Protein AF-0000000079325769 (afdb_homodimer)

Organism: NCBI:txid704125

Sequence (648 aa):
MEDKILDELKRAENYISGEYLSLTLNVSRSAIWKHIKNLKSKGYIIDGISNKGYKLISSPDLLNKSELFPLLKTSIIGKNIIHFDDIDSTNIKAKELAQKNIVDGSIIIAEKQTLGSGRFNRKWFSPSGGLWFTLVLRPTIPPTEAPKITQIAAASIYKTLKDFNINTTIKWPNDILLNDKKLCGILAEMKCDMDSVHYLILGIGMNINIDESAFDESVKCIATSLKLQYNKQFERREILAGFLSHFETLYNKFVYNFDLSETISICREHSNIFGKQAKLITYNTEEIVTCISLSDTGDLIVKDSNGNEKFVLAGEISFNGLNNMEDKILDELKRAENYISGEYLSLTLNVSRSAIWKHIKNLKSKGYIIDGISNKGYKLISSPDLLNKSELFPLLKTSIIGKNIIHFDDIDSTNIKAKELAQKNIVDGSIIIAEKQTLGSGRFNRKWFSPSGGLWFTLVLRPTIPPTEAPKITQIAAASIYKTLKDFNINTTIKWPNDILLNDKKLCGILAEMKCDMDSVHYLILGIGMNINIDESAFDESVKCIATSLKLQYNKQFERREILAGFLSHFETLYNKFVYNFDLSETISICREHSNIFGKQAKLITYNTEEIVTCISLSDTGDLIVKDSNGNEKFVLAGEISFNGLNN

pLDDT: mean 92.4, std 7.09, range [35.69, 98.88]

Radius of gyration: 30.7 Å; Cα contacts (8 Å, |Δi|>4): 1366; chains: 2; bounding box: 63×92×81 Å

Foldseek 3Di:
DLLVLVVVQVPDPFFDALVVVCVVVVHDSVVSVVSVVVQVVVVWDWDQDPPRHIHTDDHDLDQDCSVQVVLAPFDAAQNAEAEEAEEAAQLVVLVVVVVVVDDARYKYWYQAHNQDAAPPGDGDHRHGQKTKMKGKHAFWFFPLLQQLLLLLLVLLLQVLVVVVVAHWFDEPDFFIDHPQATFKGWDKDFDDDRTGTGMIIIIMIGAEGDDLVSDDPVRSVRHDYNCRVVVDHDRVSNSVSSSSVSSNVQVCCCRVPVQCQSSQVSNFVRHDQAQHWWWWFDPPDTFIWHFHTADRSGWTWTAGPVRDIDTHSDTHTHHPPPDD/DLLVLVVVQVPDPFFDALVVVCVVVVHDSVVSVVSVVVQVVVVWDWDQDPPRHIHTDDDDLDQDCSVQVVLAPFDAAQNAEAEEAEEAAQLVVLVVVVVVVDDARYKYWYQAHNADAAPPGDGDHRHGQKTKMKGKHAFWFFPLLQQLLLLLLVLLLQVLVVVVVAHWFDEPDFFIDHPQATFKGWDKDFDDDRTGTGMIIIIMIGAEGDDLVSDDPVRSVRHDYNCRVVVDHDRVSNSVSSSSRSSNVQVCCCRVPVQCQSSQVSNFVRHDQAQHWWWWFDPPDTFIWHFHTADRSGWTWTAGPVRDIDTHSDTHTHHPPPDD

Nearest PDB structures (foldseek):
  6apw-assembly1_A  TM=9.000E-01  e=5.665E-33  Staphylococcus aureus
  6ndl-assembly1_A  TM=9.051E-01  e=9.073E-33  Staphylococcus aureus
  8eni-assembly1_A-2  TM=8.973E-01  e=1.635E-32  Staphylococcus aureus subsp. aureus Mu50
  2e41-assembly1_B  TM=9.286E-01  e=5.182E-28  Pyrococcus horikoshii OT3
  2dxu-assembly1_B  TM=9.161E-01  e=1.044E-26  Pyrococcus horikoshii

InterPro domains:
  IPR004143 Biotinyl protein ligase (BPL) and lipoyl protein ligase (LPL), catalytic domain [PF03099] (87-207)
  IPR004143 Biotinyl protein ligase (BPL) and lipoyl protein ligase (LPL), catalytic domain [PS51733] (66-255)
  IPR004408 Biotin--acetyl-CoA-carboxylase ligase [TIGR00121] (81-318)
  IPR004408 Biotin--acetyl-CoA-carboxylase ligase [cd16442] (80-250)
  IPR013196 Helix-turn-helix, type 11 [PF08279] (4-55)
  IPR030855 Bifunctional ligase/repressor BirA [MF_00978] (4-320)
  IPR036388 Winged helix-like DNA-binding domain superfamily [G3DSA:1.10.10.10] (1-60)
  IPR036390 Winged helix DNA-binding domain superfamily [SSF46785] (4-56)
  IPR045864 Class II Aminoacyl-tRNA synthetase/Biotinyl protein ligase (BPL) and lipoyl protein ligase (LPL) [G3DSA:3.30.930.10] (64-264)
  IPR045864 Class II Aminoacyl-tRNA synthetase/Biotinyl protein ligase (BPL) and lipoyl protein ligase (LPL) [SSF55681] (67-256)

Solvent-accessible surface area (backbone atoms only — not comparable to full-atom values): 34190 Å² total; per-residue (Å²): 108,59,62,57,53,50,50,53,38,69,71,40,92,53,62,42,40,53,64,56,53,17,64,76,66,69,46,52,57,67,53,50,50,54,41,50,53,50,40,38,73,68,51,31,39,62,48,74,45,88,100,48,22,39,30,66,73,45,76,51,88,48,75,38,60,82,64,34,55,83,60,49,77,51,91,48,48,55,69,49,65,44,66,38,71,66,44,49,32,45,55,60,52,44,52,56,40,50,76,68,62,52,63,67,24,23,26,30,36,32,40,23,34,78,52,29,67,41,71,93,80,35,75,34,89,35,56,66,45,37,48,38,34,16,38,34,38,58,57,86,41,34,54,85,55,50,58,53,53,47,40,36,49,50,33,15,48,49,53,34,37,42,75,71,74,39,81,61,35,33,41,70,62,40,36,33,23,45,91,88,16,40,29,32,44,53,38,56,34,34,37,25,38,69,50,34,34,63,35,36,42,43,27,38,40,34,36,34,46,36,55,75,84,72,45,55,80,91,42,53,86,49,42,48,23,51,20,66,77,67,73,47,84,72,60,58,44,60,52,51,31,40,25,42,37,44,29,48,53,52,46,47,38,28,74,77,65,68,43,45,63,69,39,43,50,48,46,54,75,32,41,74,49,60,79,35,72,30,38,39,39,43,79,86,46,76,45,62,29,32,30,62,47,58,41,90,83,62,25,38,29,31,28,40,88,87,66,48,76,45,80,39,82,57,59,41,68,38,66,81,84,66,76,124,107,60,63,58,52,49,51,52,38,70,71,40,91,53,62,43,39,51,65,57,52,17,64,75,67,69,47,52,55,67,54,50,52,53,41,51,52,51,40,40,73,68,50,32,40,63,49,73,45,88,99,48,23,39,32,66,74,46,75,50,87,47,76,38,58,82,63,35,54,84,61,50,78,51,91,50,50,56,69,49,66,44,68,36,70,67,45,50,32,44,53,60,52,44,50,57,39,50,75,68,62,53,63,66,24,22,27,30,36,31,39,23,35,77,53,30,66,41,69,92,80,34,76,35,89,35,56,66,46,38,47,39,31,16,37,35,36,57,56,87,40,35,55,85,56,50,56,52,53,48,40,35,49,51,31,14,48,49,53,35,37,43,76,71,73,41,80,60,34,34,42,72,63,40,36,33,24,47,92,89,16,40,30,31,46,53,36,57,33,34,38,27,37,69,51,33,32,65,34,35,41,43,27,38,41,34,37,36,45,36,56,76,83,73,46,56,80,91,43,52,84,49,42,49,20,50,18,66,75,66,72,46,85,71,63,58,44,59,51,50,29,40,24,44,37,43,28,48,52,51,48,47,37,27,74,77,64,68,44,45,63,68,38,42,48,49,47,54,74,32,41,75,49,61,78,35,71,31,37,38,38,42,78,88,45,74,45,63,29,33,29,62,49,60,40,91,83,64,27,38,29,30,28,40,88,85,64,48,76,44,79,41,82,57,58,42,66,38,67,80,84,64,78,126

Structure (mmCIF, N/CA/C/O backbone):
data_AF-0000000079325769-model_v1
#
loop_
_entity.id
_entity.type
_entity.pdbx_description
1 polymer 'Bifunctional ligase/repressor BirA'
#
loop_
_atom_site.group_PDB
_atom_site.id
_atom_site.type_symbol
_atom_site.label_atom_id
_atom_site.label_alt_id
_atom_site.label_comp_id
_atom_site.label_asym_id
_atom_site.label_entity_id
_atom_site.label_seq_id
_atom_site.pdbx_PDB_ins_code
_atom_site.Cartn_x
_atom_site.Cartn_y
_atom_site.Cartn_z
_atom_site.occupancy
_atom_site.B_iso_or_equiv
_atom_site.auth_seq_id
_atom_site.auth_comp_id
_atom_site.auth_asym_id
_atom_site.auth_atom_id
_atom_site.pdbx_PDB_model_num
ATOM 1 N N . MET A 1 1 ? 19.969 -33.406 5.871 1 81.12 1 MET A N 1
ATOM 2 C CA . MET A 1 1 ? 20.531 -34.688 5.453 1 81.12 1 MET A CA 1
ATOM 3 C C . MET A 1 1 ? 19.562 -35.438 4.574 1 81.12 1 MET A C 1
ATOM 5 O O . MET A 1 1 ? 19.938 -35.969 3.514 1 81.12 1 MET A O 1
ATOM 9 N N . GLU A 1 2 ? 18.25 -35.438 4.91 1 86.62 2 GLU A N 1
ATOM 10 C CA . GLU A 1 2 ? 17.25 -36.156 4.121 1 86.62 2 GLU A CA 1
ATOM 11 C C . GLU A 1 2 ? 17.203 -35.625 2.689 1 86.62 2 GLU A C 1
ATOM 13 O O . GLU A 1 2 ? 17.125 -36.406 1.74 1 86.62 2 GLU A O 1
ATOM 18 N N . ASP A 1 3 ? 17.375 -34.406 2.629 1 84.69 3 ASP A N 1
ATOM 19 C CA . ASP A 1 3 ? 17.312 -33.781 1.307 1 84.69 3 ASP A CA 1
ATOM 20 C C . ASP A 1 3 ? 18.484 -34.25 0.44 1 84.69 3 ASP A C 1
ATOM 22 O O . ASP A 1 3 ? 18.328 -34.5 -0.758 1 84.69 3 ASP A O 1
ATOM 26 N N . LYS A 1 4 ? 19.609 -34.344 1.052 1 87.19 4 LYS A N 1
ATOM 27 C CA . LYS A 1 4 ? 20.797 -34.75 0.326 1 87.19 4 LYS A CA 1
ATOM 28 C C . LYS A 1 4 ? 20.688 -36.219 -0.12 1 87.19 4 LYS A C 1
ATOM 30 O O . LYS A 1 4 ? 21.094 -36.562 -1.232 1 87.19 4 LYS A O 1
ATOM 35 N N . ILE A 1 5 ? 20.156 -36.969 0.751 1 90 5 ILE A N 1
ATOM 36 C CA . ILE A 1 5 ? 19.953 -38.375 0.424 1 90 5 ILE A CA 1
ATOM 37 C C . ILE A 1 5 ? 18.969 -38.5 -0.746 1 90 5 ILE A C 1
ATOM 39 O O . ILE A 1 5 ? 19.219 -39.219 -1.702 1 90 5 ILE A O 1
ATOM 43 N N . LEU A 1 6 ? 17.922 -37.719 -0.599 1 88.19 6 LEU A N 1
ATOM 44 C CA . LEU A 1 6 ? 16.906 -37.75 -1.639 1 88.19 6 LEU A CA 1
ATOM 45 C C . LEU A 1 6 ? 17.484 -37.312 -2.979 1 88.19 6 LEU A C 1
ATOM 47 O O . LEU A 1 6 ? 17.156 -37.875 -4.02 1 88.19 6 LEU A O 1
ATOM 51 N N . ASP A 1 7 ? 18.297 -36.406 -2.91 1 86.75 7 ASP A N 1
ATOM 52 C CA . ASP A 1 7 ? 18.953 -35.906 -4.121 1 86.75 7 ASP A CA 1
ATOM 53 C C . ASP A 1 7 ? 19.781 -37 -4.789 1 86.75 7 ASP A C 1
ATOM 55 O O . ASP A 1 7 ? 19.766 -37.125 -6.012 1 86.75 7 ASP A O 1
ATOM 59 N N . GLU A 1 8 ? 20.469 -37.719 -3.975 1 87.81 8 GLU A N 1
ATOM 60 C CA . GLU A 1 8 ? 21.297 -38.812 -4.477 1 87.81 8 GLU A CA 1
ATOM 61 C C . GLU A 1 8 ? 20.438 -39.938 -5.078 1 87.81 8 GLU A C 1
ATOM 63 O O . GLU A 1 8 ? 20.781 -40.5 -6.125 1 87.81 8 GLU A O 1
ATOM 68 N N . LEU A 1 9 ? 19.359 -40.156 -4.457 1 89.88 9 LEU A N 1
ATOM 69 C CA . LEU A 1 9 ? 18.469 -41.188 -4.938 1 89.88 9 LEU A CA 1
ATOM 70 C C . LEU A 1 9 ? 17.828 -40.781 -6.262 1 89.88 9 LEU A C 1
ATOM 72 O O . LEU A 1 9 ? 17.656 -41.625 -7.156 1 89.88 9 LEU A O 1
ATOM 76 N N . LYS A 1 10 ? 17.484 -39.594 -6.348 1 85.25 10 LYS A N 1
ATOM 77 C CA . LYS A 1 10 ? 16.828 -39.094 -7.559 1 85.25 10 LYS A CA 1
ATOM 78 C C . LYS A 1 10 ? 17.781 -39.094 -8.742 1 85.25 10 LYS A C 1
ATOM 80 O O . LYS A 1 10 ? 17.375 -39.281 -9.891 1 85.25 10 LYS A O 1
ATOM 85 N N . ARG A 1 11 ? 19.031 -38.875 -8.516 1 84.62 11 ARG A N 1
ATOM 86 C CA . ARG A 1 11 ? 20.047 -38.812 -9.555 1 84.62 11 ARG A CA 1
ATOM 87 C C . ARG A 1 11 ? 20.438 -40.219 -10.008 1 84.62 11 ARG A C 1
ATOM 89 O O . ARG A 1 11 ? 20.938 -40.406 -11.125 1 84.62 11 ARG A O 1
ATOM 96 N N . ALA A 1 12 ? 20.172 -41.094 -9.164 1 85.25 12 ALA A N 1
ATOM 97 C CA . ALA A 1 12 ? 20.609 -42.469 -9.453 1 85.25 12 ALA A CA 1
ATOM 98 C C . ALA A 1 12 ? 19.609 -43.188 -10.359 1 85.25 12 ALA A C 1
ATOM 100 O O . ALA A 1 12 ? 18.406 -43.031 -10.203 1 85.25 12 ALA A O 1
ATOM 101 N N . GLU A 1 13 ? 20.094 -43.812 -11.383 1 83.5 13 GLU A N 1
ATOM 102 C CA . GLU A 1 13 ? 19.234 -44.562 -12.289 1 83.5 13 GLU A CA 1
ATOM 103 C C . GLU A 1 13 ? 18.906 -45.938 -11.703 1 83.5 13 GLU A C 1
ATOM 105 O O . GLU A 1 13 ? 17.906 -46.562 -12.062 1 83.5 13 GLU A O 1
ATOM 110 N N . ASN A 1 14 ? 19.766 -46.344 -10.922 1 87.31 14 ASN A N 1
ATOM 111 C CA . ASN A 1 14 ? 19.609 -47.688 -10.32 1 87.31 14 ASN A CA 1
ATOM 112 C C . ASN A 1 14 ? 19.906 -47.656 -8.82 1 87.31 14 ASN A C 1
ATOM 114 O O . ASN A 1 14 ? 20.062 -46.594 -8.234 1 87.31 14 ASN A O 1
ATOM 118 N N . TYR A 1 15 ? 19.875 -48.812 -8.188 1 93.19 15 TYR A N 1
ATOM 119 C CA . TYR A 1 15 ? 20.125 -48.938 -6.758 1 93.19 15 TYR A CA 1
ATOM 120 C C . TYR A 1 15 ? 21.453 -48.281 -6.379 1 93.19 15 TYR A C 1
ATOM 122 O O . TYR A 1 15 ? 22.438 -48.438 -7.102 1 93.19 15 TYR A O 1
ATOM 130 N N . ILE A 1 16 ? 21.422 -47.531 -5.293 1 92.94 16 ILE A N 1
ATOM 131 C CA . ILE A 1 16 ? 22.625 -46.969 -4.703 1 92.94 16 ILE A CA 1
ATOM 132 C C . ILE A 1 16 ? 22.906 -47.625 -3.35 1 92.94 16 ILE A C 1
ATOM 134 O O . ILE A 1 16 ? 22.016 -47.719 -2.506 1 92.94 16 ILE A O 1
ATOM 138 N N . SER A 1 17 ? 24.125 -48.062 -3.227 1 91.81 17 SER A N 1
ATOM 139 C CA . SER A 1 17 ? 24.438 -48.781 -2.004 1 91.81 17 SER A CA 1
ATOM 140 C C . SER A 1 17 ? 24.422 -47.875 -0.788 1 91.81 17 SER A C 1
ATOM 142 O O . SER A 1 17 ? 24.719 -46.688 -0.895 1 91.81 17 SER A O 1
ATOM 144 N N . GLY A 1 18 ? 24.094 -48.438 0.359 1 91.62 18 GLY A N 1
ATOM 145 C CA . GLY A 1 18 ? 24.156 -47.688 1.611 1 91.62 18 GLY A CA 1
ATOM 146 C C . GLY A 1 18 ? 25.547 -47.219 1.958 1 91.62 18 GLY A C 1
ATOM 147 O O . GLY A 1 18 ? 25.719 -46.156 2.553 1 91.62 18 GLY A O 1
ATOM 148 N N . GLU A 1 19 ? 26.516 -47.969 1.522 1 91.31 19 GLU A N 1
ATOM 149 C CA . GLU A 1 19 ? 27.906 -47.625 1.75 1 91.31 19 GLU A CA 1
ATOM 150 C C . 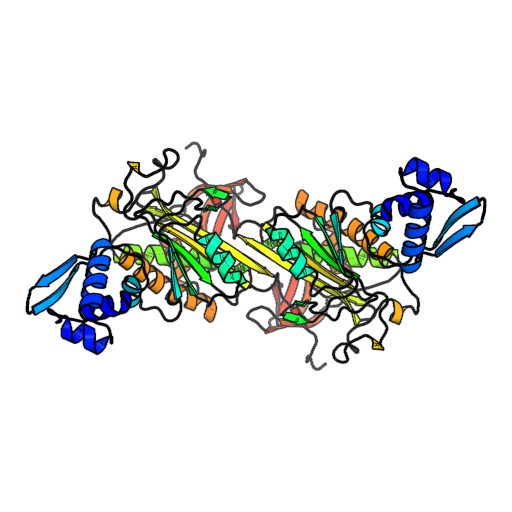GLU A 1 19 ? 28.297 -46.375 0.957 1 91.31 19 GLU A C 1
ATOM 152 O O . GLU A 1 19 ? 28.969 -45.469 1.483 1 91.31 19 GLU A O 1
ATOM 157 N N . TYR A 1 20 ? 27.875 -46.375 -0.195 1 92.81 20 TYR A N 1
ATOM 158 C CA . TYR A 1 20 ? 28.156 -45.219 -1.035 1 92.81 20 TYR A CA 1
ATOM 159 C C . TYR A 1 20 ? 27.562 -43.938 -0.438 1 92.81 20 TYR A C 1
ATOM 161 O O . TYR A 1 20 ? 28.219 -42.906 -0.371 1 92.81 20 TYR A O 1
ATOM 169 N N . LEU A 1 21 ? 26.312 -43.969 -0.056 1 93.94 21 LEU A N 1
ATOM 170 C CA . LEU A 1 21 ? 25.641 -42.844 0.536 1 93.94 21 LEU A CA 1
ATOM 171 C C . LEU A 1 21 ? 26.328 -42.375 1.822 1 93.94 21 LEU A C 1
ATOM 173 O O . LEU A 1 21 ? 26.5 -41.188 2.066 1 93.94 21 LEU A O 1
ATOM 177 N N . SER A 1 22 ? 26.734 -43.375 2.568 1 93.12 22 SER A N 1
ATOM 178 C CA . SER A 1 22 ? 27.438 -43.094 3.826 1 93.12 22 SER A CA 1
ATOM 179 C C . SER A 1 22 ? 28.75 -42.375 3.59 1 93.12 22 SER A C 1
ATOM 181 O O . SER A 1 22 ? 29.047 -41.375 4.262 1 93.12 22 SER A O 1
ATOM 183 N N . LEU A 1 23 ? 29.438 -42.75 2.648 1 92.19 23 LEU A N 1
ATOM 184 C CA . LEU A 1 23 ? 30.734 -42.188 2.342 1 92.19 23 LEU A CA 1
ATOM 185 C C . LEU A 1 23 ? 30.578 -40.781 1.728 1 92.19 23 LEU A C 1
ATOM 187 O O . LEU A 1 23 ? 31.297 -39.844 2.1 1 92.19 23 LEU A O 1
ATOM 191 N N . THR A 1 24 ? 29.672 -40.75 0.857 1 92.12 24 THR A N 1
ATOM 192 C CA . THR A 1 24 ? 29.469 -39.531 0.101 1 92.12 24 THR A CA 1
ATOM 193 C C . THR A 1 24 ? 28.953 -38.406 1.009 1 92.12 24 THR A C 1
ATOM 195 O O . THR A 1 24 ? 29.312 -37.25 0.842 1 92.12 24 THR A O 1
ATOM 198 N N . LEU A 1 25 ? 28.062 -38.844 1.945 1 92.25 25 LEU A N 1
ATOM 199 C CA . LEU A 1 25 ? 27.391 -37.812 2.756 1 92.25 25 LEU A CA 1
ATOM 200 C C . LEU A 1 25 ? 28.016 -37.75 4.145 1 92.25 25 LEU A C 1
ATOM 202 O O . LEU A 1 25 ? 27.594 -36.938 4.977 1 92.25 25 LEU A O 1
ATOM 206 N N . ASN A 1 26 ? 28.984 -38.531 4.383 1 92.75 26 ASN A N 1
ATOM 207 C CA . ASN A 1 26 ? 29.781 -38.531 5.609 1 92.75 26 ASN A CA 1
ATOM 208 C C . ASN A 1 26 ? 28.891 -38.781 6.836 1 92.75 26 ASN A C 1
ATOM 210 O O . ASN A 1 26 ? 28.953 -38 7.797 1 92.75 26 ASN A O 1
ATOM 214 N N . VAL A 1 27 ? 28.078 -39.719 6.742 1 93.56 27 VAL A N 1
ATOM 215 C CA . VAL A 1 27 ? 27.25 -40.188 7.855 1 93.56 27 VAL A CA 1
ATOM 216 C C . VAL A 1 27 ? 27.281 -41.719 7.922 1 93.56 27 VAL A C 1
ATOM 218 O O . VAL A 1 27 ? 27.75 -42.375 6.984 1 93.56 27 VAL A O 1
ATOM 221 N N . SER A 1 28 ? 26.906 -42.281 9.023 1 92 28 SER A N 1
ATOM 222 C CA . SER A 1 28 ? 26.922 -43.719 9.203 1 92 28 SER A CA 1
ATOM 223 C C . SER A 1 28 ? 25.859 -44.406 8.352 1 92 28 SER A C 1
ATOM 225 O O . SER A 1 28 ? 24.875 -43.781 7.949 1 92 28 SER A O 1
ATOM 227 N N . ARG A 1 29 ? 26.062 -45.719 8.156 1 91.31 29 ARG A N 1
ATOM 228 C CA . ARG A 1 29 ? 25.062 -46.5 7.426 1 91.31 29 ARG A CA 1
ATOM 229 C C . ARG A 1 29 ? 23.75 -46.562 8.203 1 91.31 29 ARG A C 1
ATOM 231 O O . ARG A 1 29 ? 22.672 -46.594 7.605 1 91.31 29 ARG A O 1
ATOM 238 N N . SER A 1 30 ? 23.891 -46.531 9.492 1 92.62 30 SER A N 1
ATOM 239 C CA . SER A 1 30 ? 22.688 -46.531 10.328 1 92.62 30 SER A CA 1
ATOM 240 C C . SER A 1 30 ? 21.906 -45.25 10.195 1 92.62 30 SER A C 1
ATOM 242 O O . SER A 1 30 ? 20.672 -45.25 10.203 1 92.62 30 SER A O 1
ATOM 244 N N . ALA A 1 31 ? 22.625 -44.219 10.062 1 93.5 31 ALA A N 1
ATOM 245 C CA . ALA A 1 31 ? 21.969 -42.938 9.859 1 93.5 31 ALA A CA 1
ATOM 246 C C . ALA A 1 31 ? 21.234 -42.906 8.516 1 93.5 31 ALA A C 1
ATOM 248 O O . ALA A 1 31 ? 20.125 -42.375 8.43 1 93.5 31 ALA A O 1
ATOM 249 N N . ILE A 1 32 ? 21.859 -43.469 7.508 1 94 32 ILE A N 1
ATOM 250 C CA . ILE A 1 32 ? 21.234 -43.5 6.188 1 94 32 ILE A CA 1
ATOM 251 C C . ILE A 1 32 ? 19.922 -44.281 6.262 1 94 32 ILE A C 1
ATOM 253 O O . ILE A 1 32 ? 18.906 -43.812 5.734 1 94 32 ILE A O 1
ATOM 257 N N . TRP A 1 33 ? 19.938 -45.344 6.902 1 91.69 33 TRP A N 1
ATOM 258 C CA . TRP A 1 33 ? 18.75 -46.188 7.059 1 91.69 33 TRP A CA 1
ATOM 259 C C . TRP A 1 33 ? 17.625 -45.406 7.746 1 91.69 33 TRP A C 1
ATOM 261 O O . TRP A 1 33 ? 16.469 -45.469 7.316 1 91.69 33 TRP A O 1
ATOM 271 N N . LYS A 1 34 ? 17.938 -44.719 8.789 1 93.06 34 LYS A N 1
ATOM 272 C CA . LYS A 1 34 ? 16.953 -43.938 9.531 1 93.06 34 LYS A CA 1
ATOM 273 C C . LYS A 1 34 ? 16.328 -42.844 8.656 1 93.06 34 LYS A C 1
ATOM 275 O O . LYS A 1 34 ? 15.109 -42.656 8.688 1 93.06 34 LYS A O 1
ATOM 280 N N . HIS A 1 35 ? 17.172 -42.281 7.898 1 93.75 35 HIS A N 1
ATOM 281 C CA . HIS A 1 35 ? 16.688 -41.219 7.023 1 93.75 35 HIS A CA 1
ATOM 282 C C . HIS A 1 35 ? 15.805 -41.781 5.918 1 93.75 35 HIS A C 1
ATOM 284 O O . HIS A 1 35 ? 14.812 -41.156 5.527 1 93.75 35 HIS A O 1
ATOM 290 N N . ILE A 1 36 ? 16.156 -42.906 5.422 1 93.06 36 ILE A N 1
ATOM 291 C CA . ILE A 1 36 ? 15.352 -43.531 4.387 1 93.06 36 ILE A CA 1
ATOM 292 C C . ILE A 1 36 ? 13.992 -43.938 4.953 1 93.06 36 ILE A C 1
ATOM 294 O O . ILE A 1 36 ? 12.961 -43.75 4.293 1 93.06 36 ILE A O 1
ATOM 298 N N . LYS A 1 37 ? 14 -44.438 6.129 1 91.56 37 LYS A N 1
ATOM 299 C CA . LYS A 1 37 ? 12.75 -44.781 6.809 1 91.56 37 LYS A CA 1
ATOM 300 C C . LYS A 1 37 ? 11.859 -43.562 6.961 1 91.56 37 LYS A C 1
ATOM 302 O O . LYS A 1 37 ? 10.648 -43.625 6.742 1 91.56 37 LYS A O 1
ATOM 307 N N . ASN A 1 38 ? 12.477 -42.5 7.324 1 91.38 38 ASN A N 1
ATOM 308 C CA . ASN A 1 38 ? 11.75 -41.25 7.473 1 91.38 38 ASN A CA 1
ATOM 309 C C . ASN A 1 38 ? 11.156 -40.781 6.145 1 91.38 38 ASN A C 1
ATOM 311 O O . ASN A 1 38 ? 10.031 -40.281 6.098 1 91.38 38 ASN A O 1
ATOM 315 N N . LEU A 1 39 ? 11.93 -40.906 5.16 1 90.25 39 LEU A N 1
ATOM 316 C CA . LEU A 1 39 ? 11.461 -40.531 3.83 1 90.25 39 LEU A CA 1
ATOM 317 C C . LEU A 1 39 ? 10.266 -41.375 3.414 1 90.25 39 LEU A C 1
ATOM 319 O O . LEU A 1 39 ? 9.312 -40.875 2.826 1 90.25 39 LEU A O 1
ATOM 323 N N . LYS A 1 40 ? 10.336 -42.594 3.707 1 88.19 40 LYS A N 1
ATOM 324 C CA . LYS A 1 40 ? 9.211 -43.469 3.408 1 88.19 40 LYS A CA 1
ATOM 325 C C . LYS A 1 40 ? 7.953 -43.031 4.16 1 88.19 40 LYS A C 1
ATOM 327 O O . LYS A 1 40 ? 6.852 -43.062 3.613 1 88.19 40 LYS A O 1
ATOM 332 N N . SER A 1 41 ? 8.25 -42.594 5.328 1 87.38 41 SER A N 1
ATOM 333 C CA . SER A 1 41 ? 7.125 -42.125 6.133 1 87.38 41 SER A CA 1
ATOM 334 C C . SER A 1 41 ? 6.516 -40.875 5.555 1 87.38 41 SER A C 1
ATOM 336 O O . SER A 1 41 ? 5.352 -40.562 5.805 1 87.38 41 SER A O 1
ATOM 338 N N . LYS A 1 42 ? 7.301 -40.25 4.754 1 82.06 42 LYS A N 1
ATOM 339 C CA . LYS A 1 42 ? 6.84 -39 4.141 1 82.06 42 LYS A CA 1
ATOM 340 C C . LYS A 1 42 ? 6.176 -39.281 2.793 1 82.06 42 LYS A C 1
ATOM 342 O O . LYS A 1 42 ? 5.816 -38.344 2.074 1 82.06 42 LYS A O 1
ATOM 347 N N . GLY A 1 43 ? 6.09 -40.469 2.42 1 80.56 43 GLY A N 1
ATOM 348 C CA . GLY A 1 43 ? 5.32 -40.844 1.242 1 80.56 43 GLY A CA 1
ATOM 349 C C . GLY A 1 43 ? 6.191 -41.281 0.073 1 80.56 43 GLY A C 1
ATOM 350 O O . GLY A 1 43 ? 5.68 -41.656 -0.987 1 80.56 43 GLY A O 1
ATOM 351 N N . TYR A 1 44 ? 7.504 -41.281 0.336 1 88 44 TYR A N 1
ATOM 352 C CA . TYR A 1 44 ? 8.391 -41.75 -0.724 1 88 44 TYR A CA 1
ATOM 353 C C . TYR A 1 44 ? 8.391 -43.281 -0.805 1 88 44 TYR A C 1
ATOM 355 O O . TYR A 1 44 ? 8.383 -43.969 0.222 1 88 44 TYR A O 1
ATOM 363 N N . ILE A 1 45 ? 8.273 -43.688 -1.953 1 88.75 45 ILE A N 1
ATOM 364 C CA . ILE A 1 45 ? 8.398 -45.125 -2.143 1 88.75 45 ILE A CA 1
ATOM 365 C C . ILE A 1 45 ? 9.836 -45.469 -2.521 1 88.75 45 ILE A C 1
ATOM 367 O O . ILE A 1 45 ? 10.266 -45.219 -3.652 1 88.75 45 ILE A O 1
ATOM 371 N N . ILE A 1 46 ? 10.547 -46.062 -1.592 1 91.81 46 ILE A N 1
ATOM 372 C CA . ILE A 1 46 ? 11.953 -46.406 -1.768 1 91.81 46 ILE A CA 1
ATOM 373 C C . ILE A 1 46 ? 12.133 -47.906 -1.581 1 91.81 46 ILE A C 1
ATOM 375 O O . ILE A 1 46 ? 11.734 -48.469 -0.554 1 91.81 46 ILE A O 1
ATOM 379 N N . ASP A 1 47 ? 12.641 -48.469 -2.604 1 90.75 47 ASP A N 1
ATOM 380 C CA . ASP A 1 47 ? 12.945 -49.906 -2.527 1 90.75 47 ASP A CA 1
ATOM 381 C C . ASP A 1 47 ? 14.32 -50.125 -1.909 1 90.75 47 ASP A C 1
ATOM 383 O O . ASP A 1 47 ? 15.273 -49.406 -2.219 1 90.75 47 ASP A O 1
ATOM 387 N N . GLY A 1 48 ? 14.383 -51.031 -0.964 1 91.12 48 GLY A N 1
ATOM 388 C CA . GLY A 1 48 ? 15.633 -51.438 -0.332 1 91.12 48 GLY A CA 1
ATOM 389 C C . GLY A 1 48 ? 15.922 -52.906 -0.454 1 91.12 48 GLY A C 1
ATOM 390 O O . GLY A 1 48 ? 15.156 -53.75 0.031 1 91.12 48 GLY A O 1
ATOM 391 N N . ILE A 1 49 ? 16.938 -53.25 -1.196 1 88.88 49 ILE A N 1
ATOM 392 C CA . ILE A 1 49 ? 17.312 -54.656 -1.371 1 88.88 49 ILE A CA 1
ATOM 393 C C . ILE A 1 49 ? 18.672 -54.906 -0.715 1 88.88 49 ILE A C 1
ATOM 395 O O . ILE A 1 49 ? 19.625 -54.125 -0.922 1 88.88 49 ILE A O 1
ATOM 399 N N . SER A 1 50 ? 18.734 -55.938 0.052 1 85.69 50 SER A N 1
ATOM 400 C CA . SER A 1 50 ? 19.969 -56.344 0.707 1 85.69 50 SER A CA 1
ATOM 401 C C . SER A 1 50 ? 21.094 -56.5 -0.306 1 85.69 50 SER A C 1
ATOM 403 O O . SER A 1 50 ? 20.906 -57.094 -1.36 1 85.69 50 SER A O 1
ATOM 405 N N . ASN A 1 51 ? 22.266 -55.938 -0.039 1 85.75 51 ASN A N 1
ATOM 406 C CA . ASN A 1 51 ? 23.5 -56.062 -0.819 1 85.75 51 ASN A CA 1
ATOM 407 C C . ASN A 1 51 ? 23.406 -55.25 -2.119 1 85.75 51 ASN A C 1
ATOM 409 O O . ASN A 1 51 ? 24.312 -55.312 -2.943 1 85.75 51 ASN A O 1
ATOM 413 N N . LYS A 1 52 ? 22.25 -54.625 -2.428 1 90.31 52 LYS A N 1
ATOM 414 C CA . LYS A 1 52 ? 22.125 -53.781 -3.613 1 90.31 52 LYS A CA 1
ATOM 415 C C . LYS A 1 52 ? 22.016 -52.312 -3.23 1 90.31 52 LYS A C 1
ATOM 417 O O . LYS A 1 52 ? 22.641 -51.438 -3.861 1 90.31 52 LYS A O 1
ATOM 422 N N . GLY A 1 53 ? 21.156 -52.031 -2.176 1 94.12 53 GLY A N 1
ATOM 423 C CA . GLY A 1 53 ? 21 -50.688 -1.716 1 94.12 53 GLY A CA 1
ATOM 424 C C . GLY A 1 53 ? 19.578 -50.156 -1.887 1 94.12 53 GLY A C 1
ATOM 425 O O . GLY A 1 53 ? 18.609 -50.875 -1.626 1 94.12 53 GLY A O 1
ATOM 426 N N . TYR A 1 54 ? 19.531 -48.844 -2.129 1 95.25 54 TYR A N 1
ATOM 427 C CA . TYR A 1 54 ? 18.219 -48.188 -2.152 1 95.25 54 TYR A CA 1
ATOM 428 C C . TYR A 1 54 ? 17.922 -47.625 -3.537 1 95.25 54 TYR A C 1
ATOM 430 O O . TYR A 1 54 ? 18.828 -47.188 -4.246 1 95.25 54 TYR A O 1
ATOM 438 N N . LYS A 1 55 ? 16.672 -47.656 -3.965 1 92.12 55 LYS A N 1
ATOM 439 C CA . LYS A 1 55 ? 16.188 -47.062 -5.211 1 92.12 55 LYS A CA 1
ATOM 440 C C . LYS A 1 55 ? 14.875 -46.344 -5 1 92.12 55 LYS A C 1
ATOM 442 O O . LYS A 1 55 ? 13.938 -46.875 -4.426 1 92.12 55 LYS A O 1
ATOM 447 N N . LEU A 1 56 ? 14.875 -45.156 -5.414 1 90.69 56 LEU A N 1
ATOM 448 C CA . LEU A 1 56 ? 13.641 -44.375 -5.344 1 90.69 56 LEU A CA 1
ATOM 449 C C . LEU A 1 56 ? 12.664 -44.812 -6.434 1 90.69 56 LEU A C 1
ATOM 451 O O . LEU A 1 56 ? 12.984 -44.75 -7.621 1 90.69 56 LEU A O 1
ATOM 455 N N . ILE A 1 57 ? 11.516 -45.25 -6.059 1 86.44 57 ILE A N 1
ATOM 456 C CA . ILE A 1 57 ? 10.516 -45.75 -6.996 1 86.44 57 ILE A CA 1
ATOM 457 C C . ILE A 1 57 ? 9.539 -44.656 -7.363 1 86.44 57 ILE A C 1
ATOM 459 O O . ILE A 1 57 ? 9.164 -44.5 -8.531 1 86.44 57 ILE A O 1
ATOM 463 N N . SER A 1 58 ? 9.055 -43.938 -6.375 1 81 58 SER A N 1
ATOM 464 C CA . SER A 1 58 ? 8.109 -42.875 -6.621 1 81 58 SER A CA 1
ATOM 465 C C . SER A 1 58 ? 8.195 -41.812 -5.531 1 81 58 SER A C 1
ATOM 467 O O . SER A 1 58 ? 8.531 -42.094 -4.387 1 81 58 SER A O 1
ATOM 469 N N . SER A 1 59 ? 7.969 -40.594 -5.984 1 81.12 59 SER A N 1
ATOM 470 C CA . SER A 1 59 ? 7.922 -39.469 -5.062 1 81.12 59 SER A CA 1
ATOM 471 C C . SER A 1 59 ? 6.488 -39.031 -4.82 1 81.12 59 SER A C 1
ATOM 473 O O . SER A 1 59 ? 5.664 -39.031 -5.734 1 81.12 59 SER A O 1
ATOM 475 N N . PRO A 1 60 ? 6.254 -38.688 -3.564 1 79.56 60 PRO A N 1
ATOM 476 C CA . PRO A 1 60 ? 4.93 -38.125 -3.295 1 79.56 60 PRO A CA 1
ATOM 477 C C . PRO A 1 60 ? 4.754 -36.719 -3.875 1 79.56 60 PRO A C 1
ATOM 479 O O . PRO A 1 60 ? 5.734 -36.094 -4.262 1 79.56 60 PRO A O 1
ATOM 482 N N . ASP A 1 61 ? 3.494 -36.312 -4.066 1 84.75 61 ASP A N 1
ATOM 483 C CA . ASP A 1 61 ? 3.197 -34.969 -4.555 1 84.75 61 ASP A CA 1
ATOM 484 C C . ASP A 1 61 ? 3.381 -33.906 -3.449 1 84.75 61 ASP A C 1
ATOM 486 O O . ASP A 1 61 ? 2.412 -33.312 -3.006 1 84.75 61 ASP A O 1
ATOM 490 N N . LEU A 1 62 ? 4.676 -33.75 -3.156 1 85 62 LEU A N 1
ATOM 491 C CA . LEU A 1 62 ? 5.008 -32.75 -2.137 1 85 62 LEU A CA 1
ATOM 492 C C . LEU A 1 62 ? 5.496 -31.469 -2.777 1 85 62 LEU A C 1
ATOM 494 O O . LEU A 1 62 ? 6.145 -31.5 -3.826 1 85 62 LEU A O 1
ATOM 498 N N . LEU A 1 63 ? 5.211 -30.391 -2.119 1 91.75 63 LEU A N 1
ATOM 499 C CA . LEU A 1 63 ? 5.535 -29.078 -2.672 1 91.75 63 LEU A CA 1
ATOM 500 C C . LEU A 1 63 ? 6.746 -28.484 -1.969 1 91.75 63 LEU A C 1
ATOM 502 O O . LEU A 1 63 ? 6.867 -27.266 -1.866 1 91.75 63 LEU A O 1
ATOM 506 N N . ASN A 1 64 ? 7.625 -29.297 -1.52 1 87.06 64 ASN A N 1
ATOM 507 C CA . ASN A 1 64 ? 8.812 -28.797 -0.833 1 87.06 64 ASN A CA 1
ATOM 508 C C . ASN A 1 64 ? 9.945 -28.516 -1.812 1 87.06 64 ASN A C 1
ATOM 510 O O . ASN A 1 64 ? 9.805 -28.734 -3.018 1 87.06 64 ASN A O 1
ATOM 514 N N . LYS A 1 65 ? 10.992 -27.938 -1.241 1 88.62 65 LYS A N 1
ATOM 515 C CA . LYS A 1 65 ? 12.117 -27.469 -2.043 1 88.62 65 LYS A CA 1
ATOM 516 C C . LYS A 1 65 ? 12.719 -28.609 -2.861 1 88.62 65 LYS A C 1
ATOM 518 O O . LYS A 1 65 ? 12.992 -28.453 -4.051 1 88.62 65 LYS A O 1
ATOM 523 N N . SER A 1 66 ? 12.891 -29.719 -2.285 1 83.12 66 SER A N 1
ATOM 524 C CA . SER A 1 66 ? 13.555 -30.859 -2.914 1 83.12 66 SER A CA 1
ATOM 525 C C . SER A 1 66 ? 12.781 -31.344 -4.137 1 83.12 66 SER A C 1
ATOM 527 O O . SER A 1 66 ? 13.383 -31.781 -5.121 1 83.12 66 SER A O 1
ATOM 529 N N . GLU A 1 67 ? 11.492 -31.281 -4.086 1 86.5 67 GLU A N 1
ATOM 530 C CA . GLU A 1 67 ? 10.664 -31.797 -5.164 1 86.5 67 GLU A CA 1
ATOM 531 C C . GLU A 1 67 ? 10.406 -30.734 -6.227 1 86.5 67 GLU A C 1
ATOM 533 O O . GLU A 1 67 ? 10.234 -31.047 -7.406 1 86.5 67 GLU A O 1
ATOM 538 N N . LEU A 1 68 ? 10.406 -29.516 -5.812 1 90.81 68 LEU A N 1
ATOM 539 C CA . LEU A 1 68 ? 10.031 -28.438 -6.73 1 90.81 68 LEU A CA 1
ATOM 540 C C . LEU A 1 68 ? 11.258 -27.922 -7.484 1 90.81 68 LEU A C 1
ATOM 542 O O . LEU A 1 68 ? 11.164 -27.578 -8.664 1 90.81 68 LEU A O 1
ATOM 546 N N . PHE A 1 69 ? 12.359 -27.828 -6.871 1 88.69 69 PHE A N 1
ATOM 547 C CA . PHE A 1 69 ? 13.531 -27.141 -7.398 1 88.69 69 PHE A CA 1
ATOM 548 C C . PHE A 1 69 ? 13.953 -27.734 -8.734 1 88.69 69 PHE A C 1
ATOM 550 O O . PHE A 1 69 ? 14.25 -27 -9.68 1 88.69 69 PHE A O 1
ATOM 557 N N . PRO A 1 70 ? 13.969 -29.094 -8.859 1 87.25 70 PRO A N 1
ATOM 558 C CA . PRO A 1 70 ? 14.406 -29.688 -10.125 1 87.25 70 PRO A CA 1
ATOM 559 C C . PRO A 1 70 ? 13.492 -29.328 -11.289 1 87.25 70 PRO A C 1
ATOM 561 O O . PRO A 1 70 ? 13.891 -29.438 -12.453 1 87.25 70 PRO A O 1
ATOM 564 N N . LEU A 1 71 ? 12.336 -28.922 -11.016 1 91.88 71 LEU A N 1
ATOM 565 C CA . LEU A 1 71 ? 11.352 -28.641 -12.055 1 91.88 71 LEU A CA 1
ATOM 566 C C . LEU A 1 71 ? 11.383 -27.172 -12.461 1 91.88 71 LEU A C 1
ATOM 568 O O . LEU A 1 71 ? 10.805 -26.781 -13.477 1 91.88 71 LEU A O 1
ATOM 572 N N . LEU A 1 72 ? 12.039 -26.391 -11.695 1 93.94 72 LEU A N 1
ATOM 573 C CA . LEU A 1 72 ? 11.992 -24.953 -11.891 1 93.94 72 LEU A CA 1
ATOM 574 C C . LEU A 1 72 ? 12.922 -24.516 -13.016 1 93.94 72 LEU A C 1
ATOM 576 O O . LEU A 1 72 ? 14.07 -24.953 -13.078 1 93.94 72 LEU A O 1
ATOM 580 N N . LYS A 1 73 ? 12.43 -23.656 -13.891 1 95.06 73 LYS A N 1
ATOM 581 C CA . LYS A 1 73 ? 13.211 -23.078 -14.977 1 95.06 73 LYS A CA 1
ATOM 582 C C . LYS A 1 73 ? 13.391 -21.578 -14.781 1 95.06 73 LYS A C 1
ATOM 584 O O . LYS A 1 73 ? 13.906 -20.891 -15.664 1 95.06 73 LYS A O 1
ATOM 589 N N . THR A 1 74 ? 13.039 -21.125 -13.664 1 96.94 74 THR A N 1
ATOM 590 C CA . THR A 1 74 ? 13.055 -19.703 -13.367 1 96.94 74 THR A CA 1
ATOM 591 C C . THR A 1 74 ? 14.453 -19.25 -12.953 1 96.94 74 THR A C 1
ATOM 593 O O . THR A 1 74 ? 15.289 -20.078 -12.562 1 96.94 74 THR A O 1
ATOM 596 N N . SER A 1 75 ? 14.742 -17.953 -13.062 1 96.56 75 SER A N 1
ATOM 597 C CA . SER A 1 75 ? 16 -17.359 -12.625 1 96.56 75 SER A CA 1
ATOM 598 C C . SER A 1 75 ? 15.914 -16.859 -11.188 1 96.56 75 SER A C 1
ATOM 600 O O . SER A 1 75 ? 16.844 -17.062 -10.398 1 96.56 75 SER A O 1
ATOM 602 N N . ILE A 1 76 ? 14.789 -16.25 -10.852 1 96.62 76 ILE A N 1
ATOM 603 C CA . ILE A 1 76 ? 14.68 -15.602 -9.547 1 96.62 76 ILE A CA 1
ATOM 604 C C . ILE A 1 76 ? 13.406 -16.078 -8.844 1 96.62 76 ILE A C 1
ATOM 606 O O . ILE A 1 76 ? 13.453 -16.5 -7.691 1 96.62 76 ILE A O 1
ATOM 610 N N . ILE A 1 77 ? 12.273 -16.078 -9.547 1 98.06 77 ILE A N 1
ATOM 611 C CA . ILE A 1 77 ? 10.953 -16.312 -8.961 1 98.06 77 ILE A CA 1
ATOM 612 C C . ILE A 1 77 ? 10.859 -17.75 -8.469 1 98.06 77 ILE A C 1
ATOM 614 O O . ILE A 1 77 ? 11.062 -18.703 -9.242 1 98.06 77 ILE A O 1
ATOM 618 N N . GLY A 1 78 ? 10.594 -17.938 -7.246 1 97.31 78 GLY A N 1
ATOM 619 C CA . GLY A 1 78 ? 10.344 -19.266 -6.684 1 97.31 78 GLY A CA 1
ATOM 620 C C . GLY A 1 78 ? 11.609 -19.984 -6.289 1 97.31 78 GLY A C 1
ATOM 621 O O . GLY A 1 78 ? 11.57 -21.172 -5.938 1 97.31 78 GLY A O 1
ATOM 622 N N . LYS A 1 79 ? 12.719 -19.281 -6.324 1 95.69 79 LYS A N 1
ATOM 623 C CA . LYS A 1 79 ? 13.984 -19.938 -6.016 1 95.69 79 LYS A CA 1
ATOM 624 C C . LYS A 1 79 ? 14.172 -20.094 -4.512 1 95.69 79 LYS A C 1
ATOM 626 O O . LYS A 1 79 ? 14.844 -21.016 -4.055 1 95.69 79 LYS A O 1
ATOM 631 N N . ASN A 1 80 ? 13.711 -19.188 -3.74 1 97.25 80 ASN A N 1
ATOM 632 C CA . ASN A 1 80 ? 13.672 -19.297 -2.285 1 97.25 80 ASN A CA 1
ATOM 633 C C . ASN A 1 80 ? 12.32 -19.812 -1.796 1 97.25 80 ASN A C 1
ATOM 635 O O . ASN A 1 80 ? 11.367 -19.047 -1.668 1 97.25 80 ASN A O 1
ATOM 639 N N . ILE A 1 81 ? 12.336 -21.141 -1.4 1 96.75 81 ILE A N 1
ATOM 640 C CA . ILE A 1 81 ? 11.078 -21.812 -1.104 1 96.75 81 ILE A CA 1
ATOM 641 C C . ILE A 1 81 ? 10.938 -22.016 0.404 1 96.75 81 ILE A C 1
ATOM 643 O O . ILE A 1 81 ? 11.836 -22.578 1.046 1 96.75 81 ILE A O 1
ATOM 647 N N . ILE A 1 82 ? 9.859 -21.562 0.943 1 97.12 82 ILE A 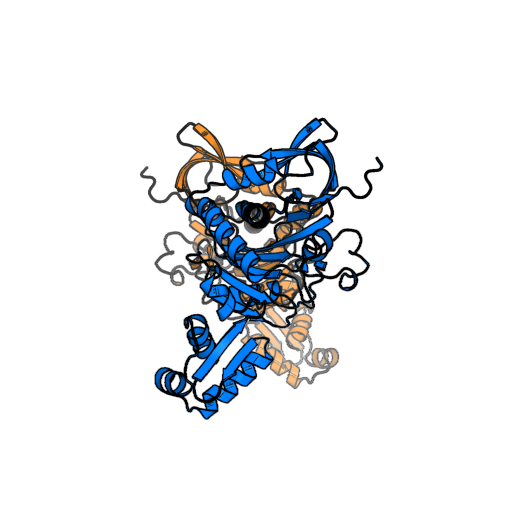N 1
ATOM 648 C CA . ILE A 1 82 ? 9.469 -21.828 2.32 1 97.12 82 ILE A CA 1
ATOM 649 C C . ILE A 1 82 ? 8.164 -22.625 2.338 1 97.12 82 ILE A C 1
ATOM 651 O O . ILE A 1 82 ? 7.137 -22.156 1.844 1 97.12 82 ILE A O 1
ATOM 655 N N . HIS A 1 83 ? 8.242 -23.797 2.902 1 95.94 83 HIS A N 1
ATOM 656 C CA . HIS A 1 83 ? 7.121 -24.719 2.857 1 95.94 83 HIS A CA 1
ATOM 657 C C . HIS A 1 83 ? 6.566 -24.984 4.254 1 95.94 83 HIS A C 1
ATOM 659 O O . HIS A 1 83 ? 7.328 -25.141 5.211 1 95.94 83 HIS A O 1
ATOM 665 N N . PHE A 1 84 ? 5.199 -24.984 4.352 1 95.94 84 PHE A N 1
ATOM 666 C CA . PHE A 1 84 ? 4.508 -25.328 5.59 1 95.94 84 PHE A CA 1
ATOM 667 C C . PHE A 1 84 ? 3.492 -26.438 5.355 1 95.94 84 PHE A C 1
ATOM 669 O O . PHE A 1 84 ? 2.812 -26.453 4.328 1 95.94 84 PHE A O 1
ATOM 676 N N . ASP A 1 85 ? 3.451 -27.312 6.316 1 92.12 85 ASP A N 1
ATOM 677 C CA . ASP A 1 85 ? 2.371 -28.297 6.27 1 92.12 85 ASP A CA 1
ATOM 678 C C . ASP A 1 85 ? 1.028 -27.656 6.602 1 92.12 85 ASP A C 1
ATOM 680 O O . ASP A 1 85 ? 0.015 -27.953 5.969 1 92.12 85 ASP A O 1
ATOM 684 N N . ASP A 1 86 ? 1.067 -26.922 7.594 1 95.25 86 ASP A N 1
ATOM 685 C CA . ASP A 1 86 ? -0.105 -26.188 8.055 1 95.25 86 ASP A CA 1
ATOM 686 C C . ASP A 1 86 ? 0.281 -24.797 8.555 1 95.25 86 ASP A C 1
ATOM 688 O O . ASP A 1 86 ? 1.294 -24.641 9.242 1 95.25 86 ASP A O 1
ATOM 692 N N . ILE A 1 8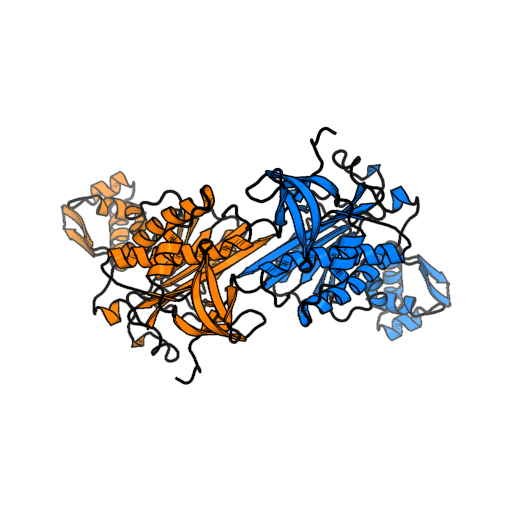7 ? -0.48 -23.844 8.156 1 97.25 87 ILE A N 1
ATOM 693 C CA . ILE A 1 87 ? -0.26 -22.484 8.617 1 97.25 87 ILE A CA 1
ATOM 694 C C . ILE A 1 87 ? -1.58 -21.719 8.602 1 97.25 87 ILE A C 1
ATOM 696 O O . ILE A 1 87 ? -2.57 -22.172 8.031 1 97.25 87 ILE A O 1
ATOM 700 N N . ASP A 1 88 ? -1.622 -20.578 9.219 1 96.81 88 ASP A N 1
ATOM 701 C CA . ASP A 1 88 ? -2.834 -19.766 9.156 1 96.81 88 ASP A CA 1
ATOM 702 C C . ASP A 1 88 ? -3.055 -19.219 7.754 1 96.81 88 ASP A C 1
ATOM 704 O O . ASP A 1 88 ? -4.066 -19.516 7.117 1 96.81 88 ASP A O 1
ATOM 708 N N . SER A 1 89 ? -2.033 -18.5 7.242 1 97.38 89 SER A N 1
ATOM 709 C CA . SER A 1 89 ? -2.137 -17.906 5.91 1 97.38 89 SER A CA 1
ATOM 710 C C . SER A 1 89 ? -0.758 -17.688 5.301 1 97.38 89 SER A C 1
ATOM 712 O O . SER A 1 89 ? 0.123 -17.109 5.941 1 97.38 89 SER A O 1
ATOM 714 N N . THR A 1 90 ? -0.626 -18.125 4.078 1 98.12 90 THR A N 1
ATOM 715 C CA . THR A 1 90 ? 0.636 -17.875 3.389 1 98.12 90 THR A CA 1
ATOM 716 C C . THR A 1 90 ? 0.846 -16.391 3.158 1 98.12 90 THR A C 1
ATOM 718 O O . THR A 1 90 ? 1.98 -15.906 3.166 1 98.12 90 THR A O 1
ATOM 721 N N . ASN A 1 91 ? -0.188 -15.617 2.969 1 96.5 91 ASN A N 1
ATOM 722 C CA . ASN A 1 91 ? -0.08 -14.172 2.789 1 96.5 91 ASN A CA 1
ATOM 723 C C . ASN A 1 91 ? 0.424 -13.484 4.055 1 96.5 91 ASN A C 1
ATOM 725 O O . ASN A 1 91 ? 1.253 -12.578 3.984 1 96.5 91 ASN A O 1
ATOM 729 N N . ILE A 1 92 ? -0.118 -13.93 5.172 1 94.25 92 ILE A N 1
ATOM 730 C CA . ILE A 1 92 ? 0.299 -13.359 6.445 1 94.25 92 ILE A CA 1
ATOM 731 C C . ILE A 1 92 ? 1.79 -13.609 6.66 1 94.25 92 ILE A C 1
ATOM 733 O O . ILE A 1 92 ? 2.535 -12.688 7.016 1 94.25 92 ILE A O 1
ATOM 737 N N . LYS A 1 93 ? 2.141 -14.805 6.426 1 97.44 93 LYS A N 1
ATOM 738 C CA . LYS A 1 93 ? 3.545 -15.164 6.605 1 97.44 93 LYS A CA 1
ATOM 739 C C . LYS A 1 93 ? 4.434 -14.406 5.621 1 97.44 93 LYS A C 1
ATOM 741 O O . LYS A 1 93 ? 5.52 -13.953 5.984 1 97.44 93 LYS A O 1
ATOM 746 N N . ALA A 1 94 ? 4.016 -14.289 4.422 1 97.81 94 ALA A N 1
ATOM 747 C CA . ALA A 1 94 ? 4.77 -13.562 3.402 1 97.81 94 ALA A CA 1
ATOM 748 C C . ALA A 1 94 ? 4.969 -12.102 3.801 1 97.81 94 ALA A C 1
ATOM 750 O O . ALA A 1 94 ? 6.051 -11.547 3.617 1 97.81 94 ALA A O 1
ATOM 751 N N . LYS A 1 95 ? 3.98 -11.5 4.301 1 93.62 95 LYS A N 1
ATOM 752 C CA . LYS A 1 95 ? 4.07 -10.117 4.766 1 93.62 95 LYS A CA 1
ATOM 753 C C . LYS A 1 95 ? 5.117 -9.969 5.863 1 93.62 95 LYS A C 1
ATOM 755 O O . LYS A 1 95 ? 5.918 -9.031 5.844 1 93.62 95 LYS A O 1
ATOM 760 N N . GLU A 1 96 ? 5 -10.875 6.789 1 94.19 96 GLU A N 1
ATOM 761 C CA . GLU A 1 96 ? 5.965 -10.875 7.883 1 94.19 96 GLU A CA 1
ATOM 762 C C . GLU A 1 96 ? 7.395 -10.953 7.355 1 94.19 96 GLU A C 1
ATOM 764 O O . GLU A 1 96 ? 8.266 -10.188 7.777 1 94.19 96 GLU A O 1
ATOM 769 N N . LEU A 1 97 ? 7.59 -11.82 6.477 1 96.88 97 LEU A N 1
ATOM 770 C CA . LEU A 1 97 ? 8.93 -12.047 5.945 1 96.88 97 LEU A CA 1
ATOM 771 C C . LEU A 1 97 ? 9.367 -10.883 5.055 1 96.88 97 LEU A C 1
ATOM 773 O O . LEU A 1 97 ? 10.547 -10.539 5.008 1 96.88 97 LEU A O 1
ATOM 777 N N . ALA A 1 98 ? 8.445 -10.328 4.316 1 95.75 98 ALA A N 1
ATOM 778 C CA . ALA A 1 98 ? 8.75 -9.164 3.484 1 95.75 98 ALA A CA 1
ATOM 779 C C . ALA A 1 98 ? 9.266 -8.008 4.332 1 95.75 98 ALA A C 1
ATOM 781 O O . ALA A 1 98 ? 10.203 -7.312 3.938 1 95.75 98 ALA A O 1
ATOM 782 N N . GLN A 1 99 ? 8.641 -7.82 5.418 1 88.75 99 GLN A N 1
ATOM 783 C CA . GLN A 1 99 ? 9.055 -6.766 6.336 1 88.75 99 GLN A CA 1
ATOM 784 C C . GLN A 1 99 ? 10.469 -7.012 6.852 1 88.75 99 GLN A C 1
ATOM 786 O O . GLN A 1 99 ? 11.188 -6.062 7.172 1 88.75 99 GLN A O 1
ATOM 791 N N . LYS A 1 100 ? 10.789 -8.234 6.926 1 92.88 100 LYS A N 1
ATOM 792 C CA . LYS A 1 100 ? 12.125 -8.617 7.371 1 92.88 100 LYS A CA 1
ATOM 793 C C . LYS A 1 100 ? 13.086 -8.727 6.191 1 92.88 100 LYS A C 1
ATOM 795 O O . LYS A 1 100 ? 14.125 -9.383 6.289 1 92.88 100 LYS A O 1
ATOM 800 N N . ASN A 1 101 ? 12.672 -8.25 5.031 1 94 101 ASN A N 1
ATOM 801 C CA . ASN A 1 101 ? 13.477 -8.094 3.826 1 94 101 ASN A CA 1
ATOM 802 C C . ASN A 1 101 ? 13.875 -9.445 3.238 1 94 101 ASN A C 1
ATOM 804 O O . ASN A 1 101 ? 15.031 -9.641 2.842 1 94 101 ASN A O 1
ATOM 808 N N . ILE A 1 102 ? 12.938 -10.344 3.297 1 96.62 102 ILE A N 1
ATOM 809 C CA . ILE A 1 102 ? 13.172 -11.594 2.58 1 96.62 102 ILE A CA 1
ATOM 810 C C . ILE A 1 102 ? 13.508 -11.297 1.12 1 96.62 102 ILE A C 1
ATOM 812 O O . ILE A 1 102 ? 13.078 -10.281 0.575 1 96.62 102 ILE A O 1
ATOM 816 N N . VAL A 1 103 ? 14.227 -12.133 0.492 1 97.06 103 VAL A N 1
ATOM 817 C CA . VAL A 1 103 ? 14.75 -11.891 -0.85 1 97.06 103 VAL A CA 1
ATOM 818 C C . VAL A 1 103 ? 13.602 -11.859 -1.854 1 97.06 103 VAL A C 1
ATOM 820 O O . VAL A 1 103 ? 12.633 -12.617 -1.725 1 97.06 103 VAL A O 1
ATOM 823 N N . ASP A 1 104 ? 13.758 -11.078 -2.881 1 97.62 104 ASP A N 1
ATOM 824 C CA . ASP A 1 104 ? 12.789 -10.922 -3.963 1 97.62 104 ASP A CA 1
ATOM 825 C C . ASP A 1 104 ? 12.523 -12.258 -4.656 1 97.62 104 ASP A C 1
ATOM 827 O O . ASP A 1 104 ? 13.445 -13.039 -4.887 1 97.62 104 ASP A O 1
ATOM 831 N N . GLY A 1 105 ? 11.266 -12.531 -4.922 1 98.38 105 GLY A N 1
ATOM 832 C CA . GLY A 1 105 ? 10.898 -13.734 -5.652 1 98.38 105 GLY A CA 1
ATOM 833 C C . GLY A 1 105 ? 10.68 -14.938 -4.75 1 98.38 105 GLY A C 1
ATOM 834 O O . GLY A 1 105 ? 10.359 -16.031 -5.227 1 98.38 105 GLY A O 1
ATOM 835 N N . SER A 1 106 ? 10.766 -14.773 -3.455 1 98.56 106 SER A N 1
ATOM 836 C CA . SER A 1 106 ? 10.523 -15.875 -2.531 1 98.56 106 SER A CA 1
ATOM 837 C C . SER A 1 106 ? 9.086 -16.375 -2.635 1 98.56 106 SER A C 1
ATOM 839 O O . SER A 1 106 ? 8.172 -15.602 -2.943 1 98.56 106 SER A O 1
ATOM 841 N N . ILE A 1 107 ? 8.93 -17.641 -2.357 1 98.62 107 ILE A N 1
ATOM 842 C CA . ILE A 1 107 ? 7.605 -18.25 -2.404 1 98.62 107 ILE A CA 1
ATOM 843 C C . ILE A 1 107 ? 7.324 -18.984 -1.096 1 98.62 107 ILE A C 1
ATOM 845 O O . ILE A 1 107 ? 8.172 -19.719 -0.598 1 98.62 107 ILE A O 1
ATOM 849 N N . ILE A 1 108 ? 6.18 -18.688 -0.497 1 98.62 108 ILE A N 1
ATOM 850 C CA . ILE A 1 108 ? 5.664 -19.391 0.674 1 98.62 108 ILE A CA 1
ATOM 851 C C . ILE A 1 108 ? 4.547 -20.344 0.255 1 98.62 108 ILE A C 1
ATOM 853 O O . ILE A 1 108 ? 3.555 -19.906 -0.342 1 98.62 108 ILE A O 1
ATOM 857 N N . ILE A 1 109 ? 4.691 -21.578 0.568 1 98.19 109 ILE A N 1
ATOM 858 C CA . ILE A 1 109 ? 3.744 -22.609 0.154 1 98.19 109 ILE A CA 1
ATOM 859 C C . ILE A 1 109 ? 3.193 -23.328 1.384 1 98.19 109 ILE A C 1
ATOM 861 O O . ILE A 1 109 ? 3.928 -23.594 2.34 1 98.19 109 ILE A O 1
ATOM 865 N N . ALA A 1 110 ? 1.914 -23.641 1.354 1 97.31 110 ALA A N 1
ATOM 866 C CA . ALA A 1 110 ? 1.307 -24.422 2.428 1 97.31 110 ALA A CA 1
ATOM 867 C C . ALA A 1 110 ? 0.499 -25.578 1.868 1 97.31 110 ALA A C 1
ATOM 869 O O . ALA A 1 110 ? -0.143 -25.453 0.823 1 97.31 110 ALA A O 1
ATOM 870 N N . GLU A 1 111 ? 0.482 -26.625 2.6 1 94.25 111 GLU A N 1
ATOM 871 C CA . GLU A 1 111 ? -0.403 -27.734 2.264 1 94.25 111 GLU A CA 1
ATOM 872 C C . GLU A 1 111 ? -1.836 -27.453 2.707 1 94.25 111 GLU A C 1
ATOM 874 O O . GLU A 1 111 ? -2.789 -27.906 2.07 1 94.25 111 GLU A O 1
ATOM 879 N N . LYS A 1 112 ? -1.894 -26.828 3.803 1 95.06 112 LYS A N 1
ATOM 880 C CA . LYS A 1 112 ? -3.178 -26.422 4.375 1 95.06 112 LYS A CA 1
ATOM 881 C C . LYS A 1 112 ? -3.094 -25.047 5.008 1 95.06 112 LYS A C 1
ATOM 883 O O . LYS A 1 112 ? -2.057 -24.672 5.559 1 95.06 112 LYS A O 1
ATOM 888 N N . GLN A 1 113 ? -4.184 -24.297 4.859 1 96.38 113 GLN A N 1
ATOM 889 C CA . GLN A 1 113 ? -4.312 -23.016 5.559 1 96.38 113 GLN A CA 1
ATOM 890 C C . GLN A 1 113 ? -5.57 -22.984 6.418 1 96.38 113 GLN A C 1
ATOM 892 O O . GLN A 1 113 ? -6.613 -23.516 6.02 1 96.38 113 GLN A O 1
ATOM 897 N N . THR A 1 114 ? -5.496 -22.312 7.555 1 94.88 114 THR A N 1
ATOM 898 C CA . THR A 1 114 ? -6.656 -22.203 8.43 1 94.88 114 THR A CA 1
ATOM 899 C C . THR A 1 114 ? -7.34 -20.859 8.266 1 94.88 114 THR A C 1
ATOM 901 O O . THR A 1 114 ? -8.531 -20.719 8.562 1 94.88 114 THR A O 1
ATOM 904 N N . LEU A 1 115 ? -6.562 -19.828 7.812 1 93.69 115 LEU A N 1
ATOM 905 C CA . LEU A 1 115 ? -7.102 -18.484 7.652 1 93.69 115 LEU A CA 1
ATOM 906 C C . LEU A 1 115 ? -6.82 -17.953 6.254 1 93.69 115 LEU A C 1
ATOM 908 O O . LEU A 1 115 ? -6.328 -16.828 6.102 1 93.69 115 LEU A O 1
ATOM 912 N N . GLY A 1 116 ? -7.047 -18.828 5.316 1 92.5 116 GLY A N 1
ATOM 913 C CA . GLY A 1 116 ? -6.93 -18.344 3.949 1 92.5 116 GLY A CA 1
ATOM 914 C C . GLY A 1 116 ? -7.801 -17.141 3.666 1 92.5 116 GLY A C 1
ATOM 915 O O . GLY A 1 116 ? -8.922 -17.047 4.172 1 92.5 116 GLY A O 1
ATOM 916 N N . SER A 1 117 ? -7.266 -16.234 2.867 1 89.94 117 SER A N 1
ATOM 917 C CA . SER A 1 117 ? -7.98 -14.977 2.65 1 89.94 117 SER A CA 1
ATOM 918 C C . SER A 1 117 ? -8.227 -14.727 1.166 1 89.94 117 SER A C 1
ATOM 920 O O . SER A 1 117 ? -7.453 -15.18 0.319 1 89.94 117 SER A O 1
ATOM 922 N N . GLY A 1 118 ? -9.367 -14.055 0.922 1 89 118 GLY A N 1
ATOM 923 C CA . GLY A 1 118 ? -9.695 -13.531 -0.394 1 89 118 GLY A CA 1
ATOM 924 C C . GLY A 1 118 ? -9.875 -12.023 -0.407 1 89 118 GLY A C 1
ATOM 925 O O . GLY A 1 118 ? -9.523 -11.344 0.559 1 89 118 GLY A O 1
ATOM 926 N N . ARG A 1 119 ? -10.305 -11.539 -1.541 1 84.12 119 ARG A N 1
ATOM 927 C CA . ARG A 1 119 ? -10.586 -10.109 -1.651 1 84.12 119 ARG A CA 1
ATOM 928 C C . ARG A 1 119 ? -11.766 -9.711 -0.775 1 84.12 119 ARG A C 1
ATOM 930 O O . ARG A 1 119 ? -12.648 -10.531 -0.505 1 84.12 119 ARG A O 1
ATOM 937 N N . PHE A 1 120 ? -11.703 -8.5 -0.357 1 78.31 120 PHE A N 1
ATOM 938 C CA . PHE A 1 120 ? -12.781 -7.918 0.437 1 78.31 120 PHE A CA 1
ATOM 939 C C . PHE A 1 120 ? -13 -8.719 1.717 1 78.31 120 PHE A C 1
ATOM 941 O O . PHE A 1 120 ? -14.141 -8.984 2.1 1 78.31 120 PHE A O 1
ATOM 948 N N . ASN A 1 121 ? -11.984 -9.25 2.266 1 78.12 121 ASN A N 1
ATOM 949 C CA . ASN A 1 121 ? -11.945 -9.945 3.545 1 78.12 121 ASN A CA 1
ATOM 950 C C . ASN A 1 121 ? -12.758 -11.242 3.502 1 78.12 121 ASN A C 1
ATOM 952 O O . ASN A 1 121 ? -13.281 -11.688 4.527 1 78.12 121 ASN A O 1
ATOM 956 N N . ARG A 1 122 ? -12.953 -11.695 2.311 1 86.25 122 ARG A N 1
ATOM 957 C CA . ARG A 1 122 ? -13.555 -13.016 2.197 1 86.25 122 ARG A CA 1
ATOM 958 C C . ARG A 1 122 ? -12.562 -14.109 2.576 1 86.25 122 ARG A C 1
ATOM 960 O O . ARG A 1 122 ? -11.367 -13.859 2.682 1 86.25 122 ARG A O 1
ATOM 967 N N . LYS A 1 123 ? -13.188 -15.32 2.85 1 89.19 123 LYS A N 1
ATOM 968 C CA . LYS A 1 123 ? -12.359 -16.469 3.219 1 89.19 123 LYS A CA 1
ATOM 969 C C . LYS A 1 123 ? -12.117 -17.375 2.02 1 89.19 123 LYS A C 1
ATOM 971 O O . LYS A 1 123 ? -13.008 -17.578 1.193 1 89.19 123 LYS A O 1
ATOM 976 N N . TRP A 1 124 ? -10.961 -17.828 1.955 1 93.06 124 TRP A N 1
ATOM 977 C CA . TRP A 1 124 ? -10.617 -18.859 0.983 1 93.06 124 TRP A CA 1
ATOM 978 C C . TRP A 1 124 ? -10.367 -20.203 1.676 1 93.06 124 TRP A C 1
ATOM 980 O O . TRP A 1 124 ? -9.445 -20.312 2.492 1 93.06 124 TRP A O 1
ATOM 990 N N . PHE A 1 125 ? -11.148 -21.141 1.431 1 91.81 125 PHE A N 1
ATOM 991 C CA . PHE A 1 125 ? -11 -22.469 2.014 1 91.81 125 PHE A CA 1
ATOM 992 C C . PHE A 1 125 ? -9.82 -23.203 1.386 1 91.81 125 PHE A C 1
ATOM 994 O O . PHE A 1 125 ? -9.797 -23.422 0.172 1 91.81 125 PHE A O 1
ATOM 1001 N N . SER A 1 126 ? -8.883 -23.641 2.238 1 95.44 126 SER A N 1
ATOM 1002 C CA . SER A 1 126 ? -7.621 -24.172 1.736 1 95.44 126 SER A CA 1
ATOM 1003 C C . SER A 1 126 ? -7.305 -25.516 2.377 1 95.44 126 SER A C 1
ATOM 1005 O O . SER A 1 126 ? -6.312 -25.656 3.098 1 95.44 126 SER A O 1
ATOM 1007 N N . PRO A 1 127 ? -8.07 -26.562 2.082 1 93.75 127 PRO A N 1
ATOM 1008 C CA . PRO A 1 127 ? -7.75 -27.906 2.562 1 93.75 127 PRO A CA 1
ATOM 1009 C C . PRO A 1 127 ? -6.566 -28.531 1.825 1 93.75 127 PRO A C 1
ATOM 1011 O O . PRO A 1 127 ? -6.023 -27.938 0.894 1 93.75 127 PRO A O 1
ATOM 1014 N N . SER A 1 128 ? -6.16 -29.734 2.264 1 92.19 128 SER A N 1
ATOM 1015 C CA . SER A 1 128 ? -5.129 -30.469 1.539 1 92.19 128 SER A CA 1
ATOM 1016 C C . SER A 1 128 ? -5.578 -30.797 0.119 1 92.19 128 SER A C 1
ATOM 1018 O O . SER A 1 128 ? -6.758 -31.062 -0.119 1 92.19 128 SER A O 1
ATOM 1020 N N . GLY A 1 129 ? -4.59 -30.75 -0.76 1 93.88 129 GLY A N 1
ATOM 1021 C CA . GLY A 1 129 ? -4.898 -31.125 -2.133 1 93.88 129 GLY A CA 1
ATOM 1022 C C . GLY A 1 129 ? -4.863 -29.938 -3.088 1 93.88 129 GLY A C 1
ATOM 1023 O O . GLY A 1 129 ? -4.832 -30.125 -4.309 1 93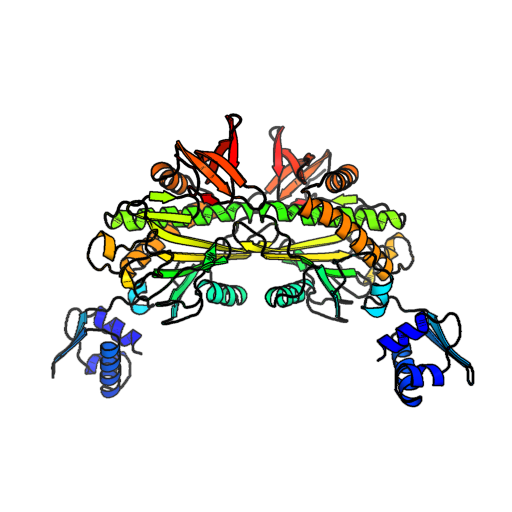.88 129 GLY A O 1
ATOM 1024 N N . GLY A 1 130 ? -4.91 -28.766 -2.557 1 96.44 130 GLY A N 1
ATOM 1025 C CA . GLY A 1 130 ? -4.848 -27.578 -3.393 1 96.44 130 GLY A CA 1
ATOM 1026 C C . GLY A 1 130 ? -3.453 -26.984 -3.479 1 96.44 130 GLY A C 1
ATOM 1027 O O . GLY A 1 130 ? -2.502 -27.531 -2.928 1 96.44 130 GLY A O 1
ATOM 1028 N N . LEU A 1 131 ? -3.281 -26.016 -4.281 1 98.06 131 LEU A N 1
ATOM 1029 C CA . LEU A 1 131 ? -2.094 -25.172 -4.332 1 98.06 131 LEU A CA 1
ATOM 1030 C C . LEU A 1 131 ? -2.35 -23.828 -3.656 1 98.06 131 LEU A C 1
ATOM 1032 O O . LEU A 1 131 ? -3.096 -22.984 -4.18 1 98.06 131 LEU A O 1
ATOM 1036 N N . TRP A 1 132 ? -1.756 -23.688 -2.531 1 98.19 132 TRP A N 1
ATOM 1037 C CA . TRP A 1 132 ? -1.839 -22.453 -1.749 1 98.19 132 TRP A CA 1
ATOM 1038 C C . TRP A 1 132 ? -0.459 -21.828 -1.57 1 98.19 132 TRP A C 1
ATOM 1040 O O . TRP A 1 132 ? 0.375 -22.344 -0.827 1 98.19 132 TRP A O 1
ATOM 1050 N N . PHE A 1 133 ? -0.244 -20.688 -2.238 1 98.69 133 PHE A N 1
ATOM 1051 C CA . PHE A 1 133 ? 1.095 -20.125 -2.139 1 98.69 133 PHE A CA 1
ATOM 1052 C C . PHE A 1 133 ? 1.055 -18.609 -2.34 1 98.69 133 PHE A C 1
ATOM 1054 O O . PHE A 1 133 ? 0.066 -18.078 -2.842 1 98.69 133 PHE A O 1
ATOM 1061 N N . THR A 1 134 ? 2.09 -17.984 -1.833 1 98.81 134 THR A N 1
ATOM 1062 C CA . THR A 1 134 ? 2.24 -16.531 -1.929 1 98.81 134 THR A CA 1
ATOM 1063 C C . THR A 1 134 ? 3.643 -16.172 -2.406 1 98.81 134 THR A C 1
ATOM 1065 O O . THR A 1 134 ? 4.633 -16.703 -1.897 1 98.81 134 THR A O 1
ATOM 1068 N N . LEU A 1 135 ? 3.709 -15.312 -3.389 1 98.81 135 LEU A N 1
ATOM 1069 C CA . LEU A 1 135 ? 4.973 -14.75 -3.854 1 98.81 135 LEU A CA 1
ATOM 1070 C C . LEU A 1 135 ? 5.242 -13.398 -3.197 1 98.81 135 LEU A C 1
ATOM 1072 O O . LEU A 1 135 ? 4.328 -12.586 -3.035 1 98.81 135 LEU A O 1
ATOM 1076 N N . VAL A 1 136 ? 6.473 -13.211 -2.775 1 98.62 136 VAL A N 1
ATOM 1077 C CA . VAL A 1 136 ? 6.934 -11.898 -2.354 1 98.62 136 VAL A CA 1
ATOM 1078 C C . VAL A 1 136 ? 7.703 -11.227 -3.49 1 98.62 136 VAL A C 1
ATOM 1080 O O . VAL A 1 136 ? 8.75 -11.727 -3.918 1 98.62 136 VAL A O 1
ATOM 1083 N N . LEU A 1 137 ? 7.203 -10.039 -3.932 1 98.38 137 LEU A N 1
ATOM 1084 C CA . LEU A 1 137 ? 7.797 -9.352 -5.07 1 98.38 137 LEU A CA 1
ATOM 1085 C C . LEU A 1 137 ? 8.219 -7.934 -4.688 1 98.38 137 LEU A C 1
ATOM 1087 O O . LEU A 1 137 ? 7.586 -7.305 -3.834 1 98.38 137 LEU A O 1
ATOM 1091 N N . ARG A 1 138 ? 9.25 -7.484 -5.305 1 96 138 ARG A N 1
ATOM 1092 C CA . ARG A 1 138 ? 9.734 -6.125 -5.082 1 96 138 ARG A CA 1
ATOM 1093 C C . ARG A 1 138 ? 9.938 -5.395 -6.402 1 96 138 ARG A C 1
ATOM 1095 O O . ARG A 1 138 ? 11.055 -4.961 -6.711 1 96 138 ARG A O 1
ATOM 1102 N N . PRO A 1 139 ? 8.844 -5.199 -7.105 1 93.56 139 PRO A N 1
ATOM 1103 C CA . PRO A 1 139 ? 8.953 -4.508 -8.391 1 93.56 139 PRO A CA 1
ATOM 1104 C C . PRO A 1 139 ? 9.25 -3.018 -8.242 1 93.56 139 PRO A C 1
ATOM 1106 O O . PRO A 1 139 ? 8.758 -2.379 -7.305 1 93.56 139 PRO A O 1
ATOM 1109 N N . THR A 1 140 ? 10.023 -2.537 -9.133 1 88.75 140 THR A N 1
ATOM 1110 C CA . THR A 1 140 ? 10.258 -1.097 -9.188 1 88.75 140 THR A CA 1
ATOM 1111 C C . THR A 1 140 ? 9.211 -0.411 -10.055 1 88.75 140 THR A C 1
ATOM 1113 O O . THR A 1 140 ? 9.508 0.007 -11.18 1 88.75 140 THR A O 1
ATOM 1116 N N . ILE A 1 141 ? 8.016 -0.296 -9.531 1 87.94 141 ILE A N 1
ATOM 1117 C CA . ILE A 1 141 ? 6.898 0.311 -10.25 1 87.94 141 ILE A CA 1
ATOM 1118 C C . ILE A 1 141 ? 6.09 1.188 -9.297 1 87.94 141 ILE A C 1
ATOM 1120 O O . ILE A 1 141 ? 6.168 1.025 -8.078 1 87.94 141 ILE A O 1
ATOM 1124 N N . PRO A 1 142 ? 5.348 2.105 -9.867 1 85.75 142 PRO A N 1
ATOM 1125 C CA . PRO A 1 142 ? 4.422 2.852 -9.016 1 85.75 142 PRO A CA 1
ATOM 1126 C C . PRO A 1 142 ? 3.197 2.031 -8.609 1 85.75 142 PRO A C 1
ATOM 1128 O O . PRO A 1 142 ? 2.836 1.078 -9.305 1 85.75 142 PRO A O 1
ATOM 1131 N N . PRO A 1 143 ? 2.598 2.389 -7.516 1 87.31 143 PRO A N 1
ATOM 1132 C CA . PRO A 1 143 ? 1.432 1.646 -7.031 1 87.31 143 PRO A CA 1
ATOM 1133 C C . PRO A 1 143 ? 0.319 1.552 -8.07 1 87.31 143 PRO A C 1
ATOM 1135 O O . PRO A 1 143 ? -0.411 0.558 -8.117 1 87.31 143 PRO A O 1
ATOM 1138 N N . THR A 1 144 ? 0.161 2.512 -8.914 1 81.94 144 THR A N 1
ATOM 1139 C CA . THR A 1 144 ? -0.904 2.551 -9.914 1 81.94 144 THR A CA 1
ATOM 1140 C C . THR A 1 144 ? -0.738 1.423 -10.93 1 81.94 144 THR A C 1
ATOM 1142 O O . THR A 1 144 ? -1.691 1.059 -11.617 1 81.94 144 THR A O 1
ATOM 1145 N N . GLU A 1 145 ? 0.4 0.884 -11 1 87.12 145 GLU A N 1
ATOM 1146 C CA . GLU A 1 145 ? 0.679 -0.177 -11.961 1 87.12 145 GLU A CA 1
ATOM 1147 C C . GLU A 1 145 ? 0.539 -1.555 -11.32 1 87.12 145 GLU A C 1
ATOM 1149 O O . GLU A 1 145 ? 0.544 -2.572 -12.016 1 87.12 145 GLU A O 1
ATOM 1154 N N . ALA A 1 146 ? 0.336 -1.639 -10.086 1 90.31 146 ALA A N 1
ATOM 1155 C CA . ALA A 1 146 ? 0.359 -2.889 -9.336 1 90.31 146 ALA A CA 1
ATOM 1156 C C . ALA A 1 146 ? -0.755 -3.826 -9.789 1 90.31 146 ALA A C 1
ATOM 1158 O O . ALA A 1 146 ? -0.56 -5.043 -9.867 1 90.31 146 ALA A O 1
ATOM 1159 N N . PRO A 1 147 ? -1.928 -3.301 -10.18 1 90.25 147 PRO A N 1
ATOM 1160 C CA . PRO A 1 147 ? -3.008 -4.191 -10.602 1 90.25 147 PRO A CA 1
ATOM 1161 C C . PRO A 1 147 ? -2.633 -5.035 -11.82 1 90.25 147 PRO A C 1
ATOM 1163 O O . PRO A 1 147 ? -3.178 -6.125 -12.016 1 90.25 147 PRO A O 1
ATOM 1166 N N . LYS A 1 148 ? -1.734 -4.566 -12.578 1 93.5 148 LYS A N 1
ATOM 1167 C CA . LYS A 1 148 ? -1.29 -5.289 -13.773 1 93.5 148 LYS A CA 1
ATOM 1168 C C . LYS A 1 148 ? -0.623 -6.609 -13.391 1 93.5 148 LYS A C 1
ATOM 1170 O O . LYS A 1 148 ? -0.637 -7.562 -14.172 1 93.5 148 LYS A O 1
ATOM 1175 N N . ILE A 1 149 ? -0.094 -6.684 -12.211 1 96.44 149 ILE A N 1
ATOM 1176 C CA . ILE A 1 149 ? 0.57 -7.902 -11.766 1 96.44 149 ILE A CA 1
ATOM 1177 C C . ILE A 1 149 ? -0.469 -8.992 -11.516 1 96.44 149 ILE A C 1
ATOM 1179 O O . ILE A 1 149 ? -0.22 -10.172 -11.773 1 96.44 149 ILE A O 1
ATOM 1183 N N . THR A 1 150 ? -1.634 -8.617 -11.039 1 96.06 150 THR A N 1
ATOM 1184 C CA . THR A 1 150 ? -2.732 -9.562 -10.906 1 96.06 150 THR A CA 1
ATOM 1185 C C . THR A 1 150 ? -3.104 -10.156 -12.266 1 96.06 150 THR A C 1
ATOM 1187 O O . THR A 1 150 ? -3.324 -11.367 -12.375 1 96.06 150 THR A O 1
ATOM 1190 N N . GLN A 1 151 ? -3.121 -9.359 -13.234 1 96.69 151 GLN A N 1
ATOM 1191 C CA . GLN A 1 151 ? -3.451 -9.828 -14.578 1 96.69 151 GLN A CA 1
ATOM 1192 C C . GLN A 1 151 ? -2.352 -10.727 -15.133 1 96.69 151 GLN A C 1
ATOM 1194 O O . GLN A 1 151 ? -2.633 -11.688 -15.844 1 96.69 151 GLN A O 1
ATOM 1199 N N . ILE A 1 152 ? -1.162 -10.344 -14.82 1 98.44 152 ILE A N 1
ATOM 1200 C CA . ILE A 1 152 ? -0.037 -11.18 -15.219 1 98.44 152 ILE A CA 1
ATOM 1201 C C . ILE A 1 152 ? -0.175 -12.562 -14.594 1 98.44 152 ILE A C 1
ATOM 1203 O O . ILE A 1 152 ? 0.036 -13.578 -15.266 1 98.44 152 ILE A O 1
ATOM 1207 N N . ALA A 1 153 ? -0.521 -12.633 -13.352 1 98.69 153 ALA A N 1
ATOM 1208 C CA . ALA A 1 153 ? -0.737 -13.906 -12.672 1 98.69 153 ALA A CA 1
ATOM 1209 C C . ALA A 1 153 ? -1.868 -14.695 -13.336 1 98.69 153 ALA A C 1
ATOM 1211 O O . ALA A 1 153 ? -1.751 -15.898 -13.547 1 98.69 153 ALA A O 1
ATOM 1212 N N . ALA A 1 154 ? -2.934 -13.992 -13.664 1 98.44 154 ALA A N 1
ATOM 1213 C CA . ALA A 1 154 ? -4.07 -14.656 -14.297 1 98.44 154 ALA A CA 1
ATOM 1214 C C . ALA A 1 154 ? -3.672 -15.266 -15.633 1 98.44 154 ALA A C 1
ATOM 1216 O O . ALA A 1 154 ? -3.973 -16.438 -15.906 1 98.44 154 ALA A O 1
ATOM 1217 N N . ALA A 1 155 ? -2.99 -14.492 -16.406 1 98.75 155 ALA A N 1
ATOM 1218 C CA . ALA A 1 155 ? -2.523 -14.984 -17.688 1 98.75 155 ALA A CA 1
ATOM 1219 C C . ALA A 1 155 ? -1.58 -16.172 -17.531 1 98.75 155 ALA A C 1
ATOM 1221 O O . ALA A 1 155 ? -1.623 -17.125 -18.312 1 98.75 155 ALA A O 1
ATOM 1222 N N . SER A 1 156 ? -0.708 -16.062 -16.531 1 98.88 156 SER A N 1
ATOM 1223 C CA . SER A 1 156 ? 0.252 -17.125 -16.266 1 98.88 156 SER A CA 1
ATOM 1224 C C . SER A 1 156 ? -0.452 -18.422 -15.883 1 98.88 156 SER A C 1
ATOM 1226 O O . SER A 1 156 ? -0.038 -19.516 -16.297 1 98.88 156 SER A O 1
ATOM 1228 N N . ILE A 1 157 ? -1.498 -18.328 -15.078 1 98.81 157 ILE A N 1
ATOM 1229 C CA . ILE A 1 157 ? -2.273 -19.5 -14.688 1 98.81 157 ILE A CA 1
ATOM 1230 C C . ILE A 1 157 ? -2.955 -20.094 -15.922 1 98.81 157 ILE A C 1
ATOM 1232 O O . ILE A 1 157 ? -2.922 -21.312 -16.125 1 98.81 157 ILE A O 1
ATOM 1236 N N . TYR A 1 158 ? -3.541 -19.25 -16.734 1 98.69 158 TYR A N 1
ATOM 1237 C CA . TYR A 1 158 ? -4.18 -19.703 -17.953 1 98.69 158 TYR A CA 1
ATOM 1238 C C . TYR A 1 158 ? -3.197 -20.484 -18.828 1 98.69 158 TYR A C 1
ATOM 1240 O O . TYR A 1 158 ? -3.5 -21.594 -19.266 1 98.69 158 TYR A O 1
ATOM 1248 N N . LYS A 1 159 ? -2.051 -19.906 -19.062 1 98.81 159 LYS A N 1
ATOM 1249 C CA . LYS A 1 159 ? -1.041 -20.547 -19.906 1 98.81 159 LYS A CA 1
ATOM 1250 C C . LYS A 1 159 ? -0.628 -21.891 -19.328 1 98.81 159 LYS A C 1
ATOM 1252 O O . LYS A 1 159 ? -0.47 -22.859 -20.062 1 98.81 159 LYS A O 1
ATOM 1257 N N . THR A 1 160 ? -0.415 -21.922 -18.047 1 98.75 160 THR A N 1
ATOM 1258 C CA . THR A 1 160 ? 0.009 -23.156 -17.391 1 98.75 160 THR A CA 1
ATOM 1259 C C . THR A 1 160 ? -1.034 -24.25 -17.578 1 98.75 160 THR A C 1
ATOM 1261 O O . THR A 1 160 ? -0.698 -25.391 -17.938 1 98.75 160 THR A O 1
ATOM 1264 N N . LEU A 1 161 ? -2.287 -23.938 -17.312 1 98.69 161 LEU A N 1
ATOM 1265 C CA . LEU A 1 161 ? -3.348 -24.938 -17.438 1 98.69 161 LEU A CA 1
ATOM 1266 C C . LEU A 1 161 ? -3.539 -25.359 -18.891 1 98.69 161 LEU A C 1
ATOM 1268 O O . LEU A 1 161 ? -3.848 -26.516 -19.156 1 98.69 161 LEU A O 1
ATOM 1272 N N . LYS A 1 162 ? -3.34 -24.406 -19.797 1 98.44 162 LYS A N 1
ATOM 1273 C CA . LYS A 1 162 ? -3.395 -24.734 -21.219 1 98.44 162 LYS A CA 1
ATOM 1274 C C . LYS A 1 162 ? -2.338 -25.781 -21.578 1 98.44 162 LYS A C 1
ATOM 1276 O O . LYS A 1 162 ? -2.586 -26.656 -22.406 1 98.44 162 LYS A O 1
ATOM 1281 N N . ASP A 1 163 ? -1.163 -25.688 -21 1 97.81 163 ASP A N 1
ATOM 1282 C CA . ASP A 1 163 ? -0.099 -26.656 -21.219 1 97.81 163 ASP A CA 1
ATOM 1283 C C . ASP A 1 163 ? -0.546 -28.062 -20.812 1 97.81 163 ASP A C 1
ATOM 1285 O O . ASP A 1 163 ? -0.013 -29.062 -21.312 1 97.81 163 ASP A O 1
ATOM 1289 N N . PHE A 1 164 ? -1.468 -28.125 -19.922 1 97.06 164 PHE A N 1
ATOM 1290 C CA . PHE A 1 164 ? -2.006 -29.406 -19.484 1 97.06 164 PHE A CA 1
ATOM 1291 C C . PHE A 1 164 ? -3.293 -29.75 -20.234 1 97.06 164 PHE A C 1
ATOM 1293 O O . PHE A 1 164 ? -4.039 -30.641 -19.812 1 97.06 164 PHE A O 1
ATOM 1300 N N . ASN A 1 165 ? -3.574 -28.984 -21.266 1 97.25 165 ASN A N 1
ATOM 1301 C CA . ASN A 1 165 ? -4.754 -29.156 -22.109 1 97.25 165 ASN A CA 1
ATOM 1302 C C . ASN A 1 165 ? -6.039 -28.906 -21.328 1 97.25 165 ASN A C 1
ATOM 1304 O O . ASN A 1 165 ? -7.035 -29.609 -21.5 1 97.25 165 ASN A O 1
ATOM 1308 N N . ILE A 1 166 ? -5.984 -28.062 -20.422 1 97.88 166 ILE A N 1
ATOM 1309 C CA . ILE A 1 166 ? -7.141 -27.625 -19.656 1 97.88 166 ILE A CA 1
ATOM 1310 C C . ILE A 1 166 ? -7.566 -26.219 -20.094 1 97.88 166 ILE A C 1
ATOM 1312 O O . ILE A 1 166 ? -6.793 -25.266 -19.984 1 97.88 166 ILE A O 1
ATOM 1316 N N . ASN A 1 167 ? -8.711 -26.094 -20.625 1 97.38 167 ASN A N 1
ATOM 1317 C CA . ASN A 1 167 ? -9.219 -24.812 -21.094 1 97.38 167 ASN A CA 1
ATOM 1318 C C . ASN A 1 167 ? -9.977 -24.078 -20 1 97.38 167 ASN A C 1
ATOM 1320 O O . ASN A 1 167 ? -11.008 -24.547 -19.516 1 97.38 167 ASN A O 1
ATOM 1324 N N . THR A 1 168 ? -9.5 -22.953 -19.625 1 98.44 168 THR A N 1
ATOM 1325 C CA . THR A 1 168 ? -10.109 -22.141 -18.578 1 98.44 168 THR A CA 1
ATOM 1326 C C . THR A 1 168 ? -10.484 -20.766 -19.125 1 98.44 168 THR A C 1
ATOM 1328 O O . THR A 1 168 ? -10.156 -20.422 -20.266 1 98.44 168 THR A O 1
ATOM 1331 N N . THR A 1 169 ? -11.25 -20.047 -18.406 1 98.25 169 THR A N 1
ATOM 1332 C CA . THR A 1 169 ? -11.578 -18.656 -18.703 1 98.25 169 THR A CA 1
ATOM 1333 C C . THR A 1 169 ? -11.188 -17.75 -17.531 1 98.25 169 THR A C 1
ATOM 1335 O O . THR A 1 169 ? -10.992 -18.219 -16.406 1 98.25 169 THR A O 1
ATOM 1338 N N . ILE A 1 170 ? -11.055 -16.5 -17.891 1 97.81 170 ILE A N 1
ATOM 1339 C CA . ILE A 1 170 ? -10.609 -15.523 -16.906 1 97.81 170 ILE A CA 1
ATOM 1340 C C . ILE A 1 170 ? -11.742 -14.547 -16.609 1 97.81 170 ILE A C 1
ATOM 1342 O O . ILE A 1 170 ? -12.297 -13.93 -17.516 1 97.81 170 ILE A O 1
ATOM 1346 N N . LYS A 1 171 ? -12.086 -14.438 -15.359 1 95.88 171 LYS A N 1
ATOM 1347 C CA . LYS A 1 171 ? -13.016 -13.406 -14.898 1 95.88 171 LYS A CA 1
ATOM 1348 C C . LYS A 1 171 ? -12.266 -12.266 -14.219 1 95.88 171 LYS A C 1
ATOM 1350 O O . LYS A 1 171 ? -11.742 -12.43 -13.109 1 95.88 171 LYS A O 1
ATOM 1355 N N . TRP A 1 172 ? -12.25 -11.148 -14.891 1 93 172 TRP A N 1
ATOM 1356 C CA . TRP A 1 172 ? -11.555 -9.969 -14.367 1 93 172 TRP A CA 1
ATOM 1357 C C . TRP A 1 172 ? -12.047 -9.625 -12.969 1 93 172 TRP A C 1
ATOM 1359 O O . TRP A 1 172 ? -13.258 -9.641 -12.703 1 93 172 TRP A O 1
ATOM 1369 N N . PRO A 1 173 ? -11.125 -9.367 -12.109 1 90.5 173 PRO A N 1
ATOM 1370 C CA . PRO A 1 173 ? -9.68 -9.211 -12.297 1 90.5 173 PRO A CA 1
ATOM 1371 C C . PRO A 1 173 ? -8.883 -10.406 -11.773 1 90.5 173 PRO A C 1
ATOM 1373 O O . PRO A 1 173 ? -7.691 -10.531 -12.062 1 90.5 173 PRO A O 1
ATOM 1376 N N . ASN A 1 174 ? -9.461 -11.359 -11.109 1 92.19 174 ASN A N 1
ATOM 1377 C CA . ASN A 1 174 ? -8.625 -12.188 -10.25 1 92.19 174 ASN A CA 1
ATOM 1378 C C . ASN A 1 174 ? -9.094 -13.641 -10.242 1 92.19 174 ASN A C 1
ATOM 1380 O O . ASN A 1 174 ? -8.547 -14.461 -9.508 1 92.19 174 ASN A O 1
ATOM 1384 N N . ASP A 1 175 ? -10.078 -13.969 -11.062 1 96.25 175 ASP A N 1
ATOM 1385 C CA . ASP A 1 175 ? -10.617 -15.32 -10.992 1 96.25 175 ASP A CA 1
ATOM 1386 C C . ASP A 1 175 ? -10.32 -16.094 -12.273 1 96.25 175 ASP A C 1
ATOM 1388 O O . ASP A 1 175 ? -10.406 -15.547 -13.375 1 96.25 175 ASP A O 1
ATOM 1392 N N . ILE A 1 176 ? -10 -17.297 -12.094 1 98.5 176 ILE A N 1
ATOM 1393 C CA . ILE A 1 176 ? -9.922 -18.25 -13.188 1 98.5 176 ILE A CA 1
ATOM 1394 C C . ILE A 1 176 ? -11.023 -19.297 -13.039 1 98.5 176 ILE A C 1
ATOM 1396 O O . ILE A 1 176 ? -11.18 -19.891 -11.977 1 98.5 176 ILE A O 1
ATOM 1400 N N . LEU A 1 177 ? -11.719 -19.516 -14.086 1 98.19 177 LEU A N 1
ATOM 1401 C CA . LEU A 1 177 ? -12.867 -20.422 -14.023 1 98.19 177 LEU A CA 1
ATOM 1402 C C . LEU A 1 177 ? -12.664 -21.625 -14.922 1 98.19 177 LEU A C 1
ATOM 1404 O O . LEU A 1 177 ? -12.016 -21.531 -15.969 1 98.19 177 LEU A O 1
ATOM 1408 N N . LEU A 1 178 ? -13.133 -22.703 -14.492 1 98.12 178 LEU A N 1
ATOM 1409 C CA . LEU A 1 178 ? -13.266 -23.938 -15.25 1 98.12 178 LEU A CA 1
ATOM 1410 C C . LEU A 1 178 ? -14.727 -24.391 -15.305 1 98.12 178 LEU A C 1
ATOM 1412 O O . LEU A 1 178 ? -15.328 -24.672 -14.273 1 98.12 178 LEU A O 1
ATOM 1416 N N . ASN A 1 179 ? -15.258 -24.406 -16.516 1 96.25 179 ASN A N 1
ATOM 1417 C CA . ASN A 1 179 ? -16.672 -24.719 -16.703 1 96.25 179 ASN A CA 1
ATOM 1418 C C . ASN A 1 179 ? -17.562 -23.812 -15.859 1 96.25 179 ASN A C 1
ATOM 1420 O O . ASN A 1 179 ? -18.422 -24.297 -15.125 1 96.25 179 ASN A O 1
ATOM 1424 N N . ASP A 1 180 ? -17.203 -22.562 -15.828 1 94.19 180 ASP A N 1
ATOM 1425 C CA . ASP A 1 180 ? -17.969 -21.484 -15.211 1 94.19 180 ASP A CA 1
ATOM 1426 C C . ASP A 1 180 ? -17.953 -21.594 -13.695 1 94.19 180 ASP A C 1
ATOM 1428 O O . ASP A 1 180 ? -18.781 -20.984 -13.008 1 94.19 180 ASP A O 1
ATOM 1432 N N . LYS A 1 181 ? -17.109 -22.422 -13.148 1 96.19 181 LYS A N 1
ATOM 1433 C CA . LYS A 1 181 ? -16.906 -22.531 -11.711 1 96.19 181 LYS A CA 1
ATOM 1434 C C . LYS A 1 181 ? -15.508 -22.062 -11.32 1 96.19 181 LYS A C 1
ATOM 1436 O O . LYS A 1 181 ? -14.562 -22.219 -12.094 1 96.19 181 LYS A O 1
ATOM 1441 N N . LYS A 1 182 ? -15.461 -21.578 -10.18 1 97 182 LYS A N 1
ATOM 1442 C CA . LYS A 1 182 ? -14.195 -21 -9.742 1 97 182 LYS A CA 1
ATOM 1443 C C . LYS A 1 182 ? -13.156 -22.078 -9.461 1 97 182 LYS A C 1
ATOM 1445 O O . LYS A 1 182 ? -13.383 -22.969 -8.633 1 97 182 LYS A O 1
ATOM 1450 N N . LEU A 1 183 ? -12.031 -21.922 -10.078 1 98.31 183 LEU A N 1
ATOM 1451 C CA . LEU A 1 183 ? -10.922 -22.859 -9.938 1 98.31 183 LEU A CA 1
ATOM 1452 C C . LEU A 1 183 ? -9.766 -22.219 -9.164 1 98.31 183 LEU A C 1
ATOM 1454 O O . LEU A 1 183 ? -9.078 -22.906 -8.406 1 98.31 183 LEU A O 1
ATOM 1458 N N . CYS A 1 184 ? -9.539 -20.969 -9.398 1 98.19 184 CYS A N 1
ATOM 1459 C CA . CYS A 1 184 ? -8.383 -20.281 -8.859 1 98.19 184 CYS A CA 1
ATOM 1460 C C . CYS A 1 184 ? -8.734 -18.844 -8.484 1 98.19 184 CYS A C 1
ATOM 1462 O O . CYS A 1 184 ? -9.555 -18.203 -9.148 1 98.19 184 CYS A O 1
ATOM 1464 N N . GLY A 1 185 ? -8.172 -18.359 -7.398 1 97.44 185 GLY A N 1
ATOM 1465 C CA . GLY A 1 185 ? -8.266 -16.984 -6.969 1 97.44 185 GLY A CA 1
ATOM 1466 C C . GLY A 1 185 ? -6.91 -16.344 -6.723 1 97.44 185 GLY A C 1
ATOM 1467 O O . GLY A 1 185 ? -5.98 -17 -6.262 1 97.44 185 GLY A O 1
ATOM 1468 N N . ILE A 1 186 ? -6.832 -15.031 -7.047 1 97.31 186 ILE A N 1
ATOM 1469 C CA . ILE A 1 186 ? -5.598 -14.273 -6.887 1 97.31 186 ILE A CA 1
ATOM 1470 C C . ILE A 1 186 ? -5.828 -13.102 -5.93 1 97.31 186 ILE A C 1
ATOM 1472 O O . ILE A 1 186 ? -6.801 -12.359 -6.074 1 97.31 186 ILE A O 1
ATOM 1476 N N . LEU A 1 187 ? -5.016 -12.969 -4.945 1 95.75 187 LEU A N 1
ATOM 1477 C CA . LEU A 1 187 ? -5.078 -11.859 -3.996 1 95.75 187 LEU A CA 1
ATOM 1478 C C . LEU A 1 187 ? -3.754 -11.102 -3.961 1 95.75 187 LEU A C 1
ATOM 1480 O O . LEU A 1 187 ? -2.723 -11.664 -3.582 1 95.75 187 LEU A O 1
ATOM 1484 N N . ALA A 1 188 ? -3.811 -9.82 -4.324 1 94.94 188 ALA A N 1
ATOM 1485 C CA . ALA A 1 188 ? -2.619 -8.977 -4.305 1 94.94 188 ALA A CA 1
ATOM 1486 C C . ALA A 1 188 ? -2.729 -7.898 -3.232 1 94.94 188 ALA A C 1
ATOM 1488 O O . ALA A 1 188 ? -3.746 -7.207 -3.137 1 94.94 188 ALA A O 1
ATOM 1489 N N . GLU A 1 189 ? -1.702 -7.828 -2.418 1 93.12 189 GLU A N 1
ATOM 1490 C CA . GLU A 1 189 ? -1.537 -6.785 -1.41 1 93.12 189 GLU A CA 1
ATOM 1491 C C . GLU A 1 189 ? -0.151 -6.152 -1.494 1 93.12 189 GLU A C 1
ATOM 1493 O O . GLU A 1 189 ? 0.799 -6.785 -1.959 1 93.12 189 GLU A O 1
ATOM 1498 N N . MET A 1 190 ? -0.121 -4.852 -1.065 1 93.06 190 MET A N 1
ATOM 1499 C CA . MET A 1 190 ? 1.201 -4.25 -1.206 1 93.06 190 MET A CA 1
ATOM 1500 C C . MET A 1 190 ? 1.438 -3.195 -0.128 1 93.06 190 MET A C 1
ATOM 1502 O O . MET A 1 190 ? 0.488 -2.688 0.468 1 93.06 190 MET A O 1
ATOM 1506 N N . LYS A 1 191 ? 2.668 -3.041 0.202 1 90.38 191 LYS A N 1
ATOM 1507 C CA . LYS A 1 191 ? 3.188 -1.875 0.913 1 90.38 191 LYS A CA 1
ATOM 1508 C C . LYS A 1 191 ? 3.887 -0.915 -0.045 1 90.38 191 LYS A C 1
ATOM 1510 O O . LYS A 1 191 ? 4.668 -1.341 -0.899 1 90.38 191 LYS A O 1
ATOM 1515 N N . CYS A 1 192 ? 3.426 0.362 0.1 1 88.88 192 CYS A N 1
ATOM 1516 C CA . CYS A 1 192 ? 3.99 1.32 -0.844 1 88.88 192 CYS A CA 1
ATOM 1517 C C . CYS A 1 192 ? 3.945 2.734 -0.277 1 88.88 192 CYS A C 1
ATOM 1519 O O . CYS A 1 192 ? 3.357 2.965 0.781 1 88.88 192 CYS A O 1
ATOM 1521 N N . ASP A 1 193 ? 4.777 3.52 -0.822 1 85.25 193 ASP A N 1
ATOM 1522 C CA . ASP A 1 193 ? 4.531 4.957 -0.732 1 85.25 193 ASP A CA 1
ATOM 1523 C C . ASP A 1 193 ? 3.857 5.477 -1.998 1 85.25 193 ASP A C 1
ATOM 1525 O O . ASP A 1 193 ? 3.309 4.699 -2.781 1 85.25 193 ASP A O 1
ATOM 1529 N N . MET A 1 194 ? 3.781 6.77 -2.15 1 78.62 194 MET A N 1
ATOM 1530 C CA . MET A 1 194 ? 3.012 7.344 -3.25 1 78.62 194 MET A CA 1
ATOM 1531 C C . MET A 1 194 ? 3.717 7.121 -4.582 1 78.62 194 MET A C 1
ATOM 1533 O O . MET A 1 194 ? 3.09 7.184 -5.641 1 78.62 194 MET A O 1
ATOM 1537 N N . ASP A 1 195 ? 4.98 6.758 -4.469 1 79.44 195 ASP A N 1
ATOM 1538 C CA . ASP A 1 195 ? 5.762 6.754 -5.703 1 79.44 195 ASP A CA 1
ATOM 1539 C C . ASP A 1 195 ? 6.23 5.34 -6.051 1 79.44 195 ASP A C 1
ATOM 1541 O O . ASP A 1 195 ? 6.535 5.051 -7.207 1 79.44 195 ASP A O 1
ATOM 1545 N N . SER A 1 196 ? 6.246 4.547 -5.039 1 86.06 196 SER A N 1
ATOM 1546 C CA . SER A 1 196 ? 6.895 3.27 -5.312 1 86.06 196 SER A CA 1
ATOM 1547 C C . SER A 1 196 ? 6.309 2.156 -4.449 1 86.06 196 SER A C 1
ATOM 1549 O O . SER A 1 196 ? 5.988 2.375 -3.279 1 86.06 196 SER A O 1
ATOM 1551 N N . VAL A 1 197 ? 6.266 1.026 -5.098 1 91 197 VAL A N 1
ATOM 1552 C CA . VAL A 1 197 ? 5.93 -0.187 -4.359 1 91 197 VAL A CA 1
ATOM 1553 C C . VAL A 1 197 ? 7.168 -0.705 -3.631 1 91 197 VAL A C 1
ATOM 1555 O O . VAL A 1 197 ? 8.219 -0.898 -4.242 1 91 197 VAL A O 1
ATOM 1558 N N . HIS A 1 198 ? 7.023 -0.864 -2.297 1 91.94 198 HIS A N 1
ATOM 1559 C CA . HIS A 1 198 ? 8.117 -1.445 -1.531 1 91.94 198 HIS A CA 1
ATOM 1560 C C . HIS A 1 198 ? 8.141 -2.965 -1.67 1 91.94 198 HIS A C 1
ATOM 1562 O O . HIS A 1 198 ? 9.203 -3.553 -1.91 1 91.94 198 HIS A O 1
ATOM 1568 N N . TYR A 1 199 ? 7.051 -3.547 -1.465 1 95.75 199 TYR A N 1
ATOM 1569 C CA . TYR A 1 199 ? 6.887 -4.961 -1.78 1 95.75 199 TYR A CA 1
ATOM 1570 C C . TYR A 1 199 ? 5.426 -5.285 -2.08 1 95.75 199 TYR A C 1
ATOM 1572 O O . TYR A 1 199 ? 4.523 -4.543 -1.69 1 95.75 199 TYR A O 1
ATOM 1580 N N . LEU A 1 200 ? 5.234 -6.32 -2.826 1 97.38 200 LEU A N 1
ATOM 1581 C CA . LEU A 1 200 ? 3.926 -6.836 -3.211 1 97.38 200 LEU A CA 1
ATOM 1582 C C . LEU A 1 200 ? 3.775 -8.297 -2.799 1 97.38 200 LEU A C 1
ATOM 1584 O O . LEU A 1 200 ? 4.691 -9.102 -2.996 1 97.38 200 LEU A O 1
ATOM 1588 N N . ILE A 1 201 ? 2.688 -8.586 -2.131 1 97.88 201 ILE A N 1
ATOM 1589 C CA . ILE A 1 201 ? 2.314 -9.93 -1.712 1 97.88 201 ILE A CA 1
ATOM 1590 C C . ILE A 1 201 ? 1.265 -10.5 -2.664 1 97.88 201 ILE A C 1
ATOM 1592 O O . ILE A 1 201 ? 0.126 -10.023 -2.693 1 97.88 201 ILE A O 1
ATOM 1596 N N . LEU A 1 202 ? 1.654 -11.5 -3.42 1 98.31 202 LEU A N 1
ATOM 1597 C CA . LEU A 1 202 ? 0.765 -12.094 -4.41 1 98.31 202 LEU A CA 1
ATOM 1598 C C . LEU A 1 202 ? 0.355 -13.508 -3.994 1 98.31 202 LEU A C 1
ATOM 1600 O O . LEU A 1 202 ? 1.071 -14.469 -4.266 1 98.31 202 LEU A O 1
ATOM 1604 N N . GLY A 1 203 ? -0.813 -13.609 -3.457 1 98.31 203 GLY A N 1
ATOM 1605 C CA . GLY A 1 203 ? -1.357 -14.898 -3.045 1 98.31 203 GLY A CA 1
ATOM 1606 C C . GLY A 1 203 ? -2.199 -15.562 -4.117 1 98.31 203 GLY A C 1
ATOM 1607 O O . GLY A 1 203 ? -2.994 -14.898 -4.789 1 98.31 203 GLY A O 1
ATOM 1608 N N . ILE A 1 204 ? -2.01 -16.812 -4.262 1 98.56 204 ILE A N 1
ATOM 1609 C CA . ILE A 1 204 ? -2.762 -17.594 -5.246 1 98.56 204 ILE A CA 1
ATOM 1610 C C . ILE A 1 204 ? -3.291 -18.875 -4.602 1 98.56 204 ILE A C 1
ATOM 1612 O O . ILE A 1 204 ? -2.557 -19.562 -3.898 1 98.56 204 ILE A O 1
ATOM 1616 N N . GLY A 1 205 ? -4.527 -19.109 -4.754 1 98.38 205 GLY A N 1
ATOM 1617 C CA . GLY A 1 205 ? -5.176 -20.359 -4.387 1 98.38 205 GLY A CA 1
ATOM 1618 C C . GLY A 1 205 ? -5.789 -21.078 -5.566 1 98.38 205 GLY A C 1
ATOM 1619 O O . GLY A 1 205 ? -6.621 -20.516 -6.281 1 98.38 205 GLY A O 1
ATOM 1620 N N . MET A 1 206 ? -5.41 -22.328 -5.75 1 98.38 206 MET A N 1
ATOM 1621 C CA . MET A 1 206 ? -5.93 -23.125 -6.855 1 98.38 206 MET A CA 1
ATOM 1622 C C . MET A 1 206 ? -6.43 -24.484 -6.363 1 98.38 206 MET A C 1
ATOM 1624 O O . MET A 1 206 ? -5.711 -25.188 -5.66 1 98.38 206 MET A O 1
ATOM 1628 N N . ASN A 1 207 ? -7.602 -24.812 -6.777 1 98 207 ASN A N 1
ATOM 1629 C CA . ASN A 1 207 ? -8.18 -26.109 -6.449 1 98 207 ASN A CA 1
ATOM 1630 C C . ASN A 1 207 ? -7.707 -27.203 -7.41 1 98 207 ASN A C 1
ATOM 1632 O O . ASN A 1 207 ? -8.18 -27.281 -8.547 1 98 207 ASN A O 1
ATOM 1636 N N . ILE A 1 208 ? -6.844 -28.062 -6.883 1 98.06 208 ILE A N 1
ATOM 1637 C CA . ILE A 1 208 ? -6.273 -29.062 -7.781 1 98.06 208 ILE A CA 1
ATOM 1638 C C . ILE A 1 208 ? -6.902 -30.422 -7.504 1 98.06 208 ILE A C 1
ATOM 1640 O O . ILE A 1 208 ? -7.84 -30.828 -8.195 1 98.06 208 ILE A O 1
ATOM 1644 N N . ASN A 1 209 ? -6.477 -30.953 -6.398 1 96.19 209 ASN A N 1
ATOM 1645 C CA . ASN A 1 209 ? -6.977 -32.281 -6.02 1 96.19 209 ASN A CA 1
ATOM 1646 C C . ASN A 1 209 ? -7.883 -32.219 -4.797 1 96.19 209 ASN A C 1
ATOM 1648 O O . ASN A 1 209 ? -7.594 -32.812 -3.766 1 96.19 209 ASN A O 1
ATOM 1652 N N . ILE A 1 210 ? -9.008 -31.547 -5 1 94.88 210 ILE A N 1
ATOM 1653 C CA . ILE A 1 210 ? -9.953 -31.344 -3.906 1 94.88 210 ILE A CA 1
ATOM 1654 C C . ILE A 1 210 ? -11.25 -32.094 -4.184 1 94.88 210 ILE A C 1
ATOM 1656 O O . ILE A 1 210 ? -11.836 -31.969 -5.262 1 94.88 210 ILE A O 1
ATOM 1660 N N . ASP A 1 211 ? -11.641 -32.812 -3.227 1 92.5 211 ASP A N 1
ATOM 1661 C CA . ASP A 1 211 ? -12.922 -33.531 -3.334 1 92.5 211 ASP A CA 1
ATOM 1662 C C . ASP A 1 211 ? -14.086 -32.594 -3.025 1 92.5 211 ASP A C 1
ATOM 1664 O O . ASP A 1 211 ? -13.922 -31.594 -2.301 1 92.5 211 ASP A O 1
ATOM 1668 N N . GLU A 1 212 ? -15.156 -32.969 -3.574 1 90.69 212 GLU A N 1
ATOM 1669 C CA . GLU A 1 212 ? -16.344 -32.125 -3.365 1 90.69 212 GLU A CA 1
ATOM 1670 C C . GLU A 1 212 ? -16.672 -31.984 -1.879 1 90.69 212 GLU A C 1
ATOM 1672 O O . GLU A 1 212 ? -17.094 -30.922 -1.432 1 90.69 212 GLU A O 1
ATOM 1677 N N . SER A 1 213 ? -16.453 -33.031 -1.148 1 88.81 213 SER A N 1
ATOM 1678 C CA . SER A 1 213 ? -16.797 -33.062 0.272 1 88.81 213 SER A CA 1
ATOM 1679 C C . SER A 1 213 ? -15.891 -32.156 1.079 1 88.81 213 SER A C 1
ATOM 1681 O O . SER A 1 213 ? -16.219 -31.781 2.207 1 88.81 213 SER A O 1
ATOM 1683 N N . ALA A 1 214 ? -14.82 -31.844 0.523 1 89 214 ALA A N 1
ATOM 1684 C CA . ALA A 1 214 ? -13.852 -31.016 1.248 1 89 214 ALA A CA 1
ATOM 1685 C C . ALA A 1 214 ? -14.211 -29.547 1.151 1 89 214 ALA A C 1
ATOM 1687 O O . ALA A 1 214 ? -13.711 -28.719 1.929 1 89 214 ALA A O 1
ATOM 1688 N N . PHE A 1 215 ? -15.047 -29.172 0.195 1 89.12 215 PHE A N 1
ATOM 1689 C CA . PHE A 1 215 ? -15.461 -27.781 0.059 1 89.12 215 PHE A CA 1
ATOM 1690 C C . PHE A 1 215 ? -16.453 -27.406 1.152 1 89.12 215 PHE A C 1
ATOM 1692 O O . PHE A 1 215 ? -17.281 -28.219 1.556 1 89.12 215 PHE A O 1
ATOM 1699 N N . ASP A 1 216 ? -16.266 -26.219 1.611 1 86.5 216 ASP A N 1
ATOM 1700 C CA . ASP A 1 216 ? -17.297 -25.672 2.48 1 86.5 216 ASP A CA 1
ATOM 1701 C C . ASP A 1 216 ? -18.641 -25.594 1.754 1 86.5 216 ASP A C 1
ATOM 1703 O O . ASP A 1 216 ? -18.688 -25.312 0.554 1 86.5 216 ASP A O 1
ATOM 1707 N N . GLU A 1 217 ? -19.703 -25.734 2.436 1 87.06 217 GLU A N 1
ATOM 1708 C CA . GLU A 1 217 ? -21.047 -25.734 1.864 1 87.06 217 GLU A CA 1
ATOM 1709 C C . GLU A 1 217 ? -21.328 -24.422 1.131 1 87.06 217 GLU A C 1
ATOM 1711 O O . GLU A 1 217 ? -22.031 -24.422 0.118 1 87.06 217 GLU A O 1
ATOM 1716 N N . SER A 1 218 ? -20.812 -23.391 1.585 1 86.25 218 SER A N 1
ATOM 1717 C CA . SER A 1 218 ? -21.094 -22.062 1.052 1 86.25 218 SER A CA 1
ATOM 1718 C C . SER A 1 218 ? -20.484 -21.875 -0.331 1 86.25 218 SER A C 1
ATOM 1720 O O . SER A 1 218 ? -20.922 -21.016 -1.099 1 86.25 218 SER A O 1
ATOM 1722 N N . VAL A 1 219 ? -19.531 -22.75 -0.705 1 88.5 219 VAL A N 1
ATOM 1723 C CA . VAL A 1 219 ? -18.844 -22.516 -1.969 1 88.5 219 VAL A CA 1
ATOM 1724 C C . VAL A 1 219 ? -19.016 -23.734 -2.881 1 88.5 219 VAL A C 1
ATOM 1726 O O . VAL A 1 219 ? -18.562 -23.719 -4.031 1 88.5 219 VAL A O 1
ATOM 1729 N N . LYS A 1 220 ? -19.641 -24.734 -2.531 1 86.19 220 LYS A N 1
ATOM 1730 C CA . LYS A 1 220 ? -19.766 -25.984 -3.258 1 86.19 220 LYS A CA 1
ATOM 1731 C C . LYS A 1 220 ? -20.375 -25.766 -4.641 1 86.19 220 LYS A C 1
ATOM 1733 O O . LYS A 1 220 ? -20 -26.438 -5.605 1 86.19 220 LYS A O 1
ATOM 1738 N N . CYS A 1 221 ? -21.188 -24.766 -4.668 1 88.56 221 CYS A N 1
ATOM 1739 C CA . CYS A 1 221 ? -21.922 -24.578 -5.918 1 88.56 221 CYS A CA 1
ATOM 1740 C C . CYS A 1 221 ? -21.156 -23.672 -6.875 1 88.56 221 CYS A C 1
ATOM 1742 O O . CYS A 1 221 ? -21.438 -23.656 -8.078 1 88.56 221 CYS A O 1
ATOM 1744 N N . ILE A 1 222 ? -20.188 -23.031 -6.391 1 91.56 222 ILE A N 1
ATOM 1745 C CA . ILE A 1 222 ? -19.578 -22.016 -7.238 1 91.56 222 ILE A CA 1
ATOM 1746 C C . ILE A 1 222 ? -18.109 -22.375 -7.477 1 91.56 222 ILE A C 1
ATOM 1748 O O . ILE A 1 222 ? -17.469 -21.797 -8.359 1 91.56 222 ILE A O 1
ATOM 1752 N N . ALA A 1 223 ? -17.594 -23.359 -6.77 1 94.81 223 ALA A N 1
ATOM 1753 C CA . ALA A 1 223 ? -16.188 -23.734 -6.871 1 94.81 223 ALA A CA 1
ATOM 1754 C C . ALA A 1 223 ? -16.031 -25.125 -7.477 1 94.81 223 ALA A C 1
ATOM 1756 O O . ALA A 1 223 ? -16.969 -25.922 -7.461 1 94.81 223 ALA A O 1
ATOM 1757 N N . THR A 1 224 ? -14.922 -25.406 -8.07 1 97.38 224 THR A N 1
ATOM 1758 C CA . THR A 1 224 ? -14.578 -26.719 -8.602 1 97.38 224 THR A CA 1
ATOM 1759 C C . THR A 1 224 ? -13.094 -27 -8.414 1 97.38 224 THR A C 1
ATOM 1761 O O . THR A 1 224 ? -12.375 -26.219 -7.789 1 97.38 224 THR A O 1
ATOM 1764 N N . SER A 1 225 ? -12.695 -28.156 -8.773 1 97.5 225 SER A N 1
ATOM 1765 C CA . SER A 1 225 ? -11.297 -28.562 -8.781 1 97.5 225 SER A CA 1
ATOM 1766 C C . SER A 1 225 ? -10.953 -29.328 -10.047 1 97.5 225 SER A C 1
ATOM 1768 O O . SER A 1 225 ? -11.844 -29.781 -10.766 1 97.5 225 SER A O 1
ATOM 1770 N N . LEU A 1 226 ? -9.672 -29.391 -10.328 1 98.12 226 LEU A N 1
ATOM 1771 C CA . LEU A 1 226 ? -9.258 -30.172 -11.484 1 98.12 226 LEU A CA 1
ATOM 1772 C C . LEU A 1 226 ? -9.672 -31.641 -11.32 1 98.12 226 LEU A C 1
ATOM 1774 O O . LEU A 1 226 ? -10.172 -32.25 -12.266 1 98.12 226 LEU A O 1
ATOM 1778 N N . LYS A 1 227 ? -9.492 -32.125 -10.141 1 96.19 227 LYS A N 1
ATOM 1779 C CA . LYS A 1 227 ? -9.852 -33.531 -9.867 1 96.19 227 LYS A CA 1
ATOM 1780 C C . LYS A 1 227 ? -11.336 -33.75 -10.117 1 96.19 227 LYS A C 1
ATOM 1782 O O . LYS A 1 227 ? -11.711 -34.75 -10.719 1 96.19 227 LYS A O 1
ATOM 1787 N N . LEU A 1 228 ? -12.133 -32.906 -9.68 1 94.88 228 LEU A N 1
ATOM 1788 C CA . LEU A 1 228 ? -13.578 -33.031 -9.828 1 94.88 228 LEU A CA 1
ATOM 1789 C C . LEU A 1 228 ? -13.977 -33 -11.305 1 94.88 228 LEU A C 1
ATOM 1791 O O . LEU A 1 228 ? -14.859 -33.75 -11.727 1 94.88 228 LEU A O 1
ATOM 1795 N N . GLN A 1 229 ? -13.344 -32.188 -12.102 1 96.56 229 GLN A N 1
ATOM 1796 C CA . GLN A 1 229 ? -13.742 -31.984 -13.492 1 96.56 229 GLN A CA 1
ATOM 1797 C C . GLN A 1 229 ? -13.141 -33.062 -14.398 1 96.56 229 GLN A C 1
ATOM 1799 O O . GLN A 1 229 ? -13.742 -33.438 -15.406 1 96.56 229 GLN A O 1
ATOM 1804 N N . TYR A 1 230 ? -11.992 -33.625 -14.055 1 96.88 230 TYR A N 1
ATOM 1805 C CA . TYR A 1 230 ? -11.312 -34.531 -14.945 1 96.88 230 TYR A CA 1
ATOM 1806 C C . TYR A 1 230 ? -11.258 -35.938 -14.352 1 96.88 230 TYR A C 1
ATOM 1808 O O . TYR A 1 230 ? -10.828 -36.906 -15.016 1 96.88 230 TYR A O 1
ATOM 1816 N N . ASN A 1 231 ? -11.656 -36.094 -13.148 1 94.69 231 ASN A N 1
ATOM 1817 C CA . ASN A 1 231 ? -11.719 -37.375 -12.453 1 94.69 231 ASN A CA 1
ATOM 1818 C C . ASN A 1 231 ? -10.359 -38.062 -12.422 1 94.69 231 ASN A C 1
ATOM 1820 O O . ASN A 1 231 ? -10.25 -39.25 -12.742 1 94.69 231 ASN A O 1
ATOM 1824 N N . LYS A 1 232 ? -9.383 -37.312 -12.195 1 93.81 232 LYS A N 1
ATOM 1825 C CA . LYS A 1 232 ? -8.023 -37.812 -12.016 1 93.81 232 LYS A CA 1
ATOM 1826 C C . LYS A 1 232 ? -7.211 -36.906 -11.109 1 93.81 232 LYS A C 1
ATOM 1828 O O . LYS A 1 232 ? -7.598 -35.75 -10.867 1 93.81 232 LYS A O 1
ATOM 1833 N N . GLN A 1 233 ? -6.156 -37.438 -10.641 1 92.31 233 GLN A N 1
ATOM 1834 C CA . GLN A 1 233 ? -5.234 -36.656 -9.828 1 92.31 233 GLN A CA 1
ATOM 1835 C C . GLN A 1 233 ? -4.199 -35.969 -10.695 1 92.31 233 GLN A C 1
ATOM 1837 O O . GLN A 1 233 ? -3.777 -36.5 -11.727 1 92.31 233 GLN A O 1
ATOM 1842 N N . PHE A 1 234 ? -3.838 -34.781 -10.289 1 95.62 234 PHE A N 1
ATOM 1843 C CA . PHE A 1 234 ? -2.811 -34 -10.977 1 95.62 234 PHE A CA 1
ATOM 1844 C C . PHE A 1 234 ? -1.59 -33.812 -10.086 1 95.62 234 PHE A C 1
ATOM 1846 O O . PHE A 1 234 ? -1.711 -33.781 -8.859 1 95.62 234 PHE A O 1
ATOM 1853 N N . GLU A 1 235 ? -0.427 -33.75 -10.703 1 94.12 235 GLU A N 1
ATOM 1854 C CA . GLU A 1 235 ? 0.792 -33.406 -9.969 1 94.12 235 GLU A CA 1
ATOM 1855 C C . GLU A 1 235 ? 0.888 -31.922 -9.695 1 94.12 235 GLU A C 1
ATOM 1857 O O . GLU A 1 235 ? 1.241 -31.141 -10.586 1 94.12 235 GLU A O 1
ATOM 1862 N N . ARG A 1 236 ? 0.67 -31.531 -8.477 1 96.69 236 ARG A N 1
ATOM 1863 C CA . ARG A 1 236 ? 0.643 -30.109 -8.109 1 96.69 236 ARG A CA 1
ATOM 1864 C C . ARG A 1 236 ? 1.985 -29.453 -8.391 1 96.69 236 ARG A C 1
ATOM 1866 O O . ARG A 1 236 ? 2.035 -28.297 -8.812 1 96.69 236 ARG A O 1
ATOM 1873 N N . ARG A 1 237 ? 3.041 -30.172 -8.141 1 95.12 237 ARG A N 1
ATOM 1874 C CA . ARG A 1 237 ? 4.375 -29.609 -8.305 1 95.12 237 ARG A CA 1
ATOM 1875 C C . ARG A 1 237 ? 4.629 -29.219 -9.758 1 95.12 237 ARG A C 1
ATOM 1877 O O . ARG A 1 237 ? 5.309 -28.234 -10.023 1 95.12 237 ARG A O 1
ATOM 1884 N N . GLU A 1 238 ? 4.125 -29.984 -10.68 1 95.81 238 GLU A N 1
ATOM 1885 C CA . GLU A 1 238 ? 4.285 -29.672 -12.102 1 95.81 238 GLU A CA 1
ATOM 1886 C C . GLU A 1 238 ? 3.494 -28.422 -12.484 1 95.81 238 GLU A C 1
ATOM 1888 O O . GLU A 1 238 ? 3.973 -27.594 -13.25 1 95.81 238 GLU A O 1
ATOM 1893 N N . ILE A 1 239 ? 2.33 -28.328 -11.93 1 98.19 239 ILE A N 1
ATOM 1894 C CA . ILE A 1 239 ? 1.484 -27.172 -12.195 1 98.19 239 ILE A CA 1
ATOM 1895 C C . ILE A 1 239 ? 2.137 -25.922 -11.617 1 98.19 239 ILE A C 1
ATOM 1897 O O . ILE A 1 239 ? 2.213 -24.891 -12.289 1 98.19 239 ILE A O 1
ATOM 1901 N N . LEU A 1 240 ? 2.621 -26.016 -10.422 1 98.5 240 LEU A N 1
ATOM 1902 C CA . LEU A 1 240 ? 3.262 -24.875 -9.781 1 98.5 240 LEU A CA 1
ATOM 1903 C C . LEU A 1 240 ? 4.516 -24.453 -10.539 1 98.5 240 LEU A C 1
ATOM 1905 O O . LEU A 1 240 ? 4.738 -23.266 -10.758 1 98.5 240 LEU A O 1
ATOM 1909 N N . ALA A 1 241 ? 5.324 -25.438 -10.906 1 97.69 241 ALA A N 1
ATOM 1910 C CA . ALA A 1 241 ? 6.535 -25.125 -11.664 1 97.69 241 ALA A CA 1
ATOM 1911 C C . ALA A 1 241 ? 6.199 -24.438 -12.984 1 97.69 241 ALA A C 1
ATOM 1913 O O . ALA A 1 241 ? 6.879 -23.5 -13.383 1 97.69 241 ALA A O 1
ATOM 1914 N N . GLY A 1 242 ? 5.203 -24.984 -13.664 1 98.25 242 GLY A N 1
ATOM 1915 C CA . GLY A 1 242 ? 4.75 -24.359 -14.891 1 98.25 242 GLY A CA 1
ATOM 1916 C C . GLY A 1 242 ? 4.289 -22.922 -14.688 1 98.25 242 GLY A C 1
ATOM 1917 O O . GLY A 1 242 ? 4.652 -22.047 -15.461 1 98.25 242 GLY A O 1
ATOM 1918 N N . PHE A 1 243 ? 3.549 -22.688 -13.68 1 98.75 243 PHE A N 1
ATOM 1919 C CA . PHE A 1 243 ? 3.078 -21.344 -13.359 1 98.75 243 PHE A CA 1
ATOM 1920 C C . PHE A 1 243 ? 4.254 -20.406 -13.133 1 98.75 243 PHE A C 1
ATOM 1922 O O . PHE A 1 243 ? 4.285 -19.297 -13.68 1 98.75 243 PHE A O 1
ATOM 1929 N N . LEU A 1 244 ? 5.176 -20.844 -12.258 1 98.75 244 LEU A N 1
ATOM 1930 C CA . LEU A 1 244 ? 6.305 -19.984 -11.906 1 98.75 244 LEU A CA 1
ATOM 1931 C C . LEU A 1 244 ? 7.102 -19.594 -13.141 1 98.75 244 LEU A C 1
ATOM 1933 O O . LEU A 1 244 ? 7.559 -18.453 -13.266 1 98.75 244 LEU A O 1
ATOM 1937 N N . SER A 1 245 ? 7.227 -20.516 -14.07 1 98.44 245 SER A N 1
ATOM 1938 C CA . SER A 1 245 ? 7.957 -20.25 -15.312 1 98.44 245 SER A CA 1
ATOM 1939 C C . SER A 1 245 ? 7.238 -19.219 -16.172 1 98.44 245 SER A C 1
ATOM 1941 O O . SER A 1 245 ? 7.848 -18.25 -16.625 1 98.44 245 SER A O 1
ATOM 1943 N N . HIS A 1 246 ? 5.961 -19.438 -16.391 1 98.75 246 HIS A N 1
ATOM 1944 C CA . HIS A 1 246 ? 5.191 -18.484 -17.188 1 98.75 246 HIS A CA 1
ATOM 1945 C C . HIS A 1 246 ? 5.121 -17.125 -16.516 1 98.75 246 HIS A C 1
ATOM 1947 O O . HIS A 1 246 ? 5.23 -16.094 -17.172 1 98.75 246 HIS A O 1
ATOM 1953 N N . PHE A 1 247 ? 5.008 -17.125 -15.211 1 98.81 247 PHE A N 1
ATOM 1954 C CA . PHE A 1 247 ? 4.883 -15.891 -14.453 1 98.81 247 PHE A CA 1
ATOM 1955 C C . PHE A 1 247 ? 6.16 -15.055 -14.562 1 98.81 247 PHE A C 1
ATOM 1957 O O . PHE A 1 247 ? 6.102 -13.859 -14.836 1 98.81 247 PHE A O 1
ATOM 1964 N N . GLU A 1 248 ? 7.281 -15.703 -14.328 1 98.75 248 GLU A N 1
ATOM 1965 C CA . GLU A 1 248 ? 8.539 -14.961 -14.398 1 98.75 248 GLU A CA 1
ATOM 1966 C C . GLU A 1 248 ? 8.719 -14.305 -15.758 1 98.75 248 GLU A C 1
ATOM 1968 O O . GLU A 1 248 ? 9.164 -13.164 -15.852 1 98.75 248 GLU A O 1
ATOM 1973 N N . THR A 1 249 ? 8.359 -15.023 -16.766 1 98.5 249 THR A N 1
ATOM 1974 C CA . THR A 1 249 ? 8.508 -14.516 -18.125 1 98.5 249 THR A CA 1
ATOM 1975 C C . THR A 1 249 ? 7.641 -13.281 -18.344 1 98.5 249 THR A C 1
ATOM 1977 O O . THR A 1 249 ? 8.133 -12.234 -18.766 1 98.5 249 THR A O 1
ATOM 1980 N N . LEU A 1 250 ? 6.402 -13.398 -18.047 1 98.69 250 LEU A N 1
ATOM 1981 C CA . LEU A 1 250 ? 5.473 -12.289 -18.266 1 98.69 250 LEU A CA 1
ATOM 1982 C C . LEU A 1 250 ? 5.766 -11.141 -17.312 1 98.69 250 LEU A C 1
ATOM 1984 O O . LEU A 1 250 ? 5.66 -9.969 -17.688 1 98.69 250 LEU A O 1
ATOM 1988 N N . TYR A 1 251 ? 6.109 -11.469 -16.109 1 98.38 251 TYR A N 1
ATOM 1989 C CA . TYR A 1 251 ? 6.453 -10.477 -15.086 1 98.38 251 TYR A CA 1
ATOM 1990 C C . TYR A 1 251 ? 7.66 -9.656 -15.516 1 98.38 251 TYR A C 1
ATOM 1992 O O . TYR A 1 251 ? 7.645 -8.422 -15.414 1 98.38 251 TYR A O 1
ATOM 2000 N N . ASN A 1 252 ? 8.641 -10.305 -15.977 1 97.62 252 ASN A N 1
ATOM 2001 C CA . ASN A 1 252 ? 9.852 -9.625 -16.406 1 97.62 252 ASN A CA 1
ATOM 2002 C C . ASN A 1 252 ? 9.594 -8.711 -17.609 1 97.62 252 ASN A C 1
ATOM 2004 O O . ASN A 1 252 ? 10.141 -7.609 -17.688 1 97.62 252 ASN A O 1
ATOM 2008 N N . LYS A 1 253 ? 8.805 -9.188 -18.562 1 96.94 253 LYS A N 1
ATOM 2009 C CA . LYS A 1 253 ? 8.438 -8.344 -19.703 1 96.94 253 LYS A CA 1
ATOM 2010 C C . LYS A 1 253 ? 7.82 -7.031 -19.25 1 96.94 253 LYS A C 1
ATOM 2012 O O . LYS A 1 253 ? 8.102 -5.973 -19.812 1 96.94 253 LYS A O 1
ATOM 2017 N N . PHE A 1 254 ? 7.074 -7.109 -18.25 1 96 254 PHE A N 1
ATOM 2018 C CA . PHE A 1 254 ? 6.387 -5.93 -17.75 1 96 254 PHE A CA 1
ATOM 2019 C C . PHE A 1 254 ? 7.336 -5.051 -16.938 1 96 254 PHE A C 1
ATOM 2021 O O . PHE A 1 254 ? 7.48 -3.859 -17.234 1 96 254 PHE A O 1
ATOM 2028 N N . VAL A 1 255 ? 7.992 -5.59 -15.992 1 92.94 255 VAL A N 1
ATOM 2029 C CA . VAL A 1 255 ? 8.75 -4.801 -15.031 1 92.94 255 VAL A CA 1
ATOM 2030 C C . VAL A 1 255 ? 9.961 -4.172 -15.719 1 92.94 255 VAL A C 1
ATOM 2032 O O . VAL A 1 255 ? 10.359 -3.053 -15.383 1 92.94 255 VAL A O 1
ATOM 2035 N N . TYR A 1 256 ? 10.523 -4.809 -16.703 1 90.19 256 TYR A N 1
ATOM 2036 C CA . TYR A 1 256 ? 11.742 -4.301 -17.328 1 90.19 256 TYR A CA 1
ATOM 2037 C C . TYR A 1 256 ? 11.422 -3.516 -18.594 1 90.19 256 TYR A C 1
ATOM 2039 O O . TYR A 1 256 ? 12.156 -2.598 -18.953 1 90.19 256 TYR A O 1
ATOM 2047 N N . ASN A 1 257 ? 10.312 -3.854 -19.219 1 90.38 257 ASN A N 1
ATOM 2048 C CA . ASN A 1 257 ? 10.047 -3.246 -20.516 1 90.38 257 ASN A CA 1
ATOM 2049 C C . ASN A 1 257 ? 8.672 -2.6 -20.578 1 90.38 257 ASN A C 1
ATOM 2051 O O . ASN A 1 257 ? 8.273 -2.053 -21.609 1 90.38 257 ASN A O 1
ATOM 2055 N N . PHE A 1 258 ? 7.953 -2.795 -19.547 1 87.62 258 PHE A N 1
ATOM 2056 C CA . PHE A 1 258 ? 6.59 -2.277 -19.484 1 87.62 258 PHE A CA 1
ATOM 2057 C C . PHE A 1 258 ? 5.738 -2.842 -20.609 1 87.62 258 PHE A C 1
ATOM 2059 O O . PHE A 1 258 ? 4.887 -2.141 -21.156 1 87.62 258 PHE A O 1
ATOM 2066 N N . ASP A 1 259 ? 6.051 -4.035 -20.953 1 94.06 259 ASP A N 1
ATOM 2067 C CA . ASP A 1 259 ? 5.316 -4.73 -22.016 1 94.06 259 ASP A CA 1
ATOM 2068 C C . ASP A 1 259 ? 4.258 -5.66 -21.422 1 94.06 259 ASP A C 1
ATOM 2070 O O . ASP A 1 259 ? 4.59 -6.672 -20.797 1 94.06 259 ASP A O 1
ATOM 2074 N N . LEU A 1 260 ? 2.986 -5.336 -21.703 1 95.88 260 LEU A N 1
ATOM 2075 C CA . LEU A 1 260 ? 1.856 -6.117 -21.219 1 95.88 260 LEU A CA 1
ATOM 2076 C C . LEU A 1 260 ? 1.093 -6.754 -22.375 1 95.88 260 LEU A C 1
ATOM 2078 O O . LEU A 1 260 ? 0.031 -7.348 -22.172 1 95.88 260 LEU A O 1
ATOM 2082 N N . SER A 1 261 ? 1.58 -6.672 -23.531 1 97.31 261 SER A N 1
ATOM 2083 C CA . SER A 1 261 ? 0.831 -7.031 -24.734 1 97.31 261 SER A CA 1
ATOM 2084 C C . SER A 1 261 ? 0.355 -8.484 -24.672 1 97.31 261 SER A C 1
ATOM 2086 O O . SER A 1 261 ? -0.821 -8.766 -24.906 1 97.31 261 SER A O 1
ATOM 2088 N N . GLU A 1 262 ? 1.24 -9.359 -24.359 1 97.94 262 GLU A N 1
ATOM 2089 C CA . GLU A 1 262 ? 0.879 -10.773 -24.297 1 97.94 262 GLU A CA 1
ATOM 2090 C C . GLU A 1 262 ? -0.129 -11.047 -23.188 1 97.94 262 GLU A C 1
ATOM 2092 O O . GLU A 1 262 ? -1.103 -11.773 -23.375 1 97.94 262 GLU A O 1
ATOM 2097 N N . THR A 1 263 ? 0.144 -10.469 -22.047 1 98.19 263 THR A N 1
ATOM 2098 C CA . THR A 1 263 ? -0.751 -10.617 -20.906 1 98.19 263 THR A CA 1
ATOM 2099 C C . THR A 1 263 ? -2.162 -10.156 -21.25 1 98.19 263 THR A C 1
ATOM 2101 O O . THR A 1 263 ? -3.133 -10.883 -21.031 1 98.19 263 THR A O 1
ATOM 2104 N N . ILE A 1 264 ? -2.266 -9.023 -21.844 1 97.5 264 ILE A N 1
ATOM 2105 C CA . ILE A 1 264 ? -3.557 -8.43 -22.156 1 97.5 264 ILE A CA 1
ATOM 2106 C C . ILE A 1 264 ? -4.254 -9.25 -23.234 1 97.5 264 ILE A C 1
ATOM 2108 O O . ILE A 1 264 ? -5.465 -9.461 -23.188 1 97.5 264 ILE A O 1
ATOM 2112 N N . SER A 1 265 ? -3.486 -9.68 -24.156 1 98 265 SER A N 1
ATOM 2113 C CA . SER A 1 265 ? -4.051 -10.531 -25.203 1 98 265 SER A CA 1
ATOM 2114 C C . SER A 1 265 ? -4.699 -11.781 -24.625 1 98 265 SER A C 1
ATOM 2116 O O . SER A 1 265 ? -5.836 -12.117 -24.969 1 98 265 SER A O 1
ATOM 2118 N N . ILE A 1 266 ? -4.066 -12.398 -23.781 1 98.19 266 ILE A N 1
ATOM 2119 C CA . ILE A 1 266 ? -4.57 -13.617 -23.156 1 98.19 266 ILE A CA 1
ATOM 2120 C C . ILE A 1 266 ? -5.828 -13.305 -22.359 1 98.19 266 ILE A C 1
ATOM 2122 O O . ILE A 1 266 ? -6.855 -13.969 -22.516 1 98.19 266 ILE A O 1
ATOM 2126 N N . CYS A 1 267 ? -5.75 -12.305 -21.547 1 97.69 267 CYS A N 1
ATOM 2127 C CA . CYS A 1 267 ? -6.871 -11.961 -20.672 1 97.69 267 CYS A CA 1
ATOM 2128 C C . CYS A 1 267 ? -8.078 -11.531 -21.5 1 97.69 267 CYS A C 1
ATOM 2130 O O . CYS A 1 267 ? -9.219 -11.828 -21.125 1 97.69 267 CYS A O 1
ATOM 2132 N N . ARG A 1 268 ? -7.816 -10.867 -22.547 1 96.81 268 ARG A N 1
ATOM 2133 C CA . ARG A 1 268 ? -8.891 -10.398 -23.406 1 96.81 268 ARG A CA 1
ATOM 2134 C C . ARG A 1 268 ? -9.531 -11.562 -24.156 1 96.81 268 ARG A C 1
ATOM 2136 O O . ARG A 1 268 ? -10.758 -11.688 -24.203 1 96.81 268 ARG A O 1
ATOM 2143 N N . GLU A 1 269 ? -8.758 -12.367 -24.719 1 97.25 269 GLU A N 1
ATOM 2144 C CA . GLU A 1 269 ? -9.234 -13.445 -25.578 1 97.25 269 GLU A CA 1
ATOM 2145 C C . GLU A 1 269 ? -9.945 -14.523 -24.766 1 97.25 269 GLU A C 1
ATOM 2147 O O . GLU A 1 269 ? -10.82 -15.219 -25.297 1 97.25 269 GLU A O 1
ATOM 2152 N N . HIS A 1 270 ? -9.641 -14.609 -23.594 1 97.88 270 HIS A N 1
ATOM 2153 C CA . HIS A 1 270 ? -10.172 -15.727 -22.812 1 97.88 270 HIS A CA 1
ATOM 2154 C C . HIS A 1 270 ? -11.039 -15.227 -21.672 1 97.88 270 HIS A C 1
ATOM 2156 O O . HIS A 1 270 ? -11.234 -15.938 -20.672 1 97.88 270 HIS A O 1
ATOM 2162 N N . SER A 1 271 ? -11.516 -14.055 -21.812 1 97.19 271 SER A N 1
ATOM 2163 C CA . SER A 1 271 ? -12.438 -13.492 -20.828 1 97.19 271 SER A CA 1
ATOM 2164 C C . SER A 1 271 ? -13.828 -14.094 -20.969 1 97.19 271 SER A C 1
ATOM 2166 O O . SER A 1 271 ? -14.258 -14.414 -22.078 1 97.19 271 SER A O 1
ATOM 2168 N N . ASN A 1 272 ? -14.547 -14.133 -19.875 1 95.69 272 ASN A N 1
ATOM 2169 C CA . ASN A 1 272 ? -15.906 -14.656 -19.938 1 95.69 272 ASN A CA 1
ATOM 2170 C C . ASN A 1 272 ? -16.938 -13.586 -19.578 1 95.69 272 ASN A C 1
ATOM 2172 O O . ASN A 1 272 ? -18.094 -13.906 -19.281 1 95.69 272 ASN A O 1
ATOM 2176 N N . ILE A 1 273 ? -16.484 -12.383 -19.562 1 94.94 273 ILE A N 1
ATOM 2177 C CA . ILE A 1 273 ? -17.406 -11.391 -19.031 1 94.94 273 ILE A CA 1
ATOM 2178 C C . ILE A 1 273 ? -17.812 -10.422 -20.141 1 94.94 273 ILE A C 1
ATOM 2180 O O . ILE A 1 273 ? -18.766 -9.656 -19.984 1 94.94 273 ILE A O 1
ATOM 2184 N N . PHE A 1 274 ? -17.156 -10.406 -21.297 1 95.06 274 PHE A N 1
ATOM 2185 C CA . PHE A 1 274 ? -17.391 -9.391 -22.297 1 95.06 274 PHE A CA 1
ATOM 2186 C C . PHE A 1 274 ? -18.734 -9.594 -22.969 1 95.06 274 PHE A C 1
ATOM 2188 O O . PHE A 1 274 ? -19.141 -10.727 -23.25 1 95.06 274 PHE A O 1
ATOM 2195 N N . GLY A 1 275 ? -19.375 -8.508 -23.203 1 94.38 275 GLY A N 1
ATOM 2196 C CA . GLY A 1 275 ? -20.688 -8.523 -23.812 1 94.38 275 GLY A CA 1
ATOM 2197 C C . GLY A 1 275 ? -21.812 -8.758 -22.828 1 94.38 275 GLY A C 1
ATOM 2198 O O . GLY A 1 275 ? -22.984 -8.695 -23.188 1 94.38 275 GLY A O 1
ATOM 2199 N N . LYS A 1 276 ? -21.5 -8.945 -21.625 1 94.56 276 LYS A N 1
ATOM 2200 C CA . LYS A 1 276 ? -22.484 -9.258 -20.594 1 94.56 276 LYS A CA 1
ATOM 2201 C C . LYS A 1 276 ? -22.734 -8.055 -19.688 1 94.56 276 LYS A C 1
ATOM 2203 O O . LYS A 1 276 ? -21.812 -7.262 -19.438 1 94.56 276 LYS A O 1
ATOM 2208 N N . GLN A 1 277 ? -23.922 -7.957 -19.234 1 94.69 277 GLN A N 1
ATOM 2209 C CA . GLN A 1 277 ? -24.25 -6.996 -18.188 1 94.69 277 GLN A CA 1
ATOM 2210 C C . GLN A 1 277 ? -23.922 -7.555 -16.812 1 94.69 277 GLN A C 1
ATOM 2212 O O . GLN A 1 277 ? -24.172 -8.727 -16.531 1 94.69 277 GLN A O 1
ATOM 2217 N N . ALA A 1 278 ? -23.359 -6.641 -16.031 1 94.38 278 ALA A N 1
ATOM 2218 C CA . ALA A 1 278 ? -22.953 -7.059 -14.695 1 94.38 278 ALA A CA 1
ATOM 2219 C C . ALA A 1 278 ? -22.953 -5.871 -13.734 1 94.38 278 ALA A C 1
ATOM 2221 O O . ALA A 1 278 ? -23.031 -4.719 -14.164 1 94.38 278 ALA A O 1
ATOM 2222 N N . LYS A 1 279 ? -23.016 -6.168 -12.539 1 95.12 279 LYS A N 1
ATOM 2223 C CA . LYS A 1 279 ? -22.844 -5.148 -11.508 1 95.12 279 LYS A CA 1
ATOM 2224 C C . LYS A 1 279 ? -21.359 -4.879 -11.25 1 95.12 279 LYS A C 1
ATOM 2226 O O . LYS A 1 279 ? -20.594 -5.801 -10.93 1 95.12 279 LYS A O 1
ATOM 2231 N N . LEU A 1 280 ? -20.891 -3.666 -11.477 1 93.31 280 LEU A N 1
ATOM 2232 C CA . LEU A 1 280 ? -19.547 -3.227 -11.141 1 93.31 280 LEU A CA 1
ATOM 2233 C C . LEU A 1 280 ? -19.5 -2.66 -9.719 1 93.31 280 LEU A C 1
ATOM 2235 O O . LEU A 1 280 ? -20.219 -1.714 -9.398 1 93.31 280 LEU A O 1
ATOM 2239 N N . ILE A 1 281 ? -18.672 -3.32 -8.945 1 88.38 281 ILE A N 1
ATOM 2240 C CA . ILE A 1 281 ? -18.516 -2.877 -7.559 1 88.38 281 ILE A CA 1
ATOM 2241 C C . ILE A 1 281 ? -17.141 -2.271 -7.363 1 88.38 281 ILE A C 1
ATOM 2243 O O . ILE A 1 281 ? -16.125 -2.941 -7.578 1 88.38 281 ILE A O 1
ATOM 2247 N N . THR A 1 282 ? -17.141 -0.979 -7.102 1 83.38 282 THR A N 1
ATOM 2248 C CA . THR A 1 282 ? -15.914 -0.29 -6.734 1 83.38 282 THR A CA 1
ATOM 2249 C C . THR A 1 282 ? -15.977 0.2 -5.289 1 83.38 282 THR A C 1
ATOM 2251 O O . THR A 1 282 ? -16.906 -0.135 -4.555 1 83.38 282 THR A O 1
ATOM 2254 N N . TYR A 1 283 ? -14.906 0.769 -4.797 1 71.31 283 TYR A N 1
ATOM 2255 C CA . TYR A 1 283 ? -14.828 1.195 -3.404 1 71.31 283 TYR A CA 1
ATOM 2256 C C . TYR A 1 283 ? -16.016 2.08 -3.037 1 71.31 283 TYR A C 1
ATOM 2258 O O . TYR A 1 283 ? -16.516 2.02 -1.913 1 71.31 283 TYR A O 1
ATOM 2266 N N . ASN A 1 284 ? -16.453 2.865 -3.986 1 68.88 284 ASN A N 1
ATOM 2267 C CA . ASN A 1 284 ? -17.469 3.834 -3.58 1 68.88 284 ASN A CA 1
ATOM 2268 C C . ASN A 1 284 ? -18.719 3.736 -4.449 1 68.88 284 ASN A C 1
ATOM 2270 O O . ASN A 1 284 ? -19.672 4.492 -4.254 1 68.88 284 ASN A O 1
ATOM 2274 N N . THR A 1 285 ? -18.703 2.811 -5.332 1 77.31 285 THR A N 1
ATOM 2275 C CA . THR A 1 285 ? -19.844 2.826 -6.238 1 77.31 285 THR A CA 1
ATOM 2276 C C . THR A 1 285 ? -20.25 1.406 -6.629 1 77.31 285 THR A C 1
ATOM 2278 O O . THR A 1 285 ? -19.422 0.488 -6.578 1 77.31 285 THR A O 1
ATOM 2281 N N . GLU A 1 286 ? -21.5 1.276 -6.766 1 90 286 GLU A N 1
ATOM 2282 C CA . GLU A 1 286 ? -22.078 0.104 -7.414 1 90 286 GLU A CA 1
ATOM 2283 C C . GLU A 1 286 ? -22.969 0.504 -8.594 1 90 286 GLU A C 1
ATOM 2285 O O . GLU A 1 286 ? -23.844 1.355 -8.453 1 90 286 GLU A O 1
ATOM 2290 N N . GLU A 1 287 ? -22.688 -0.029 -9.719 1 92.25 287 GLU A N 1
ATOM 2291 C CA . GLU A 1 287 ? -23.484 0.333 -10.891 1 92.25 287 GLU A CA 1
ATOM 2292 C C . GLU A 1 287 ? -23.562 -0.829 -11.875 1 92.25 287 GLU A C 1
ATOM 2294 O O . GLU A 1 287 ? -22.688 -1.682 -11.922 1 92.25 287 GLU A O 1
ATOM 2299 N N . ILE A 1 288 ? -24.656 -0.855 -12.586 1 94.5 288 ILE A N 1
ATOM 2300 C CA . ILE A 1 288 ? -24.812 -1.847 -13.648 1 94.5 288 ILE A CA 1
ATOM 2301 C C . ILE A 1 288 ? -24.109 -1.368 -14.906 1 94.5 288 ILE A C 1
ATOM 2303 O O . ILE A 1 288 ? -24.328 -0.248 -15.375 1 94.5 288 ILE A O 1
ATOM 2307 N N . VAL A 1 289 ? -23.297 -2.311 -15.438 1 95.38 289 VAL A N 1
ATOM 2308 C CA . VAL A 1 289 ? -22.531 -1.942 -16.625 1 95.38 289 VAL A CA 1
ATOM 2309 C C . VAL A 1 289 ? -22.516 -3.111 -17.609 1 95.38 289 VAL A C 1
ATOM 2311 O O . VAL A 1 289 ? -22.875 -4.234 -17.25 1 95.38 289 VAL A O 1
ATOM 2314 N N . THR A 1 290 ? -22.203 -2.787 -18.812 1 96.81 290 THR A N 1
ATOM 2315 C CA . THR A 1 290 ? -21.859 -3.816 -19.781 1 96.81 290 THR A CA 1
ATOM 2316 C C . THR A 1 290 ? -20.344 -3.904 -19.969 1 96.81 290 THR A C 1
ATOM 2318 O O . THR A 1 290 ? -19.688 -2.9 -20.25 1 96.81 290 THR A O 1
ATOM 2321 N N . CYS A 1 291 ? -19.859 -5.094 -19.828 1 96.75 291 CYS A N 1
ATOM 2322 C CA . CYS A 1 291 ? -18.422 -5.289 -20.016 1 96.75 291 CYS A CA 1
ATOM 2323 C C . CYS A 1 291 ? -18.062 -5.34 -21.484 1 96.75 291 CYS A C 1
ATOM 2325 O O . CYS A 1 291 ? -18.625 -6.145 -22.234 1 96.75 291 CYS A O 1
ATOM 2327 N N . ILE A 1 292 ? -17.109 -4.555 -21.844 1 96.81 292 ILE A N 1
ATOM 2328 C CA . ILE A 1 292 ? -16.828 -4.422 -23.266 1 96.81 292 ILE A CA 1
ATOM 2329 C C . ILE A 1 292 ? -15.508 -5.129 -23.594 1 96.81 292 ILE A C 1
ATOM 2331 O O . ILE A 1 292 ? -15.445 -5.934 -24.531 1 96.81 292 ILE A O 1
ATOM 2335 N N . SER A 1 293 ? -14.477 -4.672 -22.906 1 96.56 293 SER A N 1
ATOM 2336 C CA . SER A 1 293 ? -13.156 -5.215 -23.203 1 96.56 293 SER A CA 1
ATOM 2337 C C . SER A 1 293 ? -12.133 -4.793 -22.156 1 96.56 293 SER A C 1
ATOM 2339 O O . SER A 1 293 ? -12.5 -4.336 -21.078 1 96.56 293 SER A O 1
ATOM 2341 N N . LEU A 1 294 ? -10.898 -5.121 -22.453 1 95.31 294 LEU A N 1
ATOM 2342 C CA . LEU A 1 294 ? -9.742 -4.625 -21.703 1 95.31 294 LEU A CA 1
ATOM 2343 C C . LEU A 1 294 ? -8.922 -3.658 -22.547 1 95.31 294 LEU A C 1
ATOM 2345 O O . LEU A 1 294 ? -8.703 -3.9 -23.734 1 95.31 294 LEU A O 1
ATOM 2349 N N . SER A 1 295 ? -8.523 -2.582 -21.938 1 94 295 SER A N 1
ATOM 2350 C CA . SER A 1 295 ? -7.641 -1.659 -22.641 1 94 295 SER A CA 1
ATOM 2351 C C . SER A 1 295 ? -6.238 -2.244 -22.797 1 94 295 SER A C 1
ATOM 2353 O O . SER A 1 295 ? -5.922 -3.271 -22.188 1 94 295 SER A O 1
ATOM 2355 N N . ASP A 1 296 ? -5.426 -1.535 -23.531 1 91.31 296 ASP A N 1
ATOM 2356 C CA . ASP A 1 296 ? -4.059 -1.995 -23.75 1 91.31 296 ASP A CA 1
ATOM 2357 C C . ASP A 1 296 ? -3.211 -1.836 -22.5 1 91.31 296 ASP A C 1
ATOM 2359 O O . ASP A 1 296 ? -2.125 -2.408 -22.391 1 91.31 296 ASP A O 1
ATOM 2363 N N . THR A 1 297 ? -3.756 -1.112 -21.562 1 86.5 297 THR A N 1
ATOM 2364 C CA . THR A 1 297 ? -3.035 -0.934 -20.312 1 86.5 297 THR A CA 1
ATOM 2365 C C . THR A 1 297 ? -3.633 -1.812 -19.203 1 86.5 297 THR A C 1
ATOM 2367 O O . THR A 1 297 ? -3.223 -1.734 -18.047 1 86.5 297 THR A O 1
ATOM 2370 N N . GLY A 1 298 ? -4.625 -2.574 -19.562 1 88.81 298 GLY A N 1
ATOM 2371 C CA . GLY A 1 298 ? -5.145 -3.557 -18.625 1 88.81 298 GLY A CA 1
ATOM 2372 C C . GLY A 1 298 ? -6.383 -3.082 -17.875 1 88.81 298 GLY A C 1
ATOM 2373 O O . GLY A 1 298 ? -6.91 -3.793 -17.031 1 88.81 298 GLY A O 1
ATOM 2374 N N . ASP A 1 299 ? -6.91 -1.977 -18.219 1 90.81 299 ASP A N 1
ATOM 2375 C CA . ASP A 1 299 ? -8.125 -1.471 -17.594 1 90.81 299 ASP A CA 1
ATOM 2376 C C . ASP A 1 299 ? -9.367 -2.117 -18.203 1 90.81 299 ASP A C 1
ATOM 2378 O O . ASP A 1 299 ? -9.438 -2.33 -19.406 1 90.81 299 ASP A O 1
ATOM 2382 N N . LEU A 1 300 ? -10.297 -2.377 -17.312 1 94.62 300 LEU A N 1
ATOM 2383 C CA . LEU A 1 300 ? -11.578 -2.871 -17.828 1 94.62 300 LEU A CA 1
ATOM 2384 C C . LEU A 1 300 ? -12.375 -1.743 -18.469 1 94.62 300 LEU A C 1
ATOM 2386 O O . LEU A 1 300 ? -12.516 -0.667 -17.875 1 94.62 300 LEU A O 1
ATOM 2390 N N . ILE A 1 301 ? -12.789 -1.961 -19.656 1 96.25 301 ILE A N 1
ATOM 2391 C CA . ILE A 1 301 ? -13.656 -1.016 -20.344 1 96.25 301 ILE A CA 1
ATOM 2392 C C . ILE A 1 301 ? -15.117 -1.436 -20.172 1 96.25 301 ILE A C 1
ATOM 2394 O O . ILE A 1 301 ? -15.492 -2.561 -20.516 1 96.25 301 ILE A O 1
ATOM 2398 N N . VAL A 1 302 ? -15.891 -0.533 -19.672 1 96.5 302 VAL A N 1
ATOM 2399 C CA . VAL A 1 302 ? -17.312 -0.834 -19.469 1 96.5 302 VAL A CA 1
ATOM 2400 C C . VAL A 1 302 ? -18.172 0.269 -20.094 1 96.5 302 VAL A C 1
ATOM 2402 O O . VAL A 1 302 ? -17.672 1.364 -20.375 1 96.5 302 VAL A O 1
ATOM 2405 N N . LYS A 1 303 ? -19.312 -0.084 -20.375 1 96.69 303 LYS A N 1
ATOM 2406 C CA . LYS A 1 303 ? -20.328 0.875 -20.797 1 96.69 303 LYS A CA 1
ATOM 2407 C C . LYS A 1 303 ? -21.406 1.029 -19.719 1 96.69 303 LYS A C 1
ATOM 2409 O O . LYS A 1 303 ? -21.984 0.039 -19.266 1 96.69 303 LYS A O 1
ATOM 2414 N N . ASP A 1 304 ? -21.594 2.32 -19.422 1 93.69 304 ASP A N 1
ATOM 2415 C CA . ASP A 1 304 ? -22.609 2.549 -18.406 1 93.69 304 ASP A CA 1
ATOM 2416 C C . ASP A 1 304 ? -24.016 2.609 -19.016 1 93.69 304 ASP A C 1
ATOM 2418 O O . ASP A 1 304 ? -24.188 2.342 -20.203 1 93.69 304 ASP A O 1
ATOM 2422 N N . SER A 1 305 ? -25.016 2.938 -18.156 1 91.12 305 SER A N 1
ATOM 2423 C CA . SER A 1 305 ? -26.406 2.932 -18.578 1 91.12 305 SER A CA 1
ATOM 2424 C C . SER A 1 305 ? -26.672 4.02 -19.625 1 91.12 305 SER A C 1
ATOM 2426 O O . SER A 1 305 ? -27.594 3.893 -20.438 1 91.12 305 SER A O 1
ATOM 2428 N N . ASN A 1 306 ? -25.859 5.035 -19.641 1 93.62 306 ASN A N 1
ATOM 2429 C CA . ASN A 1 306 ? -26.031 6.137 -20.578 1 93.62 306 ASN A CA 1
ATOM 2430 C C . ASN A 1 306 ? -25.266 5.895 -21.875 1 93.62 306 ASN A C 1
ATOM 2432 O O . ASN A 1 306 ? -25.281 6.73 -22.766 1 93.62 306 ASN A O 1
ATOM 2436 N N . GLY A 1 307 ? -24.562 4.805 -21.891 1 92.5 307 GLY A N 1
ATOM 2437 C CA . GLY A 1 307 ? -23.844 4.441 -23.109 1 92.5 307 GLY A CA 1
ATOM 2438 C C . GLY A 1 307 ? -22.422 4.98 -23.125 1 92.5 307 GLY A C 1
ATOM 2439 O O . GLY A 1 307 ? -21.719 4.836 -24.125 1 92.5 307 GLY A O 1
ATOM 2440 N N . ASN A 1 308 ? -22.062 5.551 -22.031 1 94.19 308 ASN A N 1
ATOM 2441 C CA . ASN A 1 308 ? -20.703 6.094 -21.953 1 94.19 308 ASN A CA 1
ATOM 2442 C C . ASN A 1 308 ? -19.688 5.02 -21.578 1 94.19 308 ASN A C 1
ATOM 2444 O O . ASN A 1 308 ? -19.953 4.188 -20.703 1 94.19 308 ASN A O 1
ATOM 2448 N N . GLU A 1 309 ? -18.547 5.109 -22.266 1 93.94 309 GLU A N 1
ATOM 2449 C CA . GLU A 1 309 ? -17.469 4.188 -21.953 1 93.94 309 GLU A CA 1
ATOM 2450 C C . GLU A 1 309 ? -16.578 4.746 -20.844 1 93.94 309 GLU A C 1
ATOM 2452 O O . GLU A 1 309 ? -16.312 5.945 -20.797 1 93.94 309 GLU A O 1
ATOM 2457 N N . LYS A 1 310 ? -16.266 3.801 -20 1 91.62 310 LYS A N 1
ATOM 2458 C CA . LYS A 1 310 ? -15.375 4.184 -18.922 1 91.62 310 LYS A CA 1
ATOM 2459 C C . LYS A 1 310 ? -14.305 3.115 -18.688 1 91.62 310 LYS A C 1
ATOM 2461 O O . LYS A 1 310 ? -14.516 1.942 -19 1 91.62 310 LYS A O 1
ATOM 2466 N N . PHE A 1 311 ? -13.133 3.609 -18.109 1 89.12 311 PHE A N 1
ATOM 2467 C CA . PHE A 1 311 ? -12.023 2.732 -17.766 1 89.12 311 PHE A CA 1
ATOM 2468 C C . PHE A 1 311 ? -12 2.473 -16.25 1 89.12 311 PHE A C 1
ATOM 2470 O O . PHE A 1 311 ? -12.102 3.406 -15.461 1 89.12 311 PHE A O 1
ATOM 2477 N N . VAL A 1 312 ? -11.945 1.141 -15.961 1 88.25 312 VAL A N 1
ATOM 2478 C CA . VAL A 1 312 ? -11.961 0.748 -14.555 1 88.25 312 VAL A CA 1
ATOM 2479 C C . VAL A 1 312 ? -10.641 0.085 -14.188 1 88.25 312 VAL A C 1
ATOM 2481 O O . VAL A 1 312 ? -10.281 -0.959 -14.742 1 88.25 312 VAL A O 1
ATOM 2484 N N . LEU A 1 313 ? -9.906 0.682 -13.234 1 81.62 313 LEU A N 1
ATOM 2485 C CA . LEU A 1 313 ? -8.594 0.182 -12.836 1 81.62 313 LEU A CA 1
ATOM 2486 C C . LEU A 1 313 ? -8.727 -0.924 -11.789 1 81.62 313 LEU A C 1
ATOM 2488 O O . LEU A 1 313 ? -7.953 -1.882 -11.789 1 81.62 313 LEU A O 1
ATOM 2492 N N . ALA A 1 314 ? -9.664 -0.728 -10.938 1 82.62 314 ALA A N 1
ATOM 2493 C CA . ALA A 1 314 ? -9.844 -1.667 -9.828 1 82.62 314 ALA A CA 1
ATOM 2494 C C . ALA A 1 314 ? -11.328 -1.826 -9.484 1 82.62 314 ALA A C 1
ATOM 2496 O O . ALA A 1 314 ? -12.109 -0.886 -9.641 1 82.62 314 ALA A O 1
ATOM 2497 N N . GLY A 1 315 ? -11.625 -3.049 -8.984 1 87.44 315 GLY A N 1
ATOM 2498 C CA . GLY A 1 315 ? -13 -3.365 -8.641 1 87.44 315 GLY A CA 1
ATOM 2499 C C . GLY A 1 315 ? -13.336 -4.832 -8.82 1 87.44 315 GLY A C 1
ATOM 2500 O O . GLY A 1 315 ? -12.445 -5.68 -8.875 1 87.44 315 GLY A O 1
ATOM 2501 N N . GLU A 1 316 ? -14.758 -4.984 -8.773 1 88.44 316 GLU A N 1
ATOM 2502 C CA . GLU A 1 316 ? -15.266 -6.348 -8.922 1 88.44 316 GLU A CA 1
ATOM 2503 C C . GLU A 1 316 ? -16.484 -6.383 -9.836 1 88.44 316 GLU A C 1
ATOM 2505 O O . GLU A 1 316 ? -17.312 -5.469 -9.82 1 88.44 316 GLU A O 1
ATOM 2510 N N . ILE A 1 317 ? -16.484 -7.41 -10.625 1 91.75 317 ILE A N 1
ATOM 2511 C CA . ILE A 1 317 ? -17.641 -7.676 -11.477 1 91.75 317 ILE A CA 1
ATOM 2512 C C . ILE A 1 317 ? -18.453 -8.82 -10.883 1 91.75 317 ILE A C 1
ATOM 2514 O O . ILE A 1 317 ? -17.922 -9.898 -10.609 1 91.75 317 ILE A O 1
ATOM 2518 N N . SER A 1 318 ? -19.719 -8.508 -10.664 1 90.44 318 SER A N 1
ATOM 2519 C CA . SER A 1 318 ? -20.609 -9.523 -10.117 1 90.44 318 SER A CA 1
ATOM 2520 C C . SER A 1 318 ? -21.828 -9.734 -11.008 1 90.44 318 SER A C 1
ATOM 2522 O O . SER A 1 318 ? -22.406 -8.766 -11.516 1 90.44 318 SER A O 1
ATOM 2524 N N . PHE A 1 319 ? -22.234 -10.938 -11.164 1 87 319 PHE A N 1
ATOM 2525 C CA . PHE A 1 319 ? -23.406 -11.273 -11.961 1 87 319 PHE A CA 1
ATOM 2526 C C . PHE A 1 319 ? -24.594 -11.625 -11.07 1 87 319 PHE A C 1
ATOM 2528 O O . PHE A 1 319 ? -25.688 -11.883 -11.555 1 87 319 PHE A O 1
ATOM 2535 N N . ASN A 1 320 ? -24.328 -11.555 -9.789 1 75.12 320 ASN A N 1
ATOM 2536 C CA . ASN A 1 320 ? -25.391 -11.922 -8.859 1 75.12 320 ASN A CA 1
ATOM 2537 C C . ASN A 1 320 ? -26.5 -10.875 -8.836 1 75.12 320 ASN A C 1
ATOM 2539 O O . ASN A 1 320 ? -26.234 -9.68 -8.766 1 75.12 320 ASN A O 1
ATOM 2543 N N . GLY A 1 321 ? -27.781 -11.273 -8.961 1 63.62 321 GLY A N 1
ATOM 2544 C CA . GLY A 1 321 ? -28.969 -10.438 -8.812 1 63.62 321 GLY A CA 1
ATOM 2545 C C . GLY A 1 321 ? -29.453 -9.859 -10.125 1 63.62 321 GLY A C 1
ATOM 2546 O O . GLY A 1 321 ? -30.391 -9.055 -10.148 1 63.62 321 GLY A O 1
ATOM 2547 N N . LEU A 1 322 ? -28.641 -9.852 -11.18 1 62.69 322 LEU A N 1
ATOM 2548 C CA . LEU A 1 322 ? -29.141 -9.383 -12.461 1 62.69 322 LEU A CA 1
ATOM 2549 C C . LEU A 1 322 ? -30.234 -10.312 -12.984 1 62.69 322 LEU A C 1
ATOM 2551 O O . LEU A 1 322 ? -30.094 -11.539 -12.914 1 62.69 322 LEU A O 1
ATOM 2555 N N . ASN A 1 323 ? -31.422 -10.18 -12.547 1 44.59 323 ASN A N 1
ATOM 2556 C CA . ASN A 1 323 ? -32.562 -10.883 -13.102 1 44.59 323 ASN A CA 1
ATOM 2557 C C . ASN A 1 323 ? -32.5 -10.961 -14.625 1 44.59 323 ASN A C 1
ATOM 2559 O O . ASN A 1 323 ? -32.406 -9.938 -15.305 1 44.59 323 ASN A O 1
ATOM 2563 N N . ASN A 1 324 ? -31.797 -11.906 -15.234 1 35.69 324 ASN A N 1
ATOM 2564 C CA . ASN A 1 324 ? -32.312 -12.164 -16.578 1 35.69 324 ASN A CA 1
ATOM 2565 C C . ASN A 1 324 ? -33.812 -12.398 -16.578 1 35.69 324 ASN A C 1
ATOM 2567 O O . ASN A 1 324 ? -34.344 -13.039 -15.68 1 35.69 324 ASN A O 1
ATOM 2571 N N . MET B 1 1 ? -0.778 11.062 37.312 1 80.81 1 MET B N 1
ATOM 2572 C CA . MET B 1 1 ? -1.068 12.008 38.375 1 80.81 1 MET B CA 1
ATOM 2573 C C . MET B 1 1 ? -0.631 13.414 38 1 80.81 1 MET B C 1
ATOM 2575 O O . MET B 1 1 ? -1.392 14.367 38.188 1 80.81 1 MET B O 1
ATOM 2579 N N . GLU B 1 2 ? 0.547 13.547 37.375 1 86.5 2 GLU B N 1
ATOM 2580 C CA . GLU B 1 2 ? 1.039 14.867 36.969 1 86.5 2 GLU B CA 1
ATOM 2581 C C . GLU B 1 2 ? 0.076 15.562 36.031 1 86.5 2 GLU B C 1
ATOM 2583 O O . GLU B 1 2 ? -0.201 16.75 36.156 1 86.5 2 GLU B O 1
ATOM 2588 N N . ASP B 1 3 ? -0.453 14.766 35.219 1 84.88 3 ASP B N 1
ATOM 2589 C CA . ASP B 1 3 ? -1.379 15.32 34.25 1 84.88 3 ASP B CA 1
ATOM 2590 C C . ASP B 1 3 ? -2.637 15.859 34.906 1 84.88 3 ASP B C 1
ATOM 2592 O O . ASP B 1 3 ? -3.158 16.906 34.531 1 84.88 3 ASP B O 1
ATOM 2596 N N . LYS B 1 4 ? -3.08 15.148 35.875 1 87.19 4 LYS B N 1
ATOM 2597 C CA . LYS B 1 4 ? -4.277 15.57 36.594 1 87.19 4 LYS B CA 1
ATOM 2598 C C . LYS B 1 4 ? -4.023 16.859 37.406 1 87.19 4 LYS B C 1
ATOM 2600 O O . LYS B 1 4 ? -4.887 17.734 37.438 1 87.19 4 LYS B O 1
ATOM 2605 N N . ILE B 1 5 ? -2.885 16.891 37.938 1 89.88 5 ILE B N 1
ATOM 2606 C CA . ILE B 1 5 ? -2.504 18.094 38.688 1 89.88 5 ILE B CA 1
ATOM 2607 C C . ILE B 1 5 ? -2.432 19.281 37.75 1 89.88 5 ILE B C 1
ATOM 2609 O O . ILE B 1 5 ? -2.965 20.359 38.031 1 89.88 5 ILE B O 1
ATOM 2613 N N . LEU B 1 6 ? -1.786 19 36.625 1 88.19 6 LEU B N 1
ATOM 2614 C CA . LEU B 1 6 ? -1.63 20.062 35.625 1 88.19 6 LEU B CA 1
ATOM 2615 C C . LEU B 1 6 ? -2.988 20.547 35.125 1 88.19 6 LEU B C 1
ATOM 2617 O O . LEU B 1 6 ? -3.193 21.75 34.969 1 88.19 6 LEU B O 1
ATOM 2621 N N . ASP B 1 7 ? -3.838 19.656 35 1 86.88 7 ASP B N 1
ATOM 2622 C CA . ASP B 1 7 ? -5.188 20 34.562 1 86.88 7 ASP B CA 1
ATOM 2623 C C . ASP B 1 7 ? -5.879 20.922 35.562 1 86.88 7 ASP B C 1
ATOM 2625 O O . ASP B 1 7 ? -6.555 21.875 35.188 1 86.88 7 ASP B O 1
ATOM 2629 N N . GLU B 1 8 ? -5.699 20.609 36.812 1 87.69 8 GLU B N 1
ATOM 2630 C CA . GLU B 1 8 ? -6.281 21.422 37.875 1 87.69 8 GLU B CA 1
ATOM 2631 C C . GLU B 1 8 ? -5.664 22.812 37.906 1 87.69 8 GLU B C 1
ATOM 2633 O O . GLU B 1 8 ? -6.371 23.812 38.125 1 87.69 8 GLU B O 1
ATOM 2638 N N . LEU B 1 9 ? -4.43 22.828 37.688 1 89.94 9 LEU B N 1
ATOM 2639 C CA . LEU B 1 9 ? -3.734 24.109 37.719 1 89.94 9 LEU B CA 1
ATOM 2640 C C . LEU B 1 9 ? -4.156 24.984 36.531 1 89.94 9 LEU B C 1
ATOM 2642 O O . LEU B 1 9 ? -4.309 26.188 36.688 1 89.94 9 LEU B O 1
ATOM 2646 N N . LYS B 1 10 ? -4.309 24.391 35.438 1 85.25 10 LYS B N 1
ATOM 2647 C CA . LYS B 1 10 ? -4.68 25.109 34.25 1 85.25 10 LYS B CA 1
ATOM 2648 C C . LYS B 1 10 ? -6.102 25.672 34.344 1 85.25 10 LYS B C 1
ATOM 2650 O O . LYS B 1 10 ? -6.41 26.719 33.781 1 85.25 10 LYS B O 1
ATOM 2655 N N . ARG B 1 11 ? -6.969 24.984 35 1 84.56 11 ARG B N 1
ATOM 2656 C CA . ARG B 1 11 ? -8.367 25.375 35.156 1 84.56 11 ARG B CA 1
ATOM 2657 C C . ARG B 1 11 ? -8.508 26.484 36.219 1 84.56 11 ARG B C 1
ATOM 2659 O O . ARG B 1 11 ? -9.484 27.234 36.188 1 84.56 11 ARG B O 1
ATOM 2666 N N . ALA B 1 12 ? -7.543 26.516 37 1 85.06 12 ALA B N 1
ATOM 2667 C CA . ALA B 1 12 ? -7.633 27.469 38.125 1 85.06 12 ALA B CA 1
ATOM 2668 C C . ALA B 1 12 ? -7.215 28.875 37.688 1 85.06 12 ALA B C 1
ATOM 2670 O O . ALA B 1 12 ? -6.262 29.031 36.906 1 85.06 12 ALA B O 1
ATOM 2671 N N . GLU B 1 13 ? -8.016 29.828 38 1 83.25 13 GLU B N 1
ATOM 2672 C CA . GLU B 1 13 ? -7.688 31.219 37.688 1 83.25 13 GLU B CA 1
ATOM 2673 C C . GLU B 1 13 ? -6.688 31.781 38.688 1 83.25 13 GLU B C 1
ATOM 2675 O O . GLU B 1 13 ? -5.965 32.75 38.375 1 83.25 13 GLU B O 1
ATOM 2680 N N . ASN B 1 14 ? -6.758 31.25 39.781 1 87.12 14 ASN B N 1
ATOM 2681 C CA . ASN B 1 14 ? -5.883 31.734 40.875 1 87.12 14 ASN B CA 1
ATOM 2682 C C . ASN B 1 14 ? -5.227 30.562 41.594 1 87.12 14 ASN B C 1
ATOM 2684 O O . ASN B 1 14 ? -5.309 29.422 41.156 1 87.12 14 ASN B O 1
ATOM 2688 N N . TYR B 1 15 ? -4.465 30.859 42.656 1 93.12 15 TYR B N 1
ATOM 2689 C CA . TYR B 1 15 ? -3.764 29.844 43.438 1 93.12 15 TYR B CA 1
ATOM 2690 C C . TYR B 1 15 ? -4.727 28.766 43.938 1 93.12 15 TYR B C 1
ATOM 2692 O O . TYR B 1 15 ? -5.852 29.062 44.312 1 93.12 15 TYR B O 1
ATOM 2700 N N . ILE B 1 16 ? -4.285 27.562 43.781 1 93.06 16 ILE B N 1
ATOM 2701 C CA . ILE B 1 16 ? -5.004 26.406 44.344 1 93.06 16 ILE B CA 1
ATOM 2702 C C . ILE B 1 16 ? -4.207 25.797 45.469 1 93.06 16 ILE B C 1
ATOM 2704 O O . ILE B 1 16 ? -3.008 25.531 45.344 1 93.06 16 ILE B O 1
ATOM 2708 N N . SER B 1 17 ? -4.93 25.609 46.594 1 91.69 17 SER B N 1
ATOM 2709 C CA . SER B 1 17 ? -4.211 25.125 47.75 1 91.69 17 SER B CA 1
ATOM 2710 C C . SER B 1 17 ? -3.746 23.688 47.562 1 91.69 17 SER B C 1
ATOM 2712 O O . SER B 1 17 ? -4.395 22.906 46.875 1 91.69 17 SER B O 1
ATOM 2714 N N . GLY B 1 18 ? -2.652 23.344 48.219 1 91.62 18 GLY B N 1
ATOM 2715 C CA . GLY B 1 18 ? -2.172 21.969 48.219 1 91.62 18 GLY B CA 1
ATOM 2716 C C . GLY B 1 18 ? -3.154 21 48.844 1 91.62 18 GLY B C 1
ATOM 2717 O O . GLY B 1 18 ? -3.242 19.844 48.438 1 91.62 18 GLY B O 1
ATOM 2718 N N . GLU B 1 19 ? -3.9 21.5 49.781 1 91.44 19 GLU B N 1
ATOM 2719 C CA . GLU B 1 19 ? -4.914 20.688 50.438 1 91.44 19 GLU B CA 1
ATOM 2720 C C . GLU B 1 19 ? -6.047 20.328 49.5 1 91.44 19 GLU B C 1
ATOM 2722 O O . GLU B 1 19 ? -6.496 19.172 49.438 1 91.44 19 GLU B O 1
ATOM 2727 N N . TYR B 1 20 ? -6.422 21.266 48.781 1 92.81 20 TYR B N 1
ATOM 2728 C CA . TYR B 1 20 ? -7.477 21.016 47.781 1 92.81 20 TYR B CA 1
ATOM 2729 C C . TYR B 1 20 ? -7.047 19.969 46.781 1 92.81 20 TYR B C 1
ATOM 2731 O O . TYR B 1 20 ? -7.812 19.047 46.469 1 92.81 20 TYR B O 1
ATOM 2739 N N . LEU B 1 21 ? -5.879 20.109 46.219 1 93.94 21 LEU B N 1
ATOM 2740 C CA . LEU B 1 21 ? -5.359 19.156 45.25 1 93.94 21 LEU B CA 1
ATOM 2741 C C . LEU B 1 21 ? -5.242 17.766 45.844 1 93.94 21 LEU B C 1
ATOM 2743 O O . LEU B 1 21 ? -5.566 16.766 45.188 1 93.94 21 LEU B O 1
ATOM 2747 N N . SER B 1 22 ? -4.828 17.734 47.062 1 93.06 22 SER B N 1
ATOM 2748 C CA . SER B 1 22 ? -4.68 16.469 47.781 1 93.06 22 SER B CA 1
ATOM 2749 C C . SER B 1 22 ? -6.02 15.766 47.938 1 93.06 22 SER B C 1
ATOM 2751 O O . SER B 1 22 ? -6.133 14.57 47.688 1 93.06 22 SER B O 1
ATOM 2753 N N . LEU B 1 23 ? -6.98 16.469 48.25 1 92.06 23 LEU B N 1
ATOM 2754 C CA . LEU B 1 23 ? -8.312 15.914 48.5 1 92.06 23 LEU B CA 1
ATOM 2755 C C . LEU B 1 23 ? -8.969 15.5 47.188 1 92.06 23 LEU B C 1
ATOM 2757 O O . LEU B 1 23 ? -9.562 14.422 47.094 1 92.06 23 LEU B O 1
ATOM 2761 N N . THR B 1 24 ? -8.797 16.359 46.281 1 92 24 THR B N 1
ATOM 2762 C CA . THR B 1 24 ? -9.461 16.172 45 1 92 24 THR B CA 1
ATOM 2763 C C . THR B 1 24 ? -8.867 14.969 44.25 1 92 24 THR B C 1
ATOM 2765 O O . THR B 1 24 ? -9.586 14.234 43.594 1 92 24 THR B O 1
ATOM 2768 N N . LEU B 1 25 ? -7.543 14.867 44.406 1 92.19 25 LEU B N 1
ATOM 2769 C CA . LEU B 1 25 ? -6.859 13.844 43.594 1 92.19 25 LEU B CA 1
ATOM 2770 C C . LEU B 1 25 ? -6.527 12.625 44.469 1 92.19 25 LEU B C 1
ATOM 2772 O O . LEU B 1 25 ? -5.965 11.648 43.969 1 92.19 25 LEU B O 1
ATOM 2776 N N . ASN B 1 26 ? -6.859 12.68 45.688 1 92.81 26 ASN B N 1
ATOM 2777 C CA . ASN B 1 26 ? -6.719 11.586 46.656 1 92.81 26 ASN B CA 1
ATOM 2778 C C . ASN B 1 26 ? -5.266 11.133 46.781 1 92.81 26 ASN B C 1
ATOM 2780 O O . ASN B 1 26 ? -4.965 9.945 46.625 1 92.81 26 ASN B O 1
ATOM 2784 N N . VAL B 1 27 ? -4.438 12.055 46.906 1 93.56 27 VAL B N 1
ATOM 2785 C CA . VAL B 1 27 ? -3.023 11.82 47.188 1 93.56 27 VAL B CA 1
ATOM 2786 C C . VAL B 1 27 ? -2.557 12.742 48.312 1 93.56 27 VAL B C 1
ATOM 2788 O O . VAL B 1 27 ? -3.262 13.688 48.688 1 93.56 27 VAL B O 1
ATOM 2791 N N . SER B 1 28 ? -1.451 12.453 48.906 1 91.94 28 SER B N 1
ATOM 2792 C CA . SER B 1 28 ? -0.933 13.25 50 1 91.94 28 SER B CA 1
ATOM 2793 C C . SER B 1 28 ? -0.43 14.602 49.531 1 91.94 28 SER B C 1
ATOM 2795 O O . SER B 1 28 ? -0.128 14.773 48.344 1 91.94 28 SER B O 1
ATOM 2797 N N . ARG B 1 29 ? -0.32 15.539 50.5 1 91.25 29 ARG B N 1
ATOM 2798 C CA . ARG B 1 29 ? 0.227 16.844 50.188 1 91.25 29 ARG B CA 1
ATOM 2799 C C . ARG B 1 29 ? 1.688 16.75 49.75 1 91.25 29 ARG B C 1
ATOM 2801 O O . ARG B 1 29 ? 2.145 17.5 48.906 1 91.25 29 ARG B O 1
ATOM 2808 N N . SER B 1 30 ? 2.357 15.766 50.312 1 92.62 30 SER B N 1
ATOM 2809 C CA . SER B 1 30 ? 3.752 15.547 49.938 1 92.62 30 SER B CA 1
ATOM 2810 C C . SER B 1 30 ? 3.875 15.047 48.5 1 92.62 30 SER B C 1
ATOM 2812 O O . SER B 1 30 ? 4.805 15.422 47.781 1 92.62 30 SER B O 1
ATOM 2814 N N . ALA B 1 31 ? 2.951 14.258 48.156 1 93.5 31 ALA B N 1
ATOM 2815 C CA . ALA B 1 31 ? 2.924 13.766 46.781 1 93.5 31 ALA B CA 1
ATOM 2816 C C . ALA B 1 31 ? 2.668 14.906 45.781 1 93.5 31 ALA B C 1
ATOM 2818 O O . ALA B 1 31 ? 3.273 14.953 44.719 1 93.5 31 ALA B O 1
ATOM 2819 N N . ILE B 1 32 ? 1.779 15.797 46.156 1 94 32 ILE B N 1
ATOM 2820 C CA . ILE B 1 32 ? 1.47 16.938 45.312 1 94 32 ILE B CA 1
ATOM 2821 C C . ILE B 1 32 ? 2.729 17.781 45.094 1 94 32 ILE B C 1
ATOM 2823 O O . ILE B 1 32 ? 3.037 18.172 43.969 1 94 32 ILE B O 1
ATOM 2827 N N . TRP B 1 33 ? 3.398 18.016 46.125 1 91.5 33 TRP B N 1
ATOM 2828 C CA . TRP B 1 33 ? 4.625 18.812 46.062 1 91.5 33 TRP B CA 1
ATOM 2829 C C . TRP B 1 33 ? 5.641 18.172 45.125 1 91.5 33 TRP B C 1
ATOM 2831 O O . TRP B 1 33 ? 6.266 18.859 44.312 1 91.5 33 TRP B O 1
ATOM 2841 N N . LYS B 1 34 ? 5.824 16.891 45.219 1 92.62 34 LYS B N 1
ATOM 2842 C CA . LYS B 1 34 ? 6.773 16.156 44.375 1 92.62 34 LYS B CA 1
ATOM 2843 C C . LYS B 1 34 ? 6.402 16.266 42.906 1 92.62 34 LYS B C 1
ATOM 2845 O O . LYS B 1 34 ? 7.27 16.469 42.062 1 92.62 34 LYS B O 1
ATOM 2850 N N . HIS B 1 35 ? 5.156 16.172 42.719 1 93.81 35 HIS B N 1
ATOM 2851 C CA . HIS B 1 35 ? 4.684 16.266 41.344 1 93.81 35 HIS B CA 1
ATOM 2852 C C . HIS B 1 35 ? 4.855 17.672 40.781 1 93.81 35 HIS B C 1
ATOM 2854 O O . HIS B 1 35 ? 5.176 17.844 39.594 1 93.81 35 HIS B O 1
ATOM 2860 N N . ILE B 1 36 ? 4.637 18.625 41.594 1 93 36 ILE B N 1
ATOM 2861 C CA . ILE B 1 36 ? 4.812 20.016 41.156 1 93 36 ILE B CA 1
ATOM 2862 C C . ILE B 1 36 ? 6.281 20.281 40.844 1 93 36 ILE B C 1
ATOM 2864 O O . ILE B 1 36 ? 6.605 20.938 39.875 1 93 36 ILE B O 1
ATOM 2868 N N . LYS B 1 37 ? 7.129 19.766 41.688 1 91.5 37 LYS B N 1
ATOM 2869 C CA . LYS B 1 37 ? 8.562 19.875 41.438 1 91.5 37 LYS B CA 1
ATOM 2870 C C . LYS B 1 37 ? 8.953 19.25 40.094 1 91.5 37 LYS B C 1
ATOM 2872 O O . LYS B 1 37 ? 9.75 19.812 39.344 1 91.5 37 LYS B O 1
ATOM 2877 N N . ASN B 1 38 ? 8.391 18.141 39.875 1 91.31 38 ASN B N 1
ATOM 2878 C CA . ASN B 1 38 ? 8.648 17.453 38.594 1 91.31 38 ASN B CA 1
ATOM 2879 C C . ASN B 1 38 ? 8.164 18.266 37.406 1 91.31 38 ASN B C 1
ATOM 2881 O O . ASN B 1 38 ? 8.828 18.312 36.375 1 91.31 38 ASN B O 1
ATOM 2885 N N . LEU B 1 39 ? 7.043 18.797 37.562 1 90.19 39 LEU B N 1
ATOM 2886 C CA . LEU B 1 39 ? 6.492 19.641 36.5 1 90.19 39 LEU B CA 1
ATOM 2887 C C . LEU B 1 39 ? 7.395 20.828 36.25 1 90.19 39 LEU B C 1
ATOM 2889 O O . LEU B 1 39 ? 7.605 21.219 35.094 1 90.19 39 LEU B O 1
ATOM 2893 N N . LYS B 1 40 ? 7.879 21.391 37.25 1 88 40 LYS B N 1
ATOM 2894 C CA . LYS B 1 40 ? 8.805 22.516 37.094 1 88 40 LYS B CA 1
ATOM 2895 C C . LYS B 1 40 ? 10.062 22.078 36.344 1 88 40 LYS B C 1
ATOM 2897 O O . LYS B 1 40 ? 10.578 22.828 35.5 1 88 40 LYS B O 1
ATOM 2902 N N . SER B 1 41 ? 10.406 20.875 36.656 1 87.19 41 SER B N 1
ATOM 2903 C CA . SER B 1 41 ? 11.594 20.359 35.969 1 87.19 41 SER B CA 1
ATOM 2904 C C . SER B 1 41 ? 11.328 20.141 34.5 1 87.19 41 SER B C 1
ATOM 2906 O O . SER B 1 41 ? 12.266 20.125 33.688 1 87.19 41 SER B O 1
ATOM 2908 N N . LYS B 1 42 ? 10.078 20.062 34.219 1 81.94 42 LYS B N 1
ATOM 2909 C CA . LYS B 1 42 ? 9.688 19.828 32.812 1 81.94 42 LYS B CA 1
ATOM 2910 C C . LYS B 1 42 ? 9.469 21.156 32.094 1 81.94 42 LYS B C 1
ATOM 2912 O O . LYS B 1 42 ? 9.039 21.172 30.938 1 81.94 42 LYS B O 1
ATOM 2917 N N . GLY B 1 43 ? 9.672 22.219 32.75 1 80.25 43 GLY B N 1
ATOM 2918 C CA . GLY B 1 43 ? 9.656 23.516 32.094 1 80.25 43 GLY B CA 1
ATOM 2919 C C . GLY B 1 43 ? 8.438 24.344 32.469 1 80.25 43 GLY B C 1
ATOM 2920 O O . GLY B 1 43 ? 8.305 25.484 32 1 80.25 43 GLY B O 1
ATOM 2921 N N . TYR B 1 44 ? 7.621 23.766 33.344 1 87.75 44 TYR B N 1
ATOM 2922 C CA . TYR B 1 44 ? 6.469 24.547 33.781 1 87.75 44 TYR B CA 1
ATOM 2923 C C . TYR B 1 44 ? 6.875 25.594 34.844 1 87.75 44 TYR B C 1
ATOM 2925 O O . TYR B 1 44 ? 7.691 25.297 35.719 1 87.75 44 TYR B O 1
ATOM 2933 N N . ILE B 1 45 ? 6.402 26.688 34.594 1 88.5 45 ILE B N 1
ATOM 2934 C CA . ILE B 1 45 ? 6.625 27.703 35.625 1 88.5 45 ILE B CA 1
ATOM 2935 C C . ILE B 1 45 ? 5.426 27.766 36.562 1 88.5 45 ILE B C 1
ATOM 2937 O O . ILE B 1 45 ? 4.367 28.281 36.219 1 88.5 45 ILE B O 1
ATOM 2941 N N . ILE B 1 46 ? 5.605 27.281 37.781 1 91.56 46 ILE B N 1
ATOM 2942 C CA . ILE B 1 46 ? 4.559 27.203 38.781 1 91.56 46 ILE B CA 1
ATOM 2943 C C . ILE B 1 46 ? 4.98 27.984 40.031 1 91.56 46 ILE B C 1
ATOM 2945 O O . ILE B 1 46 ? 6.047 27.734 40.594 1 91.56 46 ILE B O 1
ATOM 2949 N N . ASP B 1 47 ? 4.164 28.906 40.312 1 90.62 47 ASP B N 1
ATOM 2950 C CA . ASP B 1 47 ? 4.402 29.672 41.531 1 90.62 47 ASP B CA 1
ATOM 2951 C C . ASP B 1 47 ? 3.809 28.969 42.75 1 90.62 47 ASP B C 1
ATOM 2953 O O . ASP B 1 47 ? 2.703 28.422 42.688 1 90.62 47 ASP B O 1
ATOM 2957 N N . GLY B 1 48 ? 4.594 28.859 43.781 1 91.06 48 GLY B N 1
ATOM 2958 C CA . GLY B 1 48 ? 4.148 28.297 45.062 1 91.06 48 GLY B CA 1
ATOM 2959 C C . GLY B 1 48 ? 4.301 29.25 46.219 1 91.06 48 GLY B C 1
ATOM 2960 O O . GLY B 1 48 ? 5.414 29.672 46.562 1 91.06 48 GLY B O 1
ATOM 2961 N N . ILE B 1 49 ? 3.209 29.688 46.781 1 88.81 49 ILE B N 1
ATOM 2962 C CA . ILE B 1 49 ? 3.236 30.594 47.906 1 88.81 49 ILE B CA 1
ATOM 2963 C C . ILE B 1 49 ? 2.682 29.875 49.156 1 88.81 49 ILE B C 1
ATOM 2965 O O . ILE B 1 49 ? 1.624 29.25 49.094 1 88.81 49 ILE B O 1
ATOM 2969 N N . SER B 1 50 ? 3.404 30 50.219 1 85.69 50 SER B N 1
ATOM 2970 C CA . SER B 1 50 ? 2.977 29.406 51.5 1 85.69 50 SER B CA 1
ATOM 2971 C C . SER B 1 50 ? 1.582 29.891 51.875 1 85.69 50 SER B C 1
ATOM 2973 O O . SER B 1 50 ? 1.282 31.078 51.781 1 85.69 50 SER B O 1
ATOM 2975 N N . ASN B 1 51 ? 0.722 29.016 52.281 1 85.75 51 ASN B N 1
ATOM 2976 C CA . ASN B 1 51 ? -0.627 29.266 52.781 1 85.75 51 ASN B CA 1
ATOM 2977 C C . ASN B 1 51 ? -1.567 29.688 51.656 1 85.75 51 ASN B C 1
ATOM 2979 O O . ASN B 1 51 ? -2.729 30.016 51.906 1 85.75 51 ASN B O 1
ATOM 2983 N N . LYS B 1 52 ? -1.086 29.828 50.406 1 90.19 52 LYS B N 1
ATOM 2984 C CA . LYS B 1 52 ? -1.951 30.156 49.281 1 90.19 52 LYS B CA 1
ATOM 2985 C C . LYS B 1 52 ? -2.076 28.984 48.312 1 90.19 52 LYS B C 1
ATOM 2987 O O . LYS B 1 52 ? -3.164 28.688 47.812 1 90.19 52 LYS B O 1
ATOM 2992 N N . GLY B 1 53 ? -0.884 28.312 48.031 1 94.12 53 GLY B N 1
ATOM 2993 C CA . GLY B 1 53 ? -0.9 27.156 47.156 1 94.12 53 GLY B CA 1
ATOM 2994 C C . GLY B 1 53 ? -0.103 27.375 45.875 1 94.12 53 GLY B C 1
ATOM 2995 O O . GLY B 1 53 ? 0.992 27.938 45.938 1 94.12 53 GLY B O 1
ATOM 2996 N N . TYR B 1 54 ? -0.592 26.734 44.844 1 95.25 54 TYR B N 1
ATOM 2997 C CA . TYR B 1 54 ? 0.171 26.719 43.594 1 95.25 54 TYR B CA 1
ATOM 2998 C C . TYR B 1 54 ? -0.589 27.438 42.5 1 95.25 54 TYR B C 1
ATOM 3000 O O . TYR B 1 54 ? -1.819 27.359 42.438 1 95.25 54 TYR B O 1
ATOM 3008 N N . LYS B 1 55 ? 0.104 28.125 41.594 1 91.88 55 LYS B N 1
ATOM 3009 C CA . LYS B 1 55 ? -0.458 28.766 40.406 1 91.88 55 LYS B CA 1
ATOM 3010 C C . LYS B 1 55 ? 0.434 28.547 39.188 1 91.88 55 LYS B C 1
ATOM 3012 O O . LYS B 1 55 ? 1.644 28.766 39.25 1 91.88 55 LYS B O 1
ATOM 3017 N N . LEU B 1 56 ? -0.166 28.062 38.188 1 90.56 56 LEU B N 1
ATOM 3018 C CA . LEU B 1 56 ? 0.57 27.891 36.938 1 90.56 56 LEU B CA 1
ATOM 3019 C C . LEU B 1 56 ? 0.782 29.234 36.25 1 90.56 56 LEU B C 1
ATOM 3021 O O . LEU B 1 56 ? -0.183 29.938 35.938 1 90.56 56 LEU B O 1
ATOM 3025 N N . ILE B 1 57 ? 1.998 29.609 36.031 1 86.06 57 ILE B N 1
ATOM 3026 C CA . ILE B 1 57 ? 2.334 30.906 35.438 1 86.06 57 ILE B CA 1
ATOM 3027 C C . ILE B 1 57 ? 2.523 30.734 33.938 1 86.06 57 ILE B C 1
ATOM 3029 O O . ILE B 1 57 ? 2.072 31.578 33.156 1 86.06 57 ILE B O 1
ATOM 3033 N N . SER B 1 58 ? 3.258 29.75 33.531 1 80.69 58 SER B N 1
ATOM 3034 C CA . SER B 1 58 ? 3.498 29.516 32.125 1 80.69 58 SER B CA 1
ATOM 3035 C C . SER B 1 58 ? 3.768 28.047 31.844 1 80.69 58 SER B C 1
ATOM 3037 O O . SER B 1 58 ? 4.297 27.328 32.688 1 80.69 58 SER B O 1
ATOM 3039 N N . SER B 1 59 ? 3.314 27.656 30.688 1 80.94 59 SER B N 1
ATOM 3040 C CA . SER B 1 59 ? 3.561 26.297 30.219 1 80.94 59 SER B CA 1
ATOM 3041 C C . SER B 1 59 ? 4.645 26.266 29.141 1 80.94 59 SER B C 1
ATOM 3043 O O . SER B 1 59 ? 4.719 27.172 28.312 1 80.94 59 SER B O 1
ATOM 3045 N N . PRO B 1 60 ? 5.469 25.234 29.266 1 79.38 60 PRO B N 1
ATOM 3046 C CA . PRO B 1 60 ? 6.453 25.094 28.188 1 79.38 60 PRO B CA 1
ATOM 3047 C C . PRO B 1 60 ? 5.824 24.656 26.859 1 79.38 60 PRO B C 1
ATOM 3049 O O . PRO B 1 60 ? 4.672 24.203 26.844 1 79.38 60 PRO B O 1
ATOM 3052 N N . ASP B 1 61 ? 6.527 24.906 25.766 1 84.62 61 ASP B N 1
ATOM 3053 C CA . ASP B 1 61 ? 6.062 24.484 24.438 1 84.62 61 ASP B CA 1
ATOM 3054 C C . ASP B 1 61 ? 6.273 22.984 24.25 1 84.62 61 ASP B C 1
ATOM 3056 O O . ASP B 1 61 ? 7.059 22.578 23.391 1 84.62 61 ASP B O 1
ATOM 3060 N N . LEU B 1 62 ? 5.434 22.281 25.016 1 84.94 62 LEU B N 1
ATOM 3061 C CA . LEU B 1 62 ? 5.496 20.828 24.906 1 84.94 62 LEU B CA 1
ATOM 3062 C C . LEU B 1 62 ? 4.363 20.297 24.031 1 84.94 62 LEU B C 1
ATOM 3064 O O . LEU B 1 62 ? 3.264 20.859 24.031 1 84.94 62 LEU B O 1
ATOM 3068 N N . LEU B 1 63 ? 4.656 19.234 23.344 1 91.69 63 LEU B N 1
ATOM 3069 C CA . LEU B 1 63 ? 3.691 18.688 22.406 1 91.69 63 LEU B CA 1
ATOM 3070 C C . LEU B 1 63 ? 3.02 17.438 22.969 1 91.69 63 LEU B C 1
ATOM 3072 O O . LEU B 1 63 ? 2.631 16.547 22.203 1 91.69 63 LEU B O 1
ATOM 3076 N N . ASN B 1 64 ? 2.871 17.391 24.234 1 87.12 64 ASN B N 1
ATOM 3077 C CA . ASN B 1 64 ? 2.242 16.234 24.844 1 87.12 64 ASN B CA 1
ATOM 3078 C C . ASN B 1 64 ? 0.727 16.391 24.938 1 87.12 64 ASN B C 1
ATOM 3080 O O . ASN B 1 64 ? 0.185 17.422 24.531 1 87.12 64 ASN B O 1
ATOM 3084 N N . LYS B 1 65 ? 0.118 15.297 25.359 1 88.69 65 LYS B N 1
ATOM 3085 C CA . LYS B 1 65 ? -1.34 15.219 25.391 1 88.69 65 LYS B CA 1
ATOM 3086 C C . LYS B 1 65 ? -1.933 16.344 26.234 1 88.69 65 LYS B C 1
ATOM 3088 O O . LYS B 1 65 ? -2.895 17 25.812 1 88.69 65 LYS B O 1
ATOM 3093 N N . SER B 1 66 ? -1.399 16.594 27.328 1 83.12 66 SER B N 1
ATOM 3094 C CA . SER B 1 66 ? -1.928 17.562 28.281 1 83.12 66 SER B CA 1
ATOM 3095 C C . SER B 1 66 ? -1.938 18.969 27.688 1 83.12 66 SER B C 1
ATOM 3097 O O . SER B 1 66 ?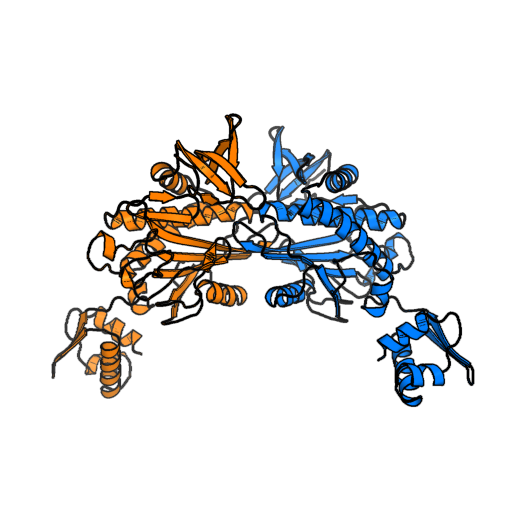 -2.836 19.766 27.984 1 83.12 66 SER B O 1
ATOM 3099 N N . GLU B 1 67 ? -0.962 19.281 26.906 1 86.44 67 GLU B N 1
ATOM 3100 C CA . GLU B 1 67 ? -0.83 20.641 26.375 1 86.44 67 GLU B CA 1
ATOM 3101 C C . GLU B 1 67 ? -1.586 20.781 25.047 1 86.44 67 GLU B C 1
ATOM 3103 O O . GLU B 1 67 ? -2.066 21.859 24.719 1 86.44 67 GLU B O 1
ATOM 3108 N N . LEU B 1 68 ? -1.694 19.703 24.344 1 90.75 68 LEU B N 1
ATOM 3109 C CA . LEU B 1 68 ? -2.277 19.781 23.016 1 90.75 68 LEU B CA 1
ATOM 3110 C C . LEU B 1 68 ? -3.791 19.609 23.078 1 90.75 68 LEU B C 1
ATOM 3112 O O . LEU B 1 68 ? -4.523 20.25 22.312 1 90.75 68 LEU B O 1
ATOM 3116 N N . PHE B 1 69 ? -4.273 18.781 23.891 1 88.69 69 PHE B N 1
ATOM 3117 C CA . PHE B 1 69 ? -5.668 18.359 23.906 1 88.69 69 PHE B CA 1
ATOM 3118 C C . PHE B 1 69 ? -6.598 19.547 24.047 1 88.69 69 PHE B C 1
ATOM 3120 O O . PHE B 1 69 ? -7.602 19.656 23.328 1 88.69 69 PHE B O 1
ATOM 3127 N N . PRO B 1 70 ? -6.277 20.516 24.969 1 87.12 70 PRO B N 1
ATOM 3128 C CA . PRO B 1 70 ? -7.184 21.641 25.156 1 87.12 70 PRO B CA 1
ATOM 3129 C C . PRO B 1 70 ? -7.289 22.531 23.906 1 87.12 70 PRO B C 1
ATOM 3131 O O . PRO B 1 70 ? -8.242 23.297 23.766 1 87.12 70 PRO B O 1
ATOM 3134 N N . LEU B 1 71 ? -6.379 22.406 23.047 1 91.75 71 LEU B N 1
ATOM 3135 C CA . LEU B 1 71 ? -6.336 23.266 21.859 1 91.75 71 LEU B CA 1
ATOM 3136 C C . LEU B 1 71 ? -7.039 22.594 20.688 1 91.75 71 LEU B C 1
ATOM 3138 O O . LEU B 1 71 ? -7.328 23.25 19.672 1 91.75 71 LEU B O 1
ATOM 3142 N N . LEU B 1 72 ? -7.309 21.359 20.812 1 93.81 72 LEU B N 1
ATOM 3143 C CA . LEU B 1 72 ? -7.816 20.594 19.688 1 93.81 72 LEU B CA 1
ATOM 3144 C C . LEU B 1 72 ? -9.312 20.828 19.5 1 93.81 72 LEU B C 1
ATOM 3146 O O . LEU B 1 72 ? -10.078 20.797 20.453 1 93.81 72 LEU B O 1
ATOM 3150 N N . LYS B 1 73 ? -9.711 21.062 18.266 1 94.94 73 LYS B N 1
ATOM 3151 C CA . LYS B 1 73 ? -11.117 21.219 17.891 1 94.94 73 LYS B CA 1
ATOM 3152 C C . LYS B 1 73 ? -11.586 20.062 17.016 1 94.94 73 LYS B C 1
ATOM 3154 O O . LYS B 1 73 ? -12.703 20.078 16.484 1 94.94 73 LYS B O 1
ATOM 3159 N N . THR B 1 74 ? -10.797 19.078 16.906 1 96.94 74 THR B N 1
ATOM 3160 C CA . THR B 1 74 ? -11.062 17.938 16.031 1 96.94 74 THR B CA 1
ATOM 3161 C C . THR B 1 74 ? -12 16.938 16.703 1 96.94 74 THR B C 1
ATOM 3163 O O . THR B 1 74 ? -12.148 16.953 17.922 1 96.94 74 THR B O 1
ATOM 3166 N N . SER B 1 75 ? -12.656 16.109 15.922 1 96.56 75 SER B N 1
ATOM 3167 C CA . SER B 1 75 ? -13.523 15.047 16.422 1 96.56 75 SER B CA 1
ATOM 3168 C C . SER B 1 75 ? -12.758 13.734 16.578 1 96.56 75 SER B C 1
ATOM 3170 O O . SER B 1 75 ? -12.922 13.023 17.562 1 96.56 75 SER B O 1
ATOM 3172 N N . ILE B 1 76 ? -11.914 13.445 15.602 1 96.62 76 ILE B N 1
ATOM 3173 C CA . ILE B 1 76 ? -11.258 12.141 15.586 1 96.62 76 ILE B CA 1
ATOM 3174 C C . ILE B 1 76 ? -9.742 12.328 15.445 1 96.62 76 ILE B C 1
ATOM 3176 O O . ILE B 1 76 ? -8.969 11.773 16.219 1 96.62 76 ILE B O 1
ATOM 3180 N N . ILE B 1 77 ? -9.305 13.172 14.516 1 98.06 77 ILE B N 1
ATOM 3181 C CA . ILE B 1 77 ? -7.898 13.305 14.133 1 98.06 77 ILE B CA 1
ATOM 3182 C C . ILE B 1 77 ? -7.105 13.914 15.289 1 98.06 77 ILE B C 1
ATOM 3184 O O . ILE B 1 77 ? -7.441 14.992 15.773 1 98.06 77 ILE B O 1
ATOM 3188 N N . GLY B 1 78 ? -6.129 13.25 15.727 1 97.25 78 GLY B N 1
ATOM 3189 C CA . GLY B 1 78 ? -5.219 13.773 16.734 1 97.25 78 GLY B CA 1
ATOM 3190 C C . GLY B 1 78 ? -5.719 13.578 18.156 1 97.25 78 GLY B C 1
ATOM 3191 O O . GLY B 1 78 ? -5.129 14.102 19.109 1 97.25 78 GLY B O 1
ATOM 3192 N N . LYS B 1 79 ? -6.781 12.812 18.297 1 95.62 79 LYS B N 1
ATOM 3193 C CA . LYS B 1 79 ? -7.352 12.633 19.625 1 95.62 79 LYS B CA 1
ATOM 3194 C C . LYS B 1 79 ? -6.559 11.609 20.438 1 95.62 79 LYS B C 1
ATOM 3196 O O . LYS B 1 79 ? -6.527 11.672 21.672 1 95.62 79 LYS B O 1
ATOM 3201 N N . ASN B 1 80 ? -6.012 10.625 19.812 1 97.25 80 ASN B N 1
ATOM 3202 C CA . ASN B 1 80 ? -5.09 9.688 20.438 1 97.25 80 ASN B CA 1
ATOM 3203 C C . ASN B 1 80 ? -3.635 10.078 20.203 1 97.25 80 ASN B C 1
ATOM 3205 O O . ASN B 1 80 ? -3.078 9.789 19.141 1 97.25 80 ASN B O 1
ATOM 3209 N N . ILE B 1 81 ? -3.014 10.641 21.297 1 96.75 81 ILE B N 1
ATOM 3210 C CA . ILE B 1 81 ? -1.695 11.25 21.141 1 96.75 81 ILE B CA 1
ATOM 3211 C C . ILE B 1 81 ? -0.64 10.352 21.797 1 96.75 81 ILE B C 1
ATOM 3213 O O . ILE B 1 81 ? -0.757 9.992 22.969 1 96.75 81 ILE B O 1
ATOM 3217 N N . ILE B 1 82 ? 0.352 10.016 21.047 1 97.12 82 ILE B N 1
ATOM 3218 C CA . ILE B 1 82 ? 1.545 9.328 21.531 1 97.12 82 ILE B CA 1
ATOM 3219 C C . ILE B 1 82 ? 2.768 10.227 21.344 1 97.12 82 ILE B C 1
ATOM 3221 O O . ILE B 1 82 ? 3.109 10.578 20.203 1 97.12 82 ILE B O 1
ATOM 3225 N N . HIS B 1 83 ? 3.385 10.562 22.422 1 95.94 83 HIS B N 1
ATOM 3226 C CA . HIS B 1 83 ? 4.477 11.523 22.406 1 95.94 83 HIS B CA 1
ATOM 3227 C C . HIS B 1 83 ? 5.797 10.883 22.797 1 95.94 83 HIS B C 1
ATOM 3229 O O . HIS B 1 83 ? 5.836 10.07 23.734 1 95.94 83 HIS B O 1
ATOM 3235 N N . PHE B 1 84 ? 6.879 11.219 22.031 1 95.94 84 PHE B N 1
ATOM 3236 C CA . PHE B 1 84 ? 8.234 10.773 22.359 1 95.94 84 PHE B CA 1
ATOM 3237 C C . PHE B 1 84 ? 9.18 11.961 22.453 1 95.94 84 PHE B C 1
ATOM 3239 O O . PHE B 1 84 ? 9.086 12.906 21.672 1 95.94 84 PHE B O 1
ATOM 3246 N N . ASP B 1 85 ? 10.047 11.859 23.422 1 92.12 85 ASP B N 1
ATOM 3247 C CA . ASP B 1 85 ? 11.117 12.852 23.469 1 92.12 85 ASP B CA 1
ATOM 3248 C C . ASP B 1 85 ? 12.125 12.609 22.344 1 92.12 85 ASP B C 1
ATOM 3250 O O . ASP B 1 85 ? 12.586 13.555 21.703 1 92.12 85 ASP B O 1
ATOM 3254 N N . ASP B 1 86 ? 12.477 11.422 22.25 1 95.19 86 ASP B N 1
ATOM 3255 C CA . ASP B 1 86 ? 13.406 10.977 21.219 1 95.19 86 ASP B CA 1
ATOM 3256 C C . ASP B 1 86 ? 12.992 9.617 20.656 1 95.19 86 ASP B C 1
ATOM 3258 O O . ASP B 1 86 ? 12.594 8.727 21.406 1 95.19 86 ASP B O 1
ATOM 3262 N N . ILE B 1 87 ? 13.039 9.523 19.375 1 97.25 87 ILE B N 1
ATOM 3263 C CA . ILE B 1 87 ? 12.734 8.258 18.703 1 97.25 87 ILE B CA 1
ATOM 3264 C C . ILE B 1 87 ? 13.484 8.18 17.375 1 97.25 87 ILE B C 1
ATOM 3266 O O . ILE B 1 87 ? 14.031 9.172 16.906 1 97.25 87 ILE B O 1
ATOM 3270 N N . ASP B 1 88 ? 13.555 7.023 16.797 1 96.81 88 ASP B N 1
ATOM 3271 C CA . ASP B 1 88 ? 14.188 6.914 15.492 1 96.81 88 ASP B CA 1
ATOM 3272 C C . ASP B 1 88 ? 13.359 7.613 14.414 1 96.81 88 ASP B C 1
ATOM 3274 O O . ASP B 1 88 ? 13.828 8.547 13.773 1 96.81 88 ASP B O 1
ATOM 3278 N N . SER B 1 89 ? 12.078 7.203 14.32 1 97.31 89 SER B N 1
ATOM 3279 C CA . SER B 1 89 ? 11.188 7.797 13.32 1 97.31 89 SER B CA 1
ATOM 3280 C C . SER B 1 89 ? 9.727 7.664 13.734 1 97.31 89 SER B C 1
ATOM 3282 O O . SER B 1 89 ? 9.273 6.578 14.102 1 97.31 89 SER B O 1
ATOM 3284 N N . THR B 1 90 ? 9.039 8.781 13.648 1 98.12 90 THR B N 1
ATOM 3285 C CA . THR B 1 90 ? 7.613 8.727 13.945 1 98.12 90 THR B CA 1
ATOM 3286 C C . THR B 1 90 ? 6.871 7.867 12.93 1 98.12 90 THR B C 1
ATOM 3288 O O . THR B 1 90 ? 5.887 7.207 13.266 1 98.12 90 THR B O 1
ATOM 3291 N N . ASN B 1 91 ? 7.297 7.812 11.711 1 96.5 91 ASN B N 1
ATOM 3292 C CA . ASN B 1 91 ? 6.676 6.977 10.68 1 96.5 91 ASN B CA 1
ATOM 3293 C C . ASN B 1 91 ? 6.844 5.492 10.992 1 96.5 91 ASN B C 1
ATOM 3295 O O . ASN B 1 91 ? 5.91 4.707 10.812 1 96.5 91 ASN B O 1
ATOM 3299 N N . ILE B 1 92 ? 8.055 5.16 11.414 1 94.38 92 ILE B N 1
ATOM 3300 C CA . ILE B 1 92 ? 8.32 3.766 11.75 1 94.38 92 ILE B CA 1
ATOM 3301 C C . ILE B 1 92 ? 7.406 3.322 12.891 1 94.38 92 ILE B C 1
ATOM 3303 O O . ILE B 1 92 ? 6.785 2.26 12.82 1 94.38 92 ILE B O 1
ATOM 3307 N N . LYS B 1 93 ? 7.367 4.148 13.859 1 97.5 93 LYS B N 1
ATOM 3308 C CA . LYS B 1 93 ? 6.527 3.83 15.008 1 97.5 93 LYS B CA 1
ATOM 3309 C C . LYS B 1 93 ? 5.055 3.768 14.617 1 97.5 93 LYS B C 1
ATOM 3311 O O . LYS B 1 93 ? 4.316 2.893 15.07 1 97.5 93 LYS B O 1
ATOM 3316 N N . ALA B 1 94 ? 4.617 4.672 13.82 1 97.81 94 ALA B N 1
ATOM 3317 C CA . ALA B 1 94 ? 3.234 4.699 13.352 1 97.81 94 ALA B CA 1
ATOM 3318 C C . ALA B 1 94 ? 2.885 3.42 12.594 1 97.81 94 ALA B C 1
ATOM 3320 O O . ALA B 1 94 ? 1.797 2.867 12.766 1 97.81 94 ALA B O 1
ATOM 3321 N N . LYS B 1 95 ? 3.738 2.977 11.773 1 93.69 95 LYS B N 1
ATOM 3322 C CA . LYS B 1 95 ? 3.531 1.738 11.023 1 93.69 95 LYS B CA 1
ATOM 3323 C C . LYS B 1 95 ? 3.357 0.552 11.969 1 93.69 95 LYS B C 1
ATOM 3325 O O . LYS B 1 95 ? 2.467 -0.279 11.773 1 93.69 95 LYS B O 1
ATOM 3330 N N . GLU B 1 96 ? 4.273 0.511 12.906 1 94.25 96 GLU B N 1
ATOM 3331 C CA . GLU B 1 96 ? 4.195 -0.552 13.906 1 94.25 96 GLU B CA 1
ATOM 3332 C C . GLU B 1 96 ? 2.836 -0.562 14.594 1 94.25 96 GLU B C 1
ATOM 3334 O O . GLU B 1 96 ? 2.209 -1.615 14.727 1 94.25 96 GLU B O 1
ATOM 3339 N N . LEU B 1 97 ? 2.43 0.553 14.984 1 96.88 97 LEU B N 1
ATOM 3340 C CA . LEU B 1 97 ? 1.18 0.666 15.727 1 96.88 97 LEU B CA 1
ATOM 3341 C C . LEU B 1 97 ? -0.02 0.423 14.812 1 96.88 97 LEU B C 1
ATOM 3343 O O . LEU B 1 97 ? -1.035 -0.123 15.25 1 96.88 97 LEU B O 1
ATOM 3347 N N . ALA B 1 98 ? 0.06 0.86 13.586 1 95.75 98 ALA B N 1
ATOM 3348 C CA . ALA B 1 98 ? -1.01 0.613 12.625 1 95.75 98 ALA B CA 1
ATOM 3349 C C . ALA B 1 98 ? -1.242 -0.883 12.438 1 95.75 98 ALA B C 1
ATOM 3351 O O . ALA B 1 98 ? -2.387 -1.333 12.344 1 95.75 98 ALA B O 1
ATOM 3352 N N . GLN B 1 99 ? -0.181 -1.578 12.359 1 88.69 99 GLN B N 1
ATOM 3353 C CA . GLN B 1 99 ? -0.263 -3.027 12.211 1 88.69 99 GLN B CA 1
ATOM 3354 C C . GLN B 1 99 ? -0.946 -3.664 13.414 1 88.69 99 GLN B C 1
ATOM 3356 O O . GLN B 1 99 ? -1.576 -4.719 13.297 1 88.69 99 GLN B O 1
ATOM 3361 N N . LYS B 1 100 ? -0.783 -3.037 14.5 1 92.81 100 LYS B N 1
ATOM 3362 C CA . LYS B 1 100 ? -1.41 -3.512 15.727 1 92.81 100 LYS B CA 1
ATOM 3363 C C . LYS B 1 100 ? -2.795 -2.898 15.914 1 92.81 100 LYS B C 1
ATOM 3365 O O . LYS B 1 100 ? -3.318 -2.859 17.031 1 92.81 100 LYS B O 1
ATOM 3370 N N . ASN B 1 101 ? -3.309 -2.252 14.875 1 94 101 ASN B N 1
ATOM 3371 C CA . ASN B 1 101 ? -4.672 -1.746 14.766 1 94 101 ASN B CA 1
ATOM 3372 C C . ASN B 1 101 ? -4.918 -0.587 15.734 1 94 101 ASN B C 1
ATOM 3374 O O . ASN B 1 101 ? -5.953 -0.532 16.391 1 94 101 ASN B O 1
ATOM 3378 N N . ILE B 1 102 ? -3.904 0.243 15.852 1 96.62 102 ILE B N 1
ATOM 3379 C CA . ILE B 1 102 ? -4.137 1.477 16.594 1 96.62 102 ILE B CA 1
ATOM 3380 C C . ILE B 1 102 ? -5.336 2.215 16.016 1 96.62 102 ILE B C 1
ATOM 3382 O O . ILE B 1 102 ? -5.641 2.074 14.828 1 96.62 102 ILE B O 1
ATOM 3386 N N . VAL B 1 103 ? -5.988 2.977 16.781 1 97 103 VAL B N 1
ATOM 3387 C CA . VAL B 1 103 ? -7.246 3.611 16.391 1 97 103 VAL B CA 1
ATOM 3388 C C . VAL B 1 103 ? -6.992 4.648 15.305 1 97 103 VAL B C 1
ATOM 3390 O O . VAL B 1 103 ? -5.965 5.336 15.32 1 97 103 VAL B O 1
ATOM 3393 N N . ASP B 1 104 ? -7.949 4.824 14.43 1 97.56 104 ASP B N 1
ATOM 3394 C CA . ASP B 1 104 ? -7.914 5.781 13.336 1 97.56 104 ASP B CA 1
ATOM 3395 C C . ASP B 1 104 ? -7.723 7.207 13.852 1 97.56 104 ASP B C 1
ATOM 3397 O O . ASP B 1 104 ? -8.32 7.59 14.859 1 97.56 104 ASP B O 1
ATOM 3401 N N . GLY B 1 105 ? -6.867 7.953 13.203 1 98.38 105 GLY B N 1
ATOM 3402 C CA . GLY B 1 105 ? -6.668 9.344 13.562 1 98.38 105 GLY B CA 1
ATOM 3403 C C . GLY B 1 105 ? -5.609 9.539 14.633 1 98.38 105 GLY B C 1
ATOM 3404 O O . GLY B 1 105 ? -5.324 10.672 15.031 1 98.38 105 GLY B O 1
ATOM 3405 N N . SER B 1 106 ? -4.953 8.492 15.078 1 98.56 106 SER B N 1
ATOM 3406 C CA . SER B 1 106 ? -3.893 8.617 16.062 1 98.56 106 SER B CA 1
ATOM 3407 C C . SER B 1 106 ? -2.729 9.445 15.531 1 98.56 106 SER B C 1
ATOM 3409 O O . SER B 1 106 ? -2.461 9.438 14.328 1 98.56 106 SER B O 1
ATOM 3411 N N . ILE B 1 107 ? -2.076 10.102 16.453 1 98.62 107 ILE B N 1
ATOM 3412 C CA . ILE B 1 107 ? -0.931 10.922 16.078 1 98.62 107 ILE B CA 1
ATOM 3413 C C . ILE B 1 107 ? 0.274 10.555 16.938 1 98.62 107 ILE B C 1
ATOM 3415 O O . ILE B 1 107 ? 0.153 10.422 18.156 1 98.62 107 ILE B O 1
ATOM 3419 N N . ILE B 1 108 ? 1.401 10.289 16.281 1 98.62 108 ILE B N 1
ATOM 3420 C CA . ILE B 1 108 ? 2.689 10.07 16.922 1 98.62 108 ILE B CA 1
ATOM 3421 C C . ILE B 1 108 ? 3.564 11.312 16.781 1 98.62 108 ILE B C 1
ATOM 3423 O O . ILE B 1 108 ? 3.83 11.758 15.656 1 98.62 108 ILE B O 1
ATOM 3427 N N . ILE B 1 109 ? 4 11.852 17.859 1 98.19 109 ILE B N 1
ATOM 3428 C CA . ILE B 1 109 ? 4.77 13.094 17.875 1 98.19 109 ILE B CA 1
ATOM 3429 C C . ILE B 1 109 ? 6.125 12.859 18.531 1 98.19 109 ILE B C 1
ATOM 3431 O O . ILE B 1 109 ? 6.219 12.125 19.531 1 98.19 109 ILE B O 1
ATOM 3435 N N . ALA B 1 110 ? 7.164 13.461 17.984 1 97.31 110 ALA B N 1
ATOM 3436 C CA . ALA B 1 110 ? 8.492 13.391 18.594 1 97.31 110 ALA B CA 1
ATOM 3437 C C . ALA B 1 110 ? 9.109 14.773 18.734 1 97.31 110 ALA B C 1
ATOM 3439 O O . ALA B 1 110 ? 8.93 15.633 17.859 1 97.31 110 ALA B O 1
ATOM 3440 N N . GLU B 1 111 ? 9.859 14.922 19.734 1 94.19 111 GLU B N 1
ATOM 3441 C CA . GLU B 1 111 ? 10.648 16.141 19.875 1 94.19 111 GLU B CA 1
ATOM 3442 C C . GLU B 1 111 ? 11.906 16.078 19 1 94.19 111 GLU B C 1
ATOM 3444 O O . GLU B 1 111 ? 12.375 17.109 18.516 1 94.19 111 GLU B O 1
ATOM 3449 N N . LYS B 1 112 ? 12.398 14.922 18.953 1 95.06 112 LYS B N 1
ATOM 3450 C CA . LYS B 1 112 ? 13.586 14.656 18.141 1 95.06 112 LYS B CA 1
ATOM 3451 C C . LYS B 1 112 ? 13.484 13.297 17.453 1 95.06 112 LYS B C 1
ATOM 3453 O O . LYS B 1 112 ? 12.922 12.359 18.016 1 95.06 112 LYS B O 1
ATOM 3458 N N . GLN B 1 113 ? 14 13.25 16.219 1 96.44 113 GLN B N 1
ATOM 3459 C CA . GLN B 1 113 ? 14.133 11.977 15.516 1 96.44 113 GLN B CA 1
ATOM 3460 C C . GLN B 1 113 ? 15.578 11.734 15.086 1 96.44 113 GLN B C 1
ATOM 3462 O O . GLN B 1 113 ? 16.281 12.664 14.695 1 96.44 113 GLN B O 1
ATOM 3467 N N . THR B 1 114 ? 15.992 10.469 15.094 1 94.88 114 THR B N 1
ATOM 3468 C CA . THR B 1 114 ? 17.344 10.133 14.68 1 94.88 114 THR B CA 1
ATOM 3469 C C . THR B 1 114 ? 17.359 9.586 13.258 1 94.88 114 THR B C 1
ATOM 3471 O O . THR B 1 114 ? 18.391 9.648 12.57 1 94.88 114 THR B O 1
ATOM 3474 N N . LEU B 1 115 ? 16.203 9.023 12.805 1 93.69 115 LEU B N 1
ATOM 3475 C CA . LEU B 1 115 ? 16.109 8.438 11.477 1 93.69 115 LEU B CA 1
ATOM 3476 C C . LEU B 1 115 ? 14.914 8.992 10.719 1 93.69 115 LEU B C 1
ATOM 3478 O O . LEU B 1 115 ? 14.117 8.234 10.156 1 93.69 115 LEU B O 1
ATOM 3482 N N . GLY B 1 116 ? 14.789 10.289 10.844 1 92.5 116 GLY B N 1
ATOM 3483 C CA . GLY B 1 116 ? 13.742 10.906 10.039 1 92.5 116 GLY B CA 1
ATOM 3484 C C . GLY B 1 116 ? 13.875 10.594 8.555 1 92.5 116 GLY B C 1
ATOM 3485 O O . GLY B 1 116 ? 14.984 10.516 8.023 1 92.5 116 GLY B O 1
ATOM 3486 N N . SER B 1 117 ? 12.734 10.414 7.926 1 89.75 117 SER B N 1
ATOM 3487 C CA . SER B 1 117 ? 12.758 9.984 6.531 1 89.75 117 SER B CA 1
ATOM 3488 C C . SER B 1 117 ? 11.992 10.945 5.637 1 89.75 117 SER B C 1
ATOM 3490 O O . SER B 1 117 ? 11.055 11.609 6.082 1 89.75 117 SER B O 1
ATOM 3492 N N . GLY B 1 118 ? 12.492 11.039 4.387 1 88.81 118 GLY B N 1
ATOM 3493 C CA . GLY B 1 118 ? 11.805 11.727 3.309 1 88.81 118 GLY B CA 1
ATOM 3494 C C . GLY B 1 118 ? 11.477 10.828 2.133 1 88.81 118 GLY B C 1
ATOM 3495 O O . GLY B 1 118 ? 11.594 9.602 2.23 1 88.81 118 GLY B O 1
ATOM 3496 N N . ARG B 1 119 ? 10.992 11.445 1.085 1 84.12 119 ARG B N 1
ATOM 3497 C CA . ARG B 1 119 ? 10.703 10.688 -0.129 1 84.12 119 ARG B CA 1
ATOM 3498 C C . ARG B 1 119 ? 11.984 10.164 -0.765 1 84.12 119 ARG B C 1
ATOM 3500 O O . ARG B 1 119 ? 13.055 10.758 -0.594 1 84.12 119 ARG B O 1
ATOM 3507 N N . PHE B 1 120 ? 11.828 9.078 -1.425 1 78.19 120 PHE B N 1
ATOM 3508 C CA . PHE B 1 120 ? 12.93 8.461 -2.16 1 78.19 120 PHE B CA 1
ATOM 3509 C C . PHE B 1 120 ? 14.086 8.141 -1.225 1 78.19 120 PHE B C 1
ATOM 3511 O O . PHE B 1 120 ? 15.25 8.375 -1.56 1 78.19 120 PHE B O 1
ATOM 3518 N N . ASN B 1 121 ? 13.812 7.789 -0.033 1 78.06 121 ASN B N 1
ATOM 3519 C CA . ASN B 1 121 ? 14.75 7.316 0.982 1 78.06 121 ASN B CA 1
ATOM 3520 C C . ASN B 1 121 ? 15.719 8.422 1.403 1 78.06 121 ASN B C 1
ATOM 3522 O O . ASN B 1 121 ? 16.844 8.141 1.802 1 78.06 121 ASN B O 1
ATOM 3526 N N . ARG B 1 122 ? 15.297 9.609 1.145 1 86.12 122 ARG B N 1
ATOM 3527 C CA . ARG B 1 122 ? 16.078 10.719 1.674 1 86.12 122 ARG B CA 1
ATOM 3528 C C . ARG B 1 122 ? 15.891 10.859 3.18 1 86.12 122 ARG B C 1
ATOM 3530 O O . ARG B 1 122 ? 14.969 10.273 3.75 1 86.12 122 ARG B O 1
ATOM 3537 N N . LYS B 1 123 ? 16.891 11.617 3.773 1 89.19 123 LYS B N 1
ATOM 3538 C CA . LYS B 1 123 ? 16.828 11.836 5.215 1 89.19 123 LYS B CA 1
ATOM 3539 C C . LYS B 1 123 ? 16.203 13.195 5.539 1 89.19 123 LYS B C 1
ATOM 3541 O O . LYS B 1 123 ? 16.438 14.18 4.832 1 89.19 123 LYS B O 1
ATOM 3546 N N . TRP B 1 124 ? 15.438 13.195 6.516 1 93.06 124 TRP B N 1
ATOM 3547 C CA . TRP B 1 124 ? 14.914 14.438 7.07 1 93.06 124 TRP B CA 1
ATOM 3548 C C . TRP B 1 124 ? 15.523 14.727 8.438 1 93.06 124 TRP B C 1
ATOM 3550 O O . TRP B 1 124 ? 15.359 13.945 9.375 1 93.06 124 TRP B O 1
ATOM 3560 N N . PHE B 1 125 ? 16.25 15.758 8.539 1 91.81 125 PHE B N 1
ATOM 3561 C CA . PHE B 1 125 ? 16.875 16.141 9.797 1 91.81 125 PHE B CA 1
ATOM 3562 C C . PHE B 1 125 ? 15.844 16.703 10.766 1 91.81 125 PHE B C 1
ATOM 3564 O O . PHE B 1 125 ? 15.172 17.688 10.461 1 91.81 125 PHE B O 1
ATOM 3571 N N . SER B 1 126 ? 15.758 16.094 11.961 1 95.44 126 SER B N 1
ATOM 3572 C CA . SER B 1 126 ? 14.68 16.406 12.891 1 95.44 126 SER B CA 1
ATOM 3573 C C . SER B 1 126 ? 15.227 16.734 14.281 1 95.44 126 SER B C 1
ATOM 3575 O O . SER B 1 126 ? 14.945 16 15.242 1 95.44 126 SER B O 1
ATOM 3577 N N . PRO B 1 127 ? 15.938 17.844 14.453 1 93.69 127 PRO B N 1
ATOM 3578 C CA . PRO B 1 127 ? 16.391 18.281 15.773 1 93.69 127 PRO B CA 1
ATOM 3579 C C . PRO B 1 127 ? 15.25 18.844 16.625 1 93.69 127 PRO B C 1
ATOM 3581 O O . PRO B 1 127 ? 14.117 18.938 16.156 1 93.69 127 PRO B O 1
ATOM 3584 N N . SER B 1 128 ? 15.562 19.156 17.891 1 92.12 128 SER B N 1
ATOM 3585 C CA . SER B 1 128 ? 14.578 19.828 18.734 1 92.12 128 SER B CA 1
ATOM 3586 C C . SER B 1 128 ? 14.172 21.172 18.141 1 92.12 128 SER B C 1
ATOM 3588 O O . SER B 1 128 ? 15 21.875 17.547 1 92.12 128 SER B O 1
ATOM 3590 N N . GLY B 1 129 ? 12.906 21.484 18.344 1 93.75 129 GLY B N 1
ATOM 3591 C CA . GLY B 1 129 ? 12.438 22.781 17.891 1 93.75 129 GLY B CA 1
ATOM 3592 C C . GLY B 1 129 ? 11.492 22.688 16.719 1 93.75 129 GLY B C 1
ATOM 3593 O O . GLY B 1 129 ? 10.805 23.656 16.391 1 93.75 129 GLY B O 1
ATOM 3594 N N . GLY B 1 130 ? 11.477 21.578 16.062 1 96.44 130 GLY B N 1
ATOM 3595 C CA . GLY B 1 130 ? 10.578 21.391 14.93 1 96.44 130 GLY B CA 1
ATOM 3596 C C . GLY B 1 130 ? 9.305 20.641 15.305 1 96.44 130 GLY B C 1
ATOM 3597 O O . GLY B 1 130 ? 9.086 20.328 16.469 1 96.44 130 GLY B O 1
ATOM 3598 N N . LEU B 1 131 ? 8.43 20.516 14.391 1 98 131 LEU B N 1
ATOM 3599 C CA . LEU B 1 131 ? 7.258 19.656 14.477 1 98 131 LEU B CA 1
ATOM 3600 C C . LEU B 1 131 ? 7.453 18.391 13.641 1 98 131 LEU B C 1
ATOM 3602 O O . LEU B 1 131 ? 7.461 18.453 12.414 1 98 131 LEU B O 1
ATOM 3606 N N . TRP B 1 132 ? 7.629 17.344 14.336 1 98.19 132 TRP B N 1
ATOM 3607 C CA . TRP B 1 132 ? 7.785 16.016 13.727 1 98.19 132 TRP B CA 1
ATOM 3608 C C . TRP B 1 132 ? 6.672 15.078 14.164 1 98.19 132 TRP B C 1
ATOM 3610 O O . TRP B 1 132 ? 6.641 14.641 15.32 1 98.19 132 TRP B O 1
ATOM 3620 N N . PHE B 1 133 ? 5.785 14.758 13.234 1 98.69 133 PHE B N 1
ATOM 3621 C CA . PHE B 1 133 ? 4.668 13.914 13.656 1 98.69 133 PHE B CA 1
ATOM 3622 C C . PHE B 1 133 ? 4.129 13.109 12.484 1 98.69 133 PHE B C 1
ATOM 3624 O O . PHE B 1 133 ? 4.414 13.414 11.328 1 98.69 133 PHE B O 1
ATOM 3631 N N . THR B 1 134 ? 3.465 12.031 12.852 1 98.81 134 THR B N 1
ATOM 3632 C CA . THR B 1 134 ? 2.863 11.125 11.883 1 98.81 134 THR B CA 1
ATOM 3633 C C . THR B 1 134 ? 1.422 10.805 12.266 1 98.81 134 THR B C 1
ATOM 3635 O O . THR B 1 134 ? 1.137 10.477 13.422 1 98.81 134 THR B O 1
ATOM 3638 N N . LEU B 1 135 ? 0.534 10.93 11.312 1 98.81 135 LEU B N 1
ATOM 3639 C CA . LEU B 1 135 ? -0.855 10.516 11.484 1 98.81 135 LEU B CA 1
ATOM 3640 C C . LEU B 1 135 ? -1.072 9.109 10.945 1 98.81 135 LEU B C 1
ATOM 3642 O O . LEU B 1 135 ? -0.533 8.75 9.891 1 98.81 135 LEU B O 1
ATOM 3646 N N . VAL B 1 136 ? -1.795 8.312 11.703 1 98.62 136 VAL B N 1
ATOM 3647 C CA . VAL B 1 136 ? -2.285 7.035 11.211 1 98.62 136 VAL B CA 1
ATOM 3648 C C . VAL B 1 136 ? -3.732 7.18 10.75 1 98.62 136 VAL B C 1
ATOM 3650 O O . VAL B 1 136 ? -4.617 7.488 11.547 1 98.62 136 VAL B O 1
ATOM 3653 N N . LEU B 1 137 ? -3.973 6.887 9.445 1 98.38 137 LEU B N 1
ATOM 3654 C CA . LEU B 1 137 ? -5.297 7.07 8.859 1 98.38 137 LEU B CA 1
ATOM 3655 C C . LEU B 1 137 ? -5.809 5.77 8.25 1 98.38 137 LEU B C 1
ATOM 3657 O O . LEU B 1 137 ? -5.02 4.953 7.762 1 98.38 137 LEU B O 1
ATOM 3661 N N . ARG B 1 138 ? -7.082 5.594 8.305 1 96 138 ARG B N 1
ATOM 3662 C CA . ARG B 1 138 ? -7.719 4.422 7.715 1 96 138 ARG B CA 1
ATOM 3663 C C . ARG B 1 138 ? -8.875 4.824 6.805 1 96 138 ARG B C 1
ATOM 3665 O O . ARG B 1 138 ? -10.016 4.426 7.031 1 96 138 ARG B O 1
ATOM 3672 N N . PRO B 1 139 ? -8.531 5.527 5.754 1 93.56 139 PRO B N 1
ATOM 3673 C CA . PRO B 1 139 ? -9.586 5.961 4.832 1 93.56 139 PRO B CA 1
ATOM 3674 C C . PRO B 1 139 ? -10.164 4.812 4.008 1 93.56 139 PRO B C 1
ATOM 3676 O O . PRO B 1 139 ? -9.43 3.896 3.625 1 93.56 139 PRO B O 1
ATOM 3679 N N . THR B 1 140 ? -11.414 4.898 3.779 1 88.81 140 THR B N 1
ATOM 3680 C CA . THR B 1 140 ? -12.055 3.945 2.877 1 88.81 140 THR B CA 1
ATOM 3681 C C . THR B 1 140 ? -11.984 4.441 1.435 1 88.81 140 THR B C 1
ATOM 3683 O O . THR B 1 140 ? -13 4.867 0.874 1 88.81 140 THR B O 1
ATOM 3686 N N . ILE B 1 141 ? -10.82 4.363 0.854 1 88.06 141 ILE B N 1
ATOM 3687 C CA . ILE B 1 141 ? -10.594 4.816 -0.514 1 88.06 141 ILE B CA 1
ATOM 3688 C C . ILE B 1 141 ? -9.688 3.822 -1.24 1 88.06 141 ILE B C 1
ATOM 3690 O O . ILE B 1 141 ? -8.977 3.043 -0.604 1 88.06 141 ILE B O 1
ATOM 3694 N N . PRO B 1 142 ? -9.75 3.863 -2.553 1 85.88 142 PRO B N 1
ATOM 3695 C CA . PRO B 1 142 ? -8.773 3.061 -3.297 1 85.88 142 PRO B CA 1
ATOM 3696 C C . PRO B 1 142 ? -7.375 3.672 -3.283 1 85.88 142 PRO B C 1
ATOM 3698 O O . PRO B 1 142 ? -7.227 4.883 -3.096 1 85.88 142 PRO B O 1
ATOM 3701 N N . PRO B 1 143 ? -6.375 2.846 -3.465 1 87.44 143 PRO B N 1
ATOM 3702 C CA . PRO B 1 143 ? -4.996 3.332 -3.441 1 87.44 143 PRO B CA 1
ATOM 3703 C C . PRO B 1 143 ? -4.75 4.461 -4.441 1 87.44 143 PRO B C 1
ATOM 3705 O O . PRO B 1 143 ? -3.928 5.348 -4.188 1 87.44 143 PRO B O 1
ATOM 3708 N N . THR B 1 144 ? -5.422 4.492 -5.527 1 82 144 THR B N 1
ATOM 3709 C CA . THR B 1 144 ? -5.227 5.488 -6.574 1 82 144 THR B CA 1
ATOM 3710 C C . THR B 1 144 ? -5.609 6.879 -6.074 1 82 144 THR B C 1
ATOM 3712 O O . THR B 1 144 ? -5.195 7.887 -6.652 1 82 144 THR B O 1
ATOM 3715 N N . GLU B 1 145 ? -6.344 6.934 -5.059 1 87.12 145 GLU B N 1
ATOM 3716 C CA . GLU B 1 145 ? -6.801 8.211 -4.516 1 87.12 145 GLU B CA 1
ATOM 3717 C C . GLU B 1 145 ? -5.906 8.68 -3.373 1 87.12 145 GLU B C 1
ATOM 3719 O O . GLU B 1 145 ? -6.016 9.82 -2.922 1 87.12 145 GLU B O 1
ATOM 3724 N N . ALA B 1 146 ? -5 7.926 -2.949 1 90.38 146 ALA B N 1
ATOM 3725 C CA . ALA B 1 146 ? -4.195 8.18 -1.757 1 90.38 146 ALA B CA 1
ATOM 3726 C C . ALA B 1 146 ? -3.348 9.438 -1.928 1 90.38 146 ALA B C 1
ATOM 3728 O O . ALA B 1 146 ? -3.174 10.211 -0.982 1 90.38 146 ALA B O 1
ATOM 3729 N N . PRO B 1 147 ? -2.854 9.727 -3.139 1 90.19 147 PRO B N 1
ATOM 3730 C CA . PRO B 1 147 ? -2.027 10.93 -3.312 1 90.19 147 PRO B CA 1
ATOM 3731 C C . PRO B 1 147 ? -2.775 12.211 -2.969 1 90.19 147 PRO B C 1
ATOM 3733 O O . PRO B 1 147 ? -2.156 13.211 -2.586 1 90.19 147 PRO B O 1
ATOM 3736 N N . LYS B 1 148 ? -4.039 12.18 -3.07 1 93.5 148 LYS B N 1
ATOM 3737 C CA . LYS B 1 148 ? -4.859 13.352 -2.764 1 93.5 148 LYS B CA 1
ATOM 3738 C C . LYS B 1 148 ? -4.742 13.727 -1.289 1 93.5 148 LYS B C 1
ATOM 3740 O O . LYS B 1 148 ? -4.91 14.898 -0.927 1 93.5 148 LYS B O 1
ATOM 3745 N N . ILE B 1 149 ? -4.422 12.781 -0.465 1 96.44 149 ILE B N 1
ATOM 3746 C CA . ILE B 1 149 ? -4.289 13.047 0.963 1 96.44 149 ILE B CA 1
ATOM 3747 C C . ILE B 1 149 ? -3.035 13.883 1.219 1 96.44 149 ILE B C 1
ATOM 3749 O O . ILE B 1 149 ? -3.025 14.742 2.098 1 96.44 149 ILE B O 1
ATOM 3753 N N . THR B 1 150 ? -1.996 13.656 0.447 1 96 150 THR B N 1
ATOM 3754 C CA . THR B 1 150 ? -0.809 14.5 0.52 1 96 150 THR B CA 1
ATOM 3755 C C . THR B 1 150 ? -1.154 15.945 0.192 1 96 150 THR B C 1
ATOM 3757 O O . THR B 1 150 ? -0.694 16.875 0.869 1 96 150 THR B O 1
ATOM 3760 N N . GLN B 1 151 ? -1.961 16.125 -0.76 1 96.62 151 GLN B N 1
ATOM 3761 C CA . GLN B 1 151 ? -2.369 17.469 -1.147 1 96.62 151 GLN B CA 1
ATOM 3762 C C . GLN B 1 151 ? -3.252 18.109 -0.078 1 96.62 151 GLN B C 1
ATOM 3764 O O . GLN B 1 151 ? -3.176 19.312 0.159 1 96.62 151 GLN B O 1
ATOM 3769 N N . ILE B 1 152 ? -4.062 17.281 0.475 1 98.44 152 ILE B N 1
ATOM 3770 C CA . ILE B 1 152 ? -4.895 17.766 1.573 1 98.44 152 ILE B CA 1
ATOM 3771 C C . ILE B 1 152 ? -4.012 18.25 2.717 1 98.44 152 ILE B C 1
ATOM 3773 O O . ILE B 1 152 ? -4.27 19.312 3.303 1 98.44 152 ILE B O 1
ATOM 3777 N N . ALA B 1 153 ? -2.998 17.531 3.043 1 98.69 153 ALA B N 1
ATOM 3778 C CA . ALA B 1 153 ? -2.055 17.938 4.082 1 98.69 153 ALA B CA 1
ATOM 3779 C C . ALA B 1 153 ? -1.36 19.234 3.713 1 98.69 153 ALA B C 1
ATOM 3781 O O . ALA B 1 153 ? -1.207 20.125 4.555 1 98.69 153 ALA B O 1
ATOM 3782 N N . ALA B 1 154 ? -0.966 19.344 2.467 1 98.44 154 ALA B N 1
ATOM 3783 C CA . ALA B 1 154 ? -0.295 20.562 2.012 1 98.44 154 ALA B CA 1
ATOM 3784 C C . ALA B 1 154 ? -1.205 21.781 2.156 1 98.44 154 ALA B C 1
ATOM 3786 O O . ALA B 1 154 ? -0.792 22.812 2.691 1 98.44 154 ALA B O 1
ATOM 3787 N N . ALA B 1 155 ? -2.396 21.625 1.724 1 98.75 155 ALA B N 1
ATOM 3788 C CA . ALA B 1 155 ? -3.369 22.703 1.839 1 98.75 155 ALA B CA 1
ATOM 3789 C C . ALA B 1 155 ? -3.623 23.062 3.301 1 98.75 155 ALA B C 1
ATOM 3791 O O . ALA B 1 155 ? -3.777 24.234 3.641 1 98.75 155 ALA B O 1
ATOM 3792 N N . SER B 1 156 ? -3.707 22.016 4.125 1 98.88 156 SER B N 1
ATOM 3793 C CA . SER B 1 156 ? -3.959 22.234 5.543 1 98.88 156 SER B CA 1
ATOM 3794 C C . SER B 1 156 ? -2.814 23 6.199 1 98.88 156 SER B C 1
ATOM 3796 O O . SER B 1 156 ? -3.043 23.859 7.055 1 98.88 156 SER B O 1
ATOM 3798 N N . ILE B 1 157 ? -1.598 22.688 5.82 1 98.81 157 ILE B N 1
ATOM 3799 C CA . ILE B 1 157 ? -0.436 23.391 6.34 1 98.81 157 ILE B CA 1
ATOM 3800 C C . ILE B 1 157 ? -0.476 24.844 5.883 1 98.81 157 ILE B C 1
ATOM 3802 O O . ILE B 1 157 ? -0.259 25.766 6.684 1 98.81 157 ILE B O 1
ATOM 3806 N N . TYR B 1 158 ? -0.77 25.062 4.625 1 98.69 158 TYR B N 1
ATOM 3807 C CA . TYR B 1 158 ? -0.882 26.406 4.098 1 98.69 158 TYR B CA 1
ATOM 3808 C C . TYR B 1 158 ? -1.896 27.219 4.891 1 98.69 158 TYR B C 1
ATOM 3810 O O . TYR B 1 158 ? -1.604 28.344 5.32 1 98.69 158 TYR B O 1
ATOM 3818 N N . LYS B 1 159 ? -3.066 26.672 5.055 1 98.81 159 LYS B N 1
ATOM 3819 C CA . LYS B 1 159 ? -4.129 27.359 5.777 1 98.81 159 LYS B CA 1
ATOM 3820 C C . LYS B 1 159 ? -3.693 27.703 7.203 1 98.81 159 LYS B C 1
ATOM 3822 O O . LYS B 1 159 ? -3.963 28.797 7.695 1 98.81 159 LYS B O 1
ATOM 3827 N N . THR B 1 160 ? -3.086 26.75 7.84 1 98.75 160 THR B N 1
ATOM 3828 C CA . THR B 1 160 ? -2.646 26.953 9.219 1 98.75 160 THR B CA 1
ATOM 3829 C C . THR B 1 160 ? -1.647 28.094 9.312 1 98.75 160 THR B C 1
ATOM 3831 O O . THR B 1 160 ? -1.777 28.984 10.164 1 98.75 160 THR B O 1
ATOM 3834 N N . LEU B 1 161 ? -0.66 28.094 8.438 1 98.69 161 LEU B N 1
ATOM 3835 C CA . LEU B 1 161 ? 0.361 29.141 8.469 1 98.69 161 LEU B CA 1
ATOM 3836 C C . LEU B 1 161 ? -0.231 30.484 8.094 1 98.69 161 LEU B C 1
ATOM 3838 O O . LEU B 1 161 ? 0.185 31.516 8.625 1 98.69 161 LEU B O 1
ATOM 3842 N N . LYS B 1 162 ? -1.198 30.469 7.191 1 98.44 162 LYS B N 1
ATOM 3843 C CA . LYS B 1 162 ? -1.901 31.703 6.844 1 98.44 162 LYS B CA 1
ATOM 3844 C C . LYS B 1 162 ? -2.596 32.281 8.062 1 98.44 162 LYS B C 1
ATOM 3846 O O . LYS B 1 162 ? -2.639 33.531 8.219 1 98.44 162 LYS B O 1
ATOM 3851 N N . ASP B 1 163 ? -3.158 31.469 8.914 1 97.75 163 ASP B N 1
ATOM 3852 C CA . ASP B 1 163 ? -3.793 31.922 10.148 1 97.75 163 ASP B CA 1
ATOM 3853 C C . ASP B 1 163 ? -2.801 32.688 11.031 1 97.75 163 ASP B C 1
ATOM 3855 O O . ASP B 1 163 ? -3.197 33.5 11.852 1 97.75 163 ASP B O 1
ATOM 3859 N N . PHE B 1 164 ? -1.56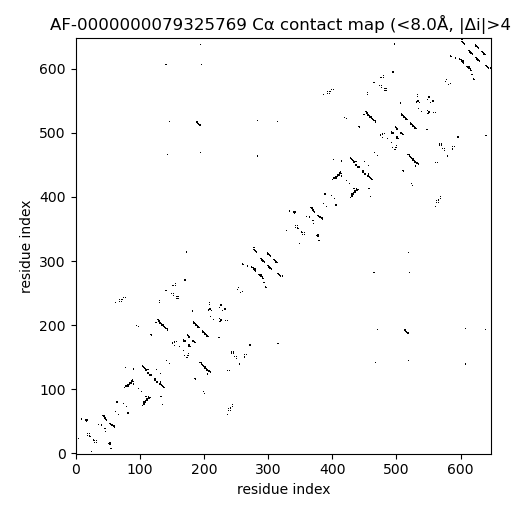7 32.375 10.883 1 97.06 164 PHE B N 1
ATOM 3860 C CA . PHE B 1 164 ? -0.519 33.062 11.641 1 97.06 164 PHE B CA 1
ATOM 3861 C C . PHE B 1 164 ? 0.099 34.188 10.828 1 97.06 164 PHE B C 1
ATOM 3863 O O . PHE B 1 164 ? 1.163 34.688 11.18 1 97.06 164 PHE B O 1
ATOM 3870 N N . ASN B 1 165 ? -0.528 34.5 9.711 1 97.25 165 ASN B N 1
ATOM 3871 C CA . ASN B 1 165 ? -0.093 35.562 8.812 1 97.25 165 ASN B CA 1
ATOM 3872 C C . ASN B 1 165 ? 1.255 35.25 8.172 1 97.25 165 ASN B C 1
ATOM 3874 O O . ASN B 1 165 ? 2.1 36.125 8.016 1 97.25 165 ASN B O 1
ATOM 3878 N N . ILE B 1 166 ? 1.494 34.031 7.965 1 97.88 166 ILE B N 1
ATOM 3879 C CA . ILE B 1 166 ? 2.688 33.562 7.273 1 97.88 166 ILE B CA 1
ATOM 3880 C C . ILE B 1 166 ? 2.322 33.125 5.863 1 97.88 166 ILE B C 1
ATOM 3882 O O . ILE B 1 166 ? 1.518 32.188 5.688 1 97.88 166 ILE B O 1
ATOM 3886 N N . ASN B 1 167 ? 2.832 33.75 4.891 1 97.31 167 ASN B N 1
ATOM 3887 C CA . ASN B 1 167 ? 2.551 33.406 3.5 1 97.31 167 ASN B CA 1
ATOM 3888 C C . ASN B 1 167 ? 3.547 32.406 2.957 1 97.31 167 ASN B C 1
ATOM 3890 O O . ASN B 1 167 ? 4.742 32.688 2.861 1 97.31 167 ASN B O 1
ATOM 3894 N N . THR B 1 168 ? 3.082 31.281 2.594 1 98.44 168 THR B N 1
ATOM 3895 C CA . THR B 1 168 ? 3.912 30.203 2.059 1 98.44 168 THR B CA 1
ATOM 3896 C C . THR B 1 168 ? 3.461 29.828 0.651 1 98.44 168 THR B C 1
ATOM 3898 O O . THR B 1 168 ? 2.441 30.312 0.166 1 98.44 168 THR B O 1
ATOM 3901 N N . THR B 1 169 ? 4.258 29.094 -0.017 1 98.25 169 THR B N 1
ATOM 3902 C CA . THR B 1 169 ? 3.904 28.516 -1.307 1 98.25 169 THR B CA 1
ATOM 3903 C C . THR B 1 169 ? 4.035 26.984 -1.268 1 98.25 169 THR B C 1
ATOM 3905 O O . THR B 1 169 ? 4.691 26.438 -0.38 1 98.25 169 THR B O 1
ATOM 3908 N N . ILE B 1 170 ? 3.344 26.391 -2.205 1 97.81 170 ILE B N 1
ATOM 3909 C CA . ILE B 1 170 ? 3.305 24.938 -2.25 1 97.81 170 ILE B CA 1
ATOM 3910 C C . ILE B 1 170 ? 4.035 24.438 -3.494 1 97.81 170 ILE B C 1
ATOM 3912 O O . ILE B 1 170 ? 3.727 24.859 -4.613 1 97.81 170 ILE B O 1
ATOM 3916 N N . LYS B 1 171 ? 5 23.609 -3.275 1 95.81 171 LYS B N 1
ATOM 3917 C CA . LYS B 1 171 ? 5.66 22.906 -4.367 1 95.81 171 LYS B CA 1
ATOM 3918 C C . LYS B 1 171 ? 5.168 21.469 -4.469 1 95.81 171 LYS B C 1
ATOM 3920 O O . LYS B 1 171 ? 5.48 20.641 -3.615 1 95.81 171 LYS B O 1
ATOM 3925 N N . TRP B 1 172 ? 4.418 21.203 -5.523 1 92.94 172 TRP B N 1
ATOM 3926 C CA . TRP B 1 172 ? 3.857 19.875 -5.742 1 92.94 172 TRP B CA 1
ATOM 3927 C C . TRP B 1 172 ? 4.953 18.812 -5.738 1 92.94 172 TRP B C 1
ATOM 3929 O O . TRP B 1 172 ? 6.016 19.016 -6.332 1 92.94 172 TRP B O 1
ATOM 3939 N N . PRO B 1 173 ? 4.711 17.75 -5.047 1 90.5 173 PRO B N 1
ATOM 3940 C CA . PRO B 1 173 ? 3.473 17.359 -4.379 1 90.5 173 PRO B CA 1
ATOM 3941 C C . PRO B 1 173 ? 3.543 17.516 -2.863 1 90.5 173 PRO B C 1
ATOM 3943 O O . PRO B 1 173 ? 2.518 17.438 -2.182 1 90.5 173 PRO B O 1
ATOM 3946 N N . ASN B 1 174 ? 4.66 17.812 -2.27 1 92.25 174 ASN B N 1
ATOM 3947 C CA . ASN B 1 174 ? 4.781 17.5 -0.852 1 92.25 174 ASN B CA 1
ATOM 3948 C C . ASN B 1 174 ? 5.57 18.562 -0.097 1 92.25 174 ASN B C 1
ATOM 3950 O O . ASN B 1 174 ? 5.836 18.406 1.097 1 92.25 174 ASN B O 1
ATOM 3954 N N . ASP B 1 175 ? 5.922 19.656 -0.758 1 96.19 175 ASP B N 1
ATOM 3955 C CA . ASP B 1 175 ? 6.766 20.641 -0.096 1 96.19 175 ASP B CA 1
ATOM 3956 C C . ASP B 1 175 ? 6.012 21.953 0.13 1 96.19 175 ASP B C 1
ATOM 3958 O O . ASP B 1 175 ? 5.254 22.391 -0.737 1 96.19 175 ASP B O 1
ATOM 3962 N N . ILE B 1 176 ? 6.223 22.484 1.23 1 98.44 176 ILE B N 1
ATOM 3963 C CA . ILE B 1 176 ? 5.805 23.844 1.529 1 98.44 176 ILE B CA 1
ATOM 3964 C C . ILE B 1 176 ? 7.027 24.75 1.676 1 98.44 176 ILE B C 1
ATOM 3966 O O . ILE B 1 176 ? 7.953 24.422 2.426 1 98.44 176 ILE B O 1
ATOM 3970 N N . LEU B 1 177 ? 7 25.828 1.021 1 98.19 177 LEU B N 1
ATOM 3971 C CA . LEU B 1 177 ? 8.164 26.719 0.997 1 98.19 177 LEU B CA 1
ATOM 3972 C C . LEU B 1 177 ? 7.84 28.062 1.631 1 98.19 177 LEU B C 1
ATOM 3974 O O . LEU B 1 177 ? 6.707 28.547 1.54 1 98.19 177 LEU B O 1
ATOM 3978 N N . LEU B 1 178 ? 8.766 28.594 2.271 1 98.12 178 LEU B N 1
ATOM 3979 C CA . LEU B 1 178 ? 8.781 29.969 2.771 1 98.12 178 LEU B CA 1
ATOM 3980 C C . LEU B 1 178 ? 9.977 30.734 2.203 1 98.12 178 LEU B C 1
ATOM 3982 O O . LEU B 1 178 ? 11.125 30.375 2.447 1 98.12 178 LEU B O 1
ATOM 3986 N N . ASN B 1 179 ? 9.664 31.766 1.428 1 96.19 179 ASN B N 1
ATOM 3987 C CA . ASN B 1 179 ? 10.703 32.531 0.741 1 96.19 179 ASN B CA 1
ATOM 3988 C C . ASN B 1 179 ? 11.602 31.609 -0.092 1 96.19 179 ASN B C 1
ATOM 3990 O O . ASN B 1 179 ? 12.828 31.672 0.021 1 96.19 179 ASN B O 1
ATOM 3994 N N . ASP B 1 180 ? 10.984 30.672 -0.754 1 94.19 180 ASP B N 1
ATOM 3995 C CA . ASP B 1 180 ? 11.594 29.766 -1.728 1 94.19 180 ASP B CA 1
ATOM 3996 C C . ASP B 1 180 ? 12.531 28.781 -1.045 1 94.19 180 ASP B C 1
ATOM 3998 O O . ASP B 1 180 ? 13.352 28.141 -1.704 1 94.19 180 ASP B O 1
ATOM 4002 N N . LYS B 1 181 ? 12.461 28.688 0.249 1 96.19 181 LYS B N 1
ATOM 4003 C CA . LYS B 1 181 ? 13.188 27.672 1.006 1 96.19 181 LYS B CA 1
ATOM 4004 C C . LYS B 1 181 ? 12.234 26.672 1.654 1 96.19 181 LYS B C 1
ATOM 4006 O O . LYS B 1 181 ? 11.109 27.031 2.023 1 96.19 181 LYS B O 1
ATOM 4011 N N . LYS B 1 182 ? 12.719 25.531 1.784 1 96.94 182 LYS B N 1
ATOM 4012 C CA . LYS B 1 182 ? 11.859 24.453 2.289 1 96.94 182 LYS B CA 1
ATOM 4013 C C . LYS B 1 182 ? 11.57 24.641 3.775 1 96.94 182 LYS B C 1
ATOM 4015 O O . LYS B 1 182 ? 12.492 24.688 4.594 1 96.94 182 LYS B O 1
ATOM 4020 N N . LEU B 1 183 ? 10.32 24.641 4.086 1 98.25 183 LEU B N 1
ATOM 4021 C CA . LEU B 1 183 ? 9.859 24.812 5.461 1 98.25 183 LEU B CA 1
ATOM 4022 C C . LEU B 1 183 ? 9.258 23.516 5.992 1 98.25 183 LEU B C 1
ATOM 4024 O O . LEU B 1 183 ? 9.398 23.203 7.18 1 98.25 183 LEU B O 1
ATOM 4028 N N . CYS B 1 184 ? 8.578 22.812 5.145 1 98.19 184 CYS B N 1
ATOM 4029 C CA . CYS B 1 184 ? 7.824 21.625 5.551 1 98.19 184 CYS B CA 1
ATOM 4030 C C . CYS B 1 184 ? 7.875 20.562 4.469 1 98.19 184 CYS B C 1
ATOM 4032 O O . CYS B 1 184 ? 7.922 20.859 3.279 1 98.19 184 CYS B O 1
ATOM 4034 N N . GLY B 1 185 ? 7.965 19.312 4.895 1 97.38 185 GLY B N 1
ATOM 4035 C CA . GLY B 1 185 ? 7.871 18.156 4.031 1 97.38 185 GLY B CA 1
ATOM 4036 C C . GLY B 1 185 ? 6.812 17.156 4.473 1 97.38 185 GLY B C 1
ATOM 4037 O O . GLY B 1 185 ? 6.582 16.984 5.672 1 97.38 185 GLY B O 1
ATOM 4038 N N . ILE B 1 186 ? 6.168 16.516 3.459 1 97.31 186 ILE B N 1
ATOM 4039 C CA . ILE B 1 186 ? 5.113 15.547 3.717 1 97.31 186 ILE B CA 1
ATOM 4040 C C . ILE B 1 186 ? 5.504 14.195 3.123 1 97.31 186 ILE B C 1
ATOM 4042 O O . ILE B 1 186 ? 5.926 14.117 1.965 1 97.31 186 ILE B O 1
ATOM 4046 N N . LEU B 1 187 ? 5.445 13.172 3.9 1 95.75 187 LEU B N 1
ATOM 4047 C CA . LEU B 1 187 ? 5.719 11.812 3.447 1 95.75 187 LEU B CA 1
ATOM 4048 C C . LEU B 1 187 ? 4.523 10.898 3.705 1 95.75 187 LEU B C 1
ATOM 4050 O O . LEU B 1 187 ? 4.148 10.672 4.855 1 95.75 187 LEU B O 1
ATOM 4054 N N . ALA B 1 188 ? 3.961 10.352 2.617 1 94.94 188 ALA B N 1
ATOM 4055 C CA . ALA B 1 188 ? 2.828 9.438 2.73 1 94.94 188 ALA B CA 1
ATOM 4056 C C . ALA B 1 188 ? 3.223 8.016 2.322 1 94.94 188 ALA B C 1
ATOM 4058 O O . ALA B 1 188 ? 3.834 7.816 1.271 1 94.94 188 ALA B O 1
ATOM 4059 N N . GLU B 1 189 ? 2.926 7.094 3.205 1 93.19 189 GLU B N 1
ATOM 4060 C CA . GLU B 1 189 ? 3.084 5.664 2.953 1 93.19 189 GLU B CA 1
ATOM 4061 C C . GLU B 1 189 ? 1.808 4.898 3.293 1 93.19 189 GLU B C 1
ATOM 4063 O O . GLU B 1 189 ? 1.011 5.344 4.121 1 93.19 189 GLU B O 1
ATOM 4068 N N . MET B 1 190 ? 1.649 3.742 2.557 1 93.06 190 MET B N 1
ATOM 4069 C CA . MET B 1 190 ? 0.394 3.059 2.857 1 93.06 190 MET B CA 1
ATOM 4070 C C . MET B 1 190 ? 0.535 1.552 2.672 1 93.06 190 MET B C 1
ATOM 4072 O O . MET B 1 190 ? 1.448 1.09 1.984 1 93.06 190 MET B O 1
ATOM 4076 N N . LYS B 1 191 ? -0.242 0.851 3.414 1 90.5 191 LYS B N 1
ATOM 4077 C CA . LYS B 1 191 ? -0.559 -0.554 3.174 1 90.5 191 LYS B CA 1
ATOM 4078 C C . LYS B 1 191 ? -1.938 -0.705 2.539 1 90.5 191 LYS B C 1
ATOM 4080 O O . LYS B 1 191 ? -2.9 -0.071 2.975 1 90.5 191 LYS B O 1
ATOM 4085 N N . CYS B 1 192 ? -1.892 -1.484 1.421 1 89.06 192 CYS B N 1
ATOM 4086 C CA . CYS B 1 192 ? -3.16 -1.604 0.709 1 89.06 192 CYS B CA 1
ATOM 4087 C C . CYS B 1 192 ? -3.213 -2.896 -0.096 1 89.06 192 CYS B C 1
ATOM 4089 O O . CYS B 1 192 ? -2.213 -3.609 -0.199 1 89.06 192 CYS B O 1
ATOM 4091 N N . ASP B 1 193 ? -4.387 -3.27 -0.374 1 85.44 193 ASP B N 1
ATOM 4092 C CA . ASP B 1 193 ? -4.582 -4.18 -1.499 1 85.44 193 ASP B CA 1
ATOM 4093 C C . ASP B 1 193 ? -4.988 -3.416 -2.758 1 85.44 193 ASP B C 1
ATOM 4095 O O . ASP B 1 193 ? -4.809 -2.199 -2.838 1 85.44 193 ASP B O 1
ATOM 4099 N N . MET B 1 194 ? -5.41 -4.109 -3.768 1 78.75 194 MET B N 1
ATOM 4100 C CA . MET B 1 194 ? -5.66 -3.469 -5.059 1 78.75 194 MET B CA 1
ATOM 4101 C C . MET B 1 194 ? -6.91 -2.598 -5 1 78.75 194 MET B C 1
ATOM 4103 O O . MET B 1 194 ? -7.09 -1.705 -5.832 1 78.75 194 MET B O 1
ATOM 4107 N N . ASP B 1 195 ? -7.668 -2.834 -3.953 1 79.81 195 ASP B N 1
ATOM 4108 C CA . ASP B 1 195 ? -8.984 -2.197 -3.965 1 79.81 195 ASP B CA 1
ATOM 4109 C C . ASP B 1 195 ? -9.109 -1.183 -2.83 1 79.81 195 ASP B C 1
ATOM 4111 O O . ASP B 1 195 ? -9.938 -0.268 -2.9 1 79.81 195 ASP B O 1
ATOM 4115 N N . SER B 1 196 ? -8.289 -1.39 -1.861 1 86.19 196 SER B N 1
ATOM 4116 C CA . SER B 1 196 ? -8.555 -0.572 -0.682 1 86.19 196 SER B CA 1
ATOM 4117 C C . SER B 1 196 ? -7.27 -0.291 0.094 1 86.19 196 SER B C 1
ATOM 4119 O O . SER B 1 196 ? -6.402 -1.16 0.205 1 86.19 196 SER B O 1
ATOM 4121 N N . VAL B 1 197 ? -7.285 0.897 0.607 1 91.06 197 VAL B N 1
ATOM 4122 C CA . VAL B 1 197 ? -6.234 1.253 1.556 1 91.06 197 VAL B CA 1
ATOM 4123 C C . VAL B 1 197 ? -6.574 0.696 2.936 1 91.06 197 VAL B C 1
ATOM 4125 O O . VAL B 1 197 ? -7.664 0.941 3.459 1 91.06 197 VAL B O 1
ATOM 4128 N N . HIS B 1 198 ? -5.629 -0.102 3.475 1 92 198 HIS B N 1
ATOM 4129 C CA . HIS B 1 198 ? -5.824 -0.602 4.832 1 92 198 HIS B CA 1
ATOM 4130 C C . HIS B 1 198 ? -5.469 0.461 5.867 1 92 198 HIS B C 1
ATOM 4132 O O . HIS B 1 198 ? -6.223 0.686 6.816 1 92 198 HIS B O 1
ATOM 4138 N N . TYR B 1 199 ? -4.355 1.034 5.719 1 95.81 199 TYR B N 1
ATOM 4139 C CA . TYR B 1 199 ? -3.994 2.213 6.5 1 95.81 199 TYR B CA 1
ATOM 4140 C C . TYR B 1 199 ? -2.982 3.072 5.75 1 95.81 199 TYR B C 1
ATOM 4142 O O . TYR B 1 199 ? -2.303 2.592 4.84 1 95.81 199 TYR B O 1
ATOM 4150 N N . LEU B 1 200 ? -2.955 4.305 6.078 1 97.38 200 LEU B N 1
ATOM 4151 C CA . LEU B 1 200 ? -2.051 5.305 5.52 1 97.38 200 LEU B CA 1
ATOM 4152 C C . LEU B 1 200 ? -1.258 5.996 6.625 1 97.38 200 LEU B C 1
ATOM 4154 O O . LEU B 1 200 ? -1.82 6.379 7.652 1 97.38 200 LEU B O 1
ATOM 4158 N N . ILE B 1 201 ? 0.031 6.043 6.445 1 97.88 201 ILE B N 1
ATOM 4159 C CA . ILE B 1 201 ? 0.961 6.723 7.34 1 97.88 201 ILE B CA 1
ATOM 4160 C C . ILE B 1 201 ? 1.352 8.078 6.75 1 97.88 201 ILE B C 1
ATOM 4162 O O . ILE B 1 201 ? 2.043 8.133 5.73 1 97.88 201 ILE B O 1
ATOM 4166 N N . LEU B 1 202 ? 0.913 9.133 7.391 1 98.31 202 LEU B N 1
ATOM 4167 C CA . LEU B 1 202 ? 1.169 10.484 6.902 1 98.31 202 LEU B CA 1
ATOM 4168 C C . LEU B 1 202 ? 2.145 11.211 7.816 1 98.31 202 LEU B C 1
ATOM 4170 O O . LEU B 1 202 ? 1.738 11.805 8.82 1 98.31 202 LEU B O 1
ATOM 4174 N N . GLY B 1 203 ? 3.371 11.258 7.414 1 98.31 203 GLY B N 1
ATOM 4175 C CA . GLY B 1 203 ? 4.41 11.953 8.156 1 98.31 203 GLY B CA 1
ATOM 4176 C C . GLY B 1 203 ? 4.602 13.391 7.715 1 98.31 203 GLY B C 1
ATOM 4177 O O . GLY B 1 203 ? 4.602 13.688 6.52 1 98.31 203 GLY B O 1
ATOM 4178 N N . ILE B 1 204 ? 4.746 14.242 8.656 1 98.56 204 ILE B N 1
ATOM 4179 C CA . ILE B 1 204 ? 4.953 15.656 8.383 1 98.56 204 ILE B CA 1
ATOM 4180 C C . ILE B 1 204 ? 6.113 16.188 9.227 1 98.56 204 ILE B C 1
ATOM 4182 O O . ILE B 1 204 ? 6.188 15.914 10.422 1 98.56 204 ILE B O 1
ATOM 4186 N N . GLY B 1 205 ? 7.031 16.812 8.602 1 98.44 205 GLY B N 1
ATOM 4187 C CA . GLY B 1 205 ? 8.102 17.547 9.242 1 98.44 205 GLY B CA 1
ATOM 4188 C C . GLY B 1 205 ? 8.078 19.047 8.938 1 98.44 205 GLY B C 1
ATOM 4189 O O . GLY B 1 205 ? 8.109 19.438 7.77 1 98.44 205 GLY B O 1
ATOM 4190 N N . MET B 1 206 ? 8.055 19.844 9.969 1 98.31 206 MET B N 1
ATOM 4191 C CA . MET B 1 206 ? 8.016 21.297 9.805 1 98.31 206 MET B CA 1
ATOM 4192 C C . MET B 1 206 ? 9.086 21.969 10.656 1 98.31 206 MET B C 1
ATOM 4194 O O . MET B 1 206 ? 9.172 21.719 11.859 1 98.31 206 MET B O 1
ATOM 4198 N N . ASN B 1 207 ? 9.828 22.828 10.039 1 98 207 ASN B N 1
ATOM 4199 C CA . ASN B 1 207 ? 10.844 23.609 10.742 1 98 207 ASN B CA 1
ATOM 4200 C C . ASN B 1 207 ? 10.242 24.828 11.414 1 98 207 ASN B C 1
ATOM 4202 O O . ASN B 1 207 ? 9.938 25.828 10.75 1 98 207 ASN B O 1
ATOM 4206 N N . ILE B 1 208 ? 10.172 24.766 12.742 1 98.06 208 ILE B N 1
ATOM 4207 C CA . ILE B 1 208 ? 9.508 25.859 13.438 1 98.06 208 ILE B CA 1
ATOM 4208 C C . ILE B 1 208 ? 10.547 26.734 14.141 1 98.06 208 ILE B C 1
ATOM 4210 O O . ILE B 1 208 ? 10.969 27.75 13.609 1 98.06 208 ILE B O 1
ATOM 4214 N N . ASN B 1 209 ? 11.039 26.172 15.195 1 96.12 209 ASN B N 1
ATOM 4215 C CA . ASN B 1 209 ? 12.031 26.891 15.984 1 96.12 209 ASN B CA 1
ATOM 4216 C C . ASN B 1 209 ? 13.414 26.25 15.867 1 96.12 209 ASN B C 1
ATOM 4218 O O . ASN B 1 209 ? 13.992 25.828 16.875 1 96.12 209 ASN B O 1
ATOM 4222 N N . ILE B 1 210 ? 13.93 26.328 14.656 1 94.88 210 ILE B N 1
ATOM 4223 C CA . ILE B 1 210 ? 15.219 25.703 14.367 1 94.88 210 ILE B CA 1
ATOM 4224 C C . ILE B 1 210 ? 16.25 26.766 14.031 1 94.88 210 ILE B C 1
ATOM 4226 O O . ILE B 1 210 ? 16.016 27.625 13.172 1 94.88 210 ILE B O 1
ATOM 4230 N N . ASP B 1 211 ? 17.328 26.672 14.688 1 92.38 211 ASP B N 1
ATOM 4231 C CA . ASP B 1 211 ? 18.438 27.594 14.383 1 92.38 211 ASP B CA 1
ATOM 4232 C C . ASP B 1 211 ? 19.203 27.125 13.156 1 92.38 211 ASP B C 1
ATOM 4234 O O . ASP B 1 211 ? 19.219 25.938 12.836 1 92.38 211 ASP B O 1
ATOM 4238 N N . GLU B 1 212 ? 19.797 28.078 12.578 1 90.62 212 GLU B N 1
ATOM 4239 C CA . GLU B 1 212 ? 20.578 27.766 11.375 1 90.62 212 GLU B CA 1
ATOM 4240 C C . GLU B 1 212 ? 21.641 26.734 11.664 1 90.62 212 GLU B C 1
ATOM 4242 O O . GLU B 1 212 ? 21.922 25.859 10.836 1 90.62 212 GLU B O 1
ATOM 4247 N N . SER B 1 213 ? 22.234 26.812 12.805 1 88.44 213 SER B N 1
ATOM 4248 C CA . SER B 1 213 ? 23.344 25.938 13.195 1 88.44 213 SER B CA 1
ATOM 4249 C C . SER B 1 213 ? 22.859 24.5 13.383 1 88.44 213 SER B C 1
ATOM 4251 O O . SER B 1 213 ? 23.672 23.578 13.367 1 88.44 213 SER B O 1
ATOM 4253 N N . ALA B 1 214 ? 21.656 24.375 13.578 1 88.81 214 ALA B N 1
ATOM 4254 C CA . ALA B 1 214 ? 21.109 23.047 13.852 1 88.81 214 ALA B CA 1
ATOM 4255 C C . ALA B 1 214 ? 20.875 22.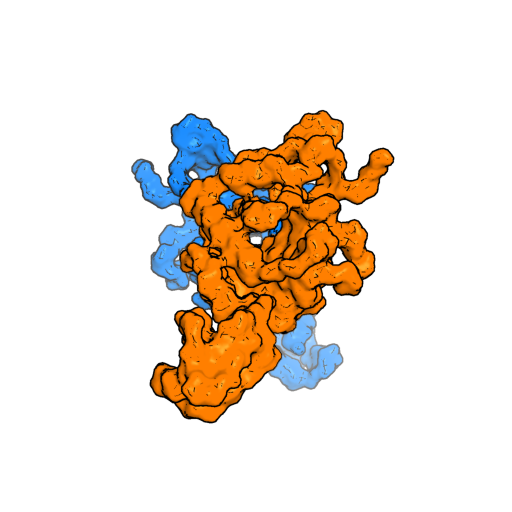266 12.555 1 88.81 214 ALA B C 1
ATOM 4257 O O . ALA B 1 214 ? 20.734 21.047 12.57 1 88.81 214 ALA B O 1
ATOM 4258 N N . PHE B 1 215 ? 20.828 22.969 11.414 1 89.06 215 PHE B N 1
ATOM 4259 C CA . PHE B 1 215 ? 20.641 22.297 10.133 1 89.06 215 PHE B CA 1
ATOM 4260 C C . PHE B 1 215 ? 21.922 21.578 9.703 1 89.06 215 PHE B C 1
ATOM 4262 O O . PHE B 1 215 ? 23.031 22.062 9.953 1 89.06 215 PHE B O 1
ATOM 4269 N N . ASP B 1 216 ? 21.703 20.453 9.164 1 86.44 216 ASP B N 1
ATOM 4270 C CA . ASP B 1 216 ? 22.828 19.797 8.5 1 86.44 216 ASP B CA 1
ATOM 4271 C C . ASP B 1 216 ? 23.375 20.672 7.371 1 86.44 216 ASP B C 1
ATOM 4273 O O . ASP B 1 216 ? 22.625 21.359 6.684 1 86.44 216 ASP B O 1
ATOM 4277 N N . GLU B 1 217 ? 24.625 20.594 7.113 1 87 217 GLU B N 1
ATOM 4278 C CA . GLU B 1 217 ? 25.281 21.406 6.098 1 87 217 GLU B CA 1
ATOM 4279 C C . GLU B 1 217 ? 24.672 21.172 4.719 1 87 217 GLU B C 1
ATOM 4281 O O . GLU B 1 217 ? 24.594 22.094 3.904 1 87 217 GLU B O 1
ATOM 4286 N N . SER B 1 218 ? 24.25 20.031 4.457 1 86.31 218 SER B N 1
ATOM 4287 C CA . SER B 1 218 ? 23.75 19.641 3.141 1 86.31 218 SER B CA 1
ATOM 4288 C C . SER B 1 218 ? 22.406 20.312 2.84 1 86.31 218 SER B C 1
ATOM 4290 O O . SER B 1 218 ? 22.016 20.422 1.676 1 86.31 218 SER B O 1
ATOM 4292 N N . VAL B 1 219 ? 21.75 20.828 3.875 1 88.56 219 VAL B N 1
ATOM 4293 C CA . VAL B 1 219 ? 20.406 21.359 3.625 1 88.56 219 VAL B CA 1
ATOM 4294 C C . VAL B 1 219 ? 20.344 22.828 4.031 1 88.56 219 VAL B C 1
ATOM 4296 O O . VAL B 1 219 ? 19.328 23.5 3.834 1 88.56 219 VAL B O 1
ATOM 4299 N N . LYS B 1 220 ? 21.328 23.422 4.516 1 86.31 220 LYS B N 1
ATOM 4300 C CA . LYS B 1 220 ? 21.359 24.781 5.047 1 86.31 220 LYS B CA 1
ATOM 4301 C C . LYS B 1 220 ? 20.938 25.797 3.992 1 86.31 220 LYS B C 1
ATOM 4303 O O . LYS B 1 220 ? 20.281 26.797 4.309 1 86.31 220 LYS B O 1
ATOM 4308 N N . CYS B 1 221 ? 21.219 25.422 2.775 1 88.56 221 CYS B N 1
ATOM 4309 C CA . CYS B 1 221 ? 20.969 26.391 1.727 1 88.56 221 CYS B CA 1
ATOM 4310 C C . CYS B 1 221 ? 19.562 26.266 1.175 1 88.56 221 CYS B C 1
ATOM 4312 O O . CYS B 1 221 ? 19.047 27.188 0.536 1 88.56 221 CYS B O 1
ATOM 4314 N N . ILE B 1 222 ? 18.938 25.234 1.486 1 91.56 222 ILE B N 1
ATOM 4315 C CA . ILE B 1 222 ? 17.672 24.984 0.806 1 91.56 222 ILE B CA 1
ATOM 4316 C C . ILE B 1 222 ? 16.531 24.938 1.828 1 91.56 222 ILE B C 1
ATOM 4318 O O . ILE B 1 222 ? 15.359 25 1.464 1 91.56 222 ILE B O 1
ATOM 4322 N N . ALA B 1 223 ? 16.859 24.922 3.109 1 94.81 223 ALA B N 1
ATOM 4323 C CA . ALA B 1 223 ? 15.867 24.797 4.172 1 94.81 223 ALA B CA 1
ATOM 4324 C C . ALA B 1 223 ? 15.812 26.078 5.008 1 94.81 223 ALA B C 1
ATOM 4326 O O . ALA B 1 223 ? 16.766 26.859 5.02 1 94.81 223 ALA B O 1
ATOM 4327 N N . THR B 1 224 ? 14.711 26.344 5.625 1 97.38 224 THR B N 1
ATOM 4328 C CA . THR B 1 224 ? 14.531 27.453 6.551 1 97.38 224 THR B CA 1
ATOM 4329 C C . THR B 1 224 ? 13.609 27.062 7.703 1 97.38 224 THR B C 1
ATOM 4331 O O . THR B 1 224 ? 13.211 25.906 7.812 1 97.38 224 THR B O 1
ATOM 4334 N N . SER B 1 225 ? 13.445 27.922 8.609 1 97.5 225 SER B N 1
ATOM 4335 C CA . SER B 1 225 ? 12.516 27.766 9.719 1 97.5 225 SER B CA 1
ATOM 4336 C C . SER B 1 225 ? 11.734 29.062 9.977 1 97.5 225 SER B C 1
ATOM 4338 O O . SER B 1 225 ? 12.117 30.125 9.484 1 97.5 225 SER B O 1
ATOM 4340 N N . LEU B 1 226 ? 10.633 28.891 10.672 1 98.12 226 LEU B N 1
ATOM 4341 C CA . LEU B 1 226 ? 9.875 30.094 11.023 1 98.12 226 LEU B CA 1
ATOM 4342 C C . LEU B 1 226 ? 10.711 31.047 11.875 1 98.12 226 LEU B C 1
ATOM 4344 O O . LEU B 1 226 ? 10.711 32.25 11.648 1 98.12 226 LEU B O 1
ATOM 4348 N N . LYS B 1 227 ? 11.43 30.469 12.781 1 96.19 227 LYS B N 1
ATOM 4349 C CA . LYS B 1 227 ? 12.273 31.266 13.656 1 96.19 227 LYS B CA 1
ATOM 4350 C C . LYS B 1 227 ? 13.305 32.062 12.852 1 96.19 227 LYS B C 1
ATOM 4352 O O . LYS B 1 227 ? 13.531 33.25 13.109 1 96.19 227 LYS B O 1
ATOM 4357 N N . LEU B 1 228 ? 13.906 31.438 11.945 1 94.81 228 LEU B N 1
ATOM 4358 C CA . LEU B 1 228 ? 14.938 32.062 11.125 1 94.81 228 LEU B CA 1
ATOM 4359 C C . LEU B 1 228 ? 14.352 33.219 10.305 1 94.81 228 LEU B C 1
ATOM 4361 O O . LEU B 1 228 ? 14.984 34.25 10.148 1 94.81 228 LEU B O 1
ATOM 4365 N N . GLN B 1 229 ? 13.156 33.062 9.789 1 96.56 229 GLN B N 1
ATOM 4366 C CA . GLN B 1 229 ? 12.57 34.031 8.875 1 96.56 229 GLN B CA 1
ATOM 4367 C C . GLN B 1 229 ? 11.898 35.156 9.633 1 96.56 229 GLN B C 1
ATOM 4369 O O . GLN B 1 229 ? 11.859 36.312 9.148 1 96.56 229 GLN B O 1
ATOM 4374 N N . TYR B 1 230 ? 11.43 34.938 10.836 1 96.88 230 TYR B N 1
ATOM 4375 C CA . TYR B 1 230 ? 10.656 35.938 11.547 1 96.88 230 TYR B CA 1
ATOM 4376 C C . TYR B 1 230 ? 11.391 36.406 12.797 1 96.88 230 TYR B C 1
ATOM 4378 O O . TYR B 1 230 ? 10.953 37.344 13.469 1 96.88 230 TYR B O 1
ATOM 4386 N N . ASN B 1 231 ? 12.43 35.781 13.133 1 94.62 231 ASN B N 1
ATOM 4387 C CA . ASN B 1 231 ? 13.273 36.125 14.273 1 94.62 231 ASN B CA 1
ATOM 4388 C C . ASN B 1 231 ? 12.484 36.156 15.578 1 94.62 231 ASN B C 1
ATOM 4390 O O . ASN B 1 231 ? 12.562 37.094 16.359 1 94.62 231 ASN B O 1
ATOM 4394 N N . LYS B 1 232 ? 11.672 35.188 15.703 1 93.62 232 LYS B N 1
ATOM 4395 C CA . LYS B 1 232 ? 10.906 34.969 16.938 1 93.62 232 LYS B CA 1
ATOM 4396 C C . LYS B 1 232 ? 10.562 33.5 17.125 1 93.62 232 LYS B C 1
ATOM 4398 O O . LYS B 1 232 ? 10.656 32.719 16.188 1 93.62 232 LYS B O 1
ATOM 4403 N N . GLN B 1 233 ? 10.219 33.219 18.328 1 92.25 233 GLN B N 1
ATOM 4404 C CA . GLN B 1 233 ? 9.773 31.859 18.625 1 92.25 233 GLN B CA 1
ATOM 4405 C C . GLN B 1 233 ? 8.273 31.703 18.406 1 92.25 233 GLN B C 1
ATOM 4407 O O . GLN B 1 233 ? 7.508 32.625 18.641 1 92.25 233 GLN B O 1
ATOM 4412 N N . PHE B 1 234 ? 7.895 30.547 17.922 1 95.56 234 PHE B N 1
ATOM 4413 C CA . PHE B 1 234 ? 6.488 30.219 17.719 1 95.56 234 PHE B CA 1
ATOM 4414 C C . PHE B 1 234 ? 6.047 29.094 18.656 1 95.56 234 PHE B C 1
ATOM 4416 O O . PHE B 1 234 ? 6.855 28.25 19.031 1 95.56 234 PHE B O 1
ATOM 4423 N N . GLU B 1 235 ? 4.797 29.156 19.062 1 94.19 235 GLU B N 1
ATOM 4424 C CA . GLU B 1 235 ? 4.227 28.047 19.828 1 94.19 235 GLU B CA 1
ATOM 4425 C C . GLU B 1 235 ? 3.871 26.875 18.938 1 94.19 235 GLU B C 1
ATOM 4427 O O . GLU B 1 235 ? 2.846 26.891 18.25 1 94.19 235 GLU B O 1
ATOM 4432 N N . ARG B 1 236 ? 4.633 25.828 19 1 96.62 236 ARG B N 1
ATOM 4433 C CA . ARG B 1 236 ? 4.453 24.672 18.125 1 96.62 236 ARG B CA 1
ATOM 4434 C C . ARG B 1 236 ? 3.082 24.031 18.328 1 96.62 236 ARG B C 1
ATOM 4436 O O . ARG B 1 236 ? 2.455 23.562 17.375 1 96.62 236 ARG B O 1
ATOM 4443 N N . ARG B 1 237 ? 2.652 24 19.562 1 95.06 237 ARG B N 1
ATOM 4444 C CA . ARG B 1 237 ? 1.388 23.359 19.891 1 95.06 237 ARG B CA 1
ATOM 4445 C C . ARG B 1 237 ? 0.221 24.047 19.203 1 95.06 237 ARG B C 1
ATOM 4447 O O . ARG B 1 237 ? -0.743 23.406 18.781 1 95.06 237 ARG B O 1
ATOM 4454 N N . GLU B 1 238 ? 0.281 25.344 19.094 1 95.88 238 GLU B N 1
ATOM 4455 C CA . GLU B 1 238 ? -0.772 26.094 18.406 1 95.88 238 GLU B CA 1
ATOM 4456 C C . GLU B 1 238 ? -0.778 25.812 16.906 1 95.88 238 GLU B C 1
ATOM 4458 O O . GLU B 1 238 ? -1.843 25.672 16.297 1 95.88 238 GLU B O 1
ATOM 4463 N N . ILE B 1 239 ? 0.388 25.719 16.375 1 98.19 239 ILE B N 1
ATOM 4464 C CA . ILE B 1 239 ? 0.519 25.406 14.945 1 98.19 239 ILE B CA 1
ATOM 4465 C C . ILE B 1 239 ? -0.003 24 14.672 1 98.19 239 ILE B C 1
ATOM 4467 O O . ILE B 1 239 ? -0.762 23.797 13.719 1 98.19 239 ILE B O 1
ATOM 4471 N N . LEU B 1 240 ? 0.373 23.094 15.5 1 98.5 240 LEU B N 1
ATOM 4472 C CA . LEU B 1 240 ? -0.064 21.703 15.32 1 98.5 240 LEU B CA 1
ATOM 4473 C C . LEU B 1 240 ? -1.578 21.594 15.461 1 98.5 240 LEU B C 1
ATOM 4475 O O . LEU B 1 240 ? -2.23 20.922 14.672 1 98.5 240 LEU B O 1
ATOM 4479 N N . ALA B 1 241 ? -2.105 22.234 16.5 1 97.62 241 ALA B N 1
ATOM 4480 C CA . ALA B 1 241 ? -3.551 22.203 16.703 1 97.62 241 ALA B CA 1
ATOM 4481 C C . ALA B 1 241 ? -4.289 22.797 15.5 1 97.62 241 ALA B C 1
ATOM 4483 O O . ALA B 1 241 ? -5.316 22.266 15.07 1 97.62 241 ALA B O 1
ATOM 4484 N N . GLY B 1 242 ? -3.781 23.938 15.031 1 98.19 242 GLY B N 1
ATOM 4485 C CA . GLY B 1 242 ? -4.359 24.531 13.836 1 98.19 242 GLY B CA 1
ATOM 4486 C C . GLY B 1 242 ? -4.32 23.609 12.633 1 98.19 242 GLY B C 1
ATOM 4487 O O . GLY B 1 242 ? -5.316 23.484 11.914 1 98.19 242 GLY B O 1
ATOM 4488 N N . PHE B 1 243 ? -3.238 22.969 12.414 1 98.75 243 PHE B N 1
ATOM 4489 C CA . PHE B 1 243 ? -3.1 22.016 11.312 1 98.75 243 PHE B CA 1
ATOM 4490 C C . PHE B 1 243 ? -4.125 20.906 11.422 1 98.75 243 PHE B C 1
ATOM 4492 O O . PHE B 1 243 ? -4.805 20.578 10.453 1 98.75 243 PHE B O 1
ATOM 4499 N N . LEU B 1 244 ? -4.156 20.281 12.617 1 98.75 244 LEU B N 1
ATOM 4500 C CA . LEU B 1 244 ? -5.051 19.141 12.812 1 98.75 244 LEU B CA 1
ATOM 4501 C C . LEU B 1 244 ? -6.496 19.531 12.531 1 98.75 244 LEU B C 1
ATOM 4503 O O . LEU B 1 244 ? -7.25 18.75 11.953 1 98.75 244 LEU B O 1
ATOM 4507 N N . SER B 1 245 ? -6.867 20.734 12.898 1 98.44 245 SER B N 1
ATOM 4508 C CA . SER B 1 245 ? -8.227 21.219 12.664 1 98.44 245 SER B CA 1
ATOM 4509 C C . SER B 1 245 ? -8.508 21.375 11.172 1 98.44 245 SER B C 1
ATOM 4511 O O . SER B 1 245 ? -9.516 20.891 10.672 1 98.44 245 SER B O 1
ATOM 4513 N N . HIS B 1 246 ? -7.617 22.062 10.484 1 98.75 246 HIS B N 1
ATOM 4514 C CA . HIS B 1 246 ? -7.797 22.25 9.047 1 98.75 246 HIS B CA 1
ATOM 4515 C C . HIS B 1 246 ? -7.75 20.922 8.305 1 98.75 246 HIS B C 1
ATOM 4517 O O . HIS B 1 246 ? -8.531 20.703 7.383 1 98.75 246 HIS B O 1
ATOM 4523 N N . PHE B 1 247 ? -6.902 20.047 8.75 1 98.81 247 PHE B N 1
ATOM 4524 C CA . PHE B 1 247 ? -6.734 18.75 8.094 1 98.81 247 PHE B CA 1
ATOM 4525 C C . PHE B 1 247 ? -8 17.906 8.219 1 98.81 247 PHE B C 1
ATOM 4527 O O . PHE B 1 247 ? -8.477 17.344 7.23 1 98.81 247 PHE B O 1
ATOM 4534 N N . GLU B 1 248 ? -8.5 17.812 9.438 1 98.69 248 GLU B N 1
ATOM 4535 C CA . GLU B 1 248 ? -9.695 17.016 9.633 1 98.69 248 GLU B CA 1
ATOM 4536 C C . GLU B 1 248 ? -10.836 17.5 8.742 1 98.69 248 GLU B C 1
ATOM 4538 O O . GLU B 1 248 ? -11.562 16.688 8.156 1 98.69 248 GLU B O 1
ATOM 4543 N N . THR B 1 249 ? -10.961 18.781 8.648 1 98.5 249 THR B N 1
ATOM 4544 C CA . THR B 1 249 ? -12.031 19.359 7.848 1 98.5 249 THR B CA 1
ATOM 4545 C C . THR B 1 249 ? -11.875 18.984 6.379 1 98.5 249 THR B C 1
ATOM 4547 O O . THR B 1 249 ? -12.812 18.469 5.762 1 98.5 249 THR B O 1
ATOM 4550 N N . LEU B 1 250 ? -10.75 19.234 5.836 1 98.69 250 LEU B N 1
ATOM 4551 C CA . LEU B 1 250 ? -10.508 18.953 4.422 1 98.69 250 LEU B CA 1
ATOM 4552 C C . LEU B 1 250 ? -10.508 17.453 4.152 1 98.69 250 LEU B C 1
ATOM 4554 O O . LEU B 1 250 ? -11.008 17.016 3.121 1 98.69 250 LEU B O 1
ATOM 4558 N N . TYR B 1 251 ? -9.945 16.719 5.051 1 98.38 251 TYR B N 1
ATOM 4559 C CA . TYR B 1 251 ? -9.891 15.258 4.949 1 98.38 251 TYR B CA 1
ATOM 4560 C C . TYR B 1 251 ? -11.289 14.664 4.914 1 98.38 251 TYR B C 1
ATOM 4562 O O . TYR B 1 251 ? -11.586 13.812 4.07 1 98.38 251 TYR B O 1
ATOM 4570 N N . ASN B 1 252 ? -12.102 15.117 5.777 1 97.62 252 ASN B N 1
ATOM 4571 C CA . ASN B 1 252 ? -13.469 14.617 5.848 1 97.62 252 ASN B CA 1
ATOM 4572 C C . ASN B 1 252 ? -14.258 14.961 4.586 1 97.62 252 ASN B C 1
ATOM 4574 O O . ASN B 1 252 ? -15.039 14.141 4.098 1 97.62 252 ASN B O 1
ATOM 4578 N N . LYS B 1 253 ? -14.102 16.172 4.086 1 96.94 253 LYS B N 1
ATOM 4579 C CA . LYS B 1 253 ? -14.75 16.562 2.838 1 96.94 253 LYS B CA 1
ATOM 4580 C C . LYS B 1 253 ? -14.414 15.578 1.719 1 96.94 253 LYS B C 1
ATOM 4582 O O . LYS B 1 253 ? -15.273 15.219 0.917 1 96.94 253 LYS B O 1
ATOM 4587 N N . PHE B 1 254 ? -13.242 15.156 1.713 1 96 254 PHE B N 1
ATOM 4588 C CA . PHE B 1 254 ? -12.773 14.25 0.669 1 96 254 PHE B CA 1
ATOM 4589 C C . PHE B 1 254 ? -13.273 12.828 0.92 1 96 254 PHE B C 1
ATOM 4591 O O . PHE B 1 254 ? -13.906 12.227 0.053 1 96 254 PHE B O 1
ATOM 4598 N N . VAL B 1 255 ? -13.039 12.305 2.053 1 93 255 VAL B N 1
ATOM 4599 C CA . VAL B 1 255 ? -13.273 10.891 2.318 1 93 255 VAL B CA 1
ATOM 4600 C C . VAL B 1 255 ? -14.773 10.602 2.316 1 93 255 VAL B C 1
ATOM 4602 O O . VAL B 1 255 ? -15.203 9.531 1.896 1 93 255 VAL B O 1
ATOM 4605 N N . TYR B 1 256 ? -15.586 11.531 2.734 1 90.25 256 TYR B N 1
ATOM 4606 C CA . TYR B 1 256 ? -17.016 11.273 2.85 1 90.25 256 TYR B CA 1
ATOM 4607 C C . TYR B 1 256 ? -17.766 11.758 1.608 1 90.25 256 TYR B C 1
ATOM 4609 O O . TYR B 1 256 ? -18.797 11.203 1.246 1 90.25 256 TYR B O 1
ATOM 4617 N N . ASN B 1 257 ? -17.203 12.758 0.945 1 90.5 257 ASN B N 1
ATOM 4618 C CA . ASN B 1 257 ? -17.953 13.359 -0.149 1 90.5 257 ASN B CA 1
ATOM 4619 C C . ASN B 1 257 ? -17.141 13.398 -1.439 1 90.5 257 ASN B C 1
ATOM 4621 O O . ASN B 1 257 ? -17.625 13.891 -2.465 1 90.5 257 ASN B O 1
ATOM 4625 N N . PHE B 1 258 ? -15.938 13.008 -1.319 1 87.81 258 PHE B N 1
ATOM 4626 C CA . PHE B 1 258 ? -15.031 13.039 -2.461 1 87.81 258 PHE B CA 1
ATOM 4627 C C . PHE B 1 258 ? -14.898 14.453 -3.006 1 87.81 258 PHE B C 1
ATOM 4629 O O . PHE B 1 258 ? -14.789 14.648 -4.219 1 87.81 258 PHE B O 1
ATOM 4636 N N . ASP B 1 259 ? -14.992 15.383 -2.121 1 94 259 ASP B N 1
ATOM 4637 C CA . ASP B 1 259 ? -14.859 16.797 -2.473 1 94 259 ASP B CA 1
ATOM 4638 C C . ASP B 1 259 ? -13.445 17.297 -2.211 1 94 259 ASP B C 1
ATOM 4640 O O . ASP B 1 259 ? -13.016 17.391 -1.059 1 94 259 ASP B O 1
ATOM 4644 N N . LEU B 1 260 ? -12.75 17.672 -3.301 1 95.81 260 LEU B N 1
ATOM 4645 C CA . LEU B 1 260 ? -11.383 18.172 -3.227 1 95.81 260 LEU B CA 1
ATOM 4646 C C . LEU B 1 260 ? -11.305 19.625 -3.68 1 95.81 260 LEU B C 1
ATOM 4648 O O . LEU B 1 260 ? -10.211 20.188 -3.805 1 95.81 260 LEU B O 1
ATOM 4652 N N . SER B 1 261 ? -12.383 20.234 -3.895 1 97.25 261 SER B N 1
ATOM 4653 C CA . SER B 1 261 ? -12.422 21.547 -4.551 1 97.25 261 SER B CA 1
ATOM 4654 C C . SER B 1 261 ? -11.602 22.578 -3.785 1 97.25 261 SER B C 1
ATOM 4656 O O . SER B 1 261 ? -10.789 23.281 -4.371 1 97.25 261 SER B O 1
ATOM 4658 N N . GLU B 1 262 ? -11.812 22.641 -2.52 1 97.94 262 GLU B N 1
ATOM 4659 C CA . GLU B 1 262 ? -11.086 23.625 -1.709 1 97.94 262 GLU B CA 1
ATOM 4660 C C . GLU B 1 262 ? -9.594 23.312 -1.678 1 97.94 262 GLU B C 1
ATOM 4662 O O . GLU B 1 262 ? -8.766 24.219 -1.807 1 97.94 262 GLU B O 1
ATOM 4667 N N . THR B 1 263 ? -9.289 22.047 -1.481 1 98.12 263 THR B N 1
ATOM 4668 C CA . THR B 1 263 ? -7.898 21.609 -1.458 1 98.12 263 THR B CA 1
ATOM 4669 C C . THR B 1 263 ? -7.191 22 -2.754 1 98.12 263 THR B C 1
ATOM 4671 O O . THR B 1 263 ? -6.113 22.594 -2.725 1 98.12 263 THR B O 1
ATOM 4674 N N . ILE B 1 264 ? -7.797 21.719 -3.836 1 97.44 264 ILE B N 1
ATOM 4675 C CA . ILE B 1 264 ? -7.195 21.953 -5.145 1 97.44 264 ILE B CA 1
ATOM 4676 C C . ILE B 1 264 ? -7.07 23.453 -5.395 1 97.44 264 ILE B C 1
ATOM 4678 O O . ILE B 1 264 ? -6.066 23.922 -5.941 1 97.44 264 ILE B O 1
ATOM 4682 N N . SER B 1 265 ? -8.062 24.156 -5.004 1 97.94 265 SER B N 1
ATOM 4683 C CA . SER B 1 265 ? -8.008 25.609 -5.148 1 97.94 265 SER B CA 1
ATOM 4684 C C . SER B 1 265 ? -6.805 26.188 -4.414 1 97.94 265 SER B C 1
ATOM 4686 O O . SER B 1 265 ? -6.059 27 -4.977 1 97.94 265 SER B O 1
ATOM 4688 N N . ILE B 1 266 ? -6.598 25.797 -3.271 1 98.19 266 ILE B N 1
ATOM 4689 C CA . ILE B 1 266 ? -5.492 26.297 -2.459 1 98.19 266 ILE B CA 1
ATOM 4690 C C . ILE B 1 266 ? -4.164 25.922 -3.107 1 98.19 266 ILE B C 1
ATOM 4692 O O . ILE B 1 266 ? -3.293 26.766 -3.307 1 98.19 266 ILE B O 1
ATOM 4696 N N . CYS B 1 267 ? -4.035 24.672 -3.461 1 97.69 267 CYS B N 1
ATOM 4697 C CA . CYS B 1 267 ? -2.787 24.188 -4.031 1 97.69 267 CYS B CA 1
ATOM 4698 C C . CYS B 1 267 ? -2.496 24.859 -5.367 1 97.69 267 CYS B C 1
ATOM 4700 O O . CYS B 1 267 ? -1.341 25.141 -5.688 1 97.69 267 CYS B O 1
ATOM 470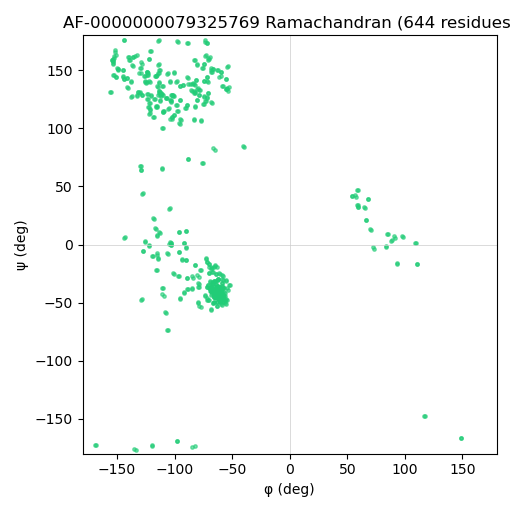2 N N . ARG B 1 268 ? -3.51 25.078 -6.082 1 96.75 268 ARG B N 1
ATOM 4703 C CA . ARG B 1 268 ? -3.363 25.719 -7.387 1 96.75 268 ARG B CA 1
ATOM 4704 C C . ARG B 1 268 ? -2.979 27.188 -7.238 1 96.75 268 ARG B C 1
ATOM 4706 O O . ARG B 1 268 ? -2.045 27.656 -7.891 1 96.75 268 ARG B O 1
ATOM 4713 N N . GLU B 1 269 ? -3.648 27.859 -6.426 1 97.25 269 GLU B N 1
ATOM 4714 C CA . GLU B 1 269 ? -3.48 29.297 -6.281 1 97.25 269 GLU B CA 1
ATOM 4715 C C . GLU B 1 269 ? -2.145 29.641 -5.625 1 97.25 269 GLU B C 1
ATOM 4717 O O . GLU B 1 269 ? -1.587 30.719 -5.859 1 97.25 269 GLU B O 1
ATOM 4722 N N . HIS B 1 270 ? -1.656 28.781 -4.926 1 97.88 270 HIS B N 1
ATOM 4723 C CA . HIS B 1 270 ? -0.463 29.109 -4.152 1 97.88 270 HIS B CA 1
ATOM 4724 C C . HIS B 1 270 ? 0.718 28.234 -4.566 1 97.88 270 HIS B C 1
ATOM 4726 O O . HIS B 1 270 ? 1.661 28.047 -3.795 1 97.88 270 HIS B O 1
ATOM 4732 N N . SER B 1 271 ? 0.64 27.734 -5.738 1 97.12 271 SER B N 1
ATOM 4733 C CA . SER B 1 271 ? 1.746 26.953 -6.297 1 97.12 271 SER B CA 1
ATOM 4734 C C . SER B 1 271 ? 2.881 27.875 -6.754 1 97.12 271 SER B C 1
ATOM 4736 O O . SER B 1 271 ? 2.639 28.984 -7.207 1 97.12 271 SER B O 1
ATOM 4738 N N . ASN B 1 272 ? 4.09 27.344 -6.715 1 95.62 272 ASN B N 1
ATOM 4739 C CA . ASN B 1 272 ? 5.227 28.125 -7.176 1 95.62 272 ASN B CA 1
ATOM 4740 C C . ASN B 1 272 ? 5.891 27.5 -8.398 1 95.62 272 ASN B C 1
ATOM 4742 O O . ASN B 1 272 ? 7.02 27.844 -8.742 1 95.62 272 ASN B O 1
ATOM 4746 N N . ILE B 1 273 ? 5.188 26.578 -8.969 1 94.81 273 ILE B N 1
ATOM 4747 C CA . ILE B 1 273 ? 5.902 25.859 -10.016 1 94.81 273 ILE B CA 1
ATOM 4748 C C . ILE B 1 273 ? 5.254 26.141 -11.367 1 94.81 273 ILE B C 1
ATOM 4750 O O . ILE B 1 273 ? 5.828 25.828 -12.414 1 94.81 273 ILE B O 1
ATOM 4754 N N . PHE B 1 274 ? 4.086 26.734 -11.43 1 94.81 274 PHE B N 1
ATOM 4755 C CA . PHE B 1 274 ? 3.359 26.875 -12.688 1 94.81 274 PHE B CA 1
ATOM 4756 C C . PHE B 1 274 ? 4.039 27.875 -13.602 1 94.81 274 PHE B C 1
ATOM 4758 O O . PHE B 1 274 ? 4.512 28.922 -13.141 1 94.81 274 PHE B O 1
ATOM 4765 N N . GLY B 1 275 ? 4.047 27.516 -14.828 1 94.31 275 GLY B N 1
ATOM 4766 C CA . GLY B 1 275 ? 4.672 28.359 -15.844 1 94.31 275 GLY B CA 1
ATOM 4767 C C . GLY B 1 275 ? 6.172 28.156 -15.945 1 94.31 275 GLY B C 1
ATOM 4768 O O . GLY B 1 275 ? 6.82 28.719 -16.828 1 94.31 275 GLY B O 1
ATOM 4769 N N . LYS B 1 276 ? 6.711 27.328 -15.164 1 94.38 276 LYS B N 1
ATOM 4770 C CA . LYS B 1 276 ? 8.156 27.109 -15.133 1 94.38 276 LYS B CA 1
ATOM 4771 C C . LYS B 1 276 ? 8.516 25.766 -15.766 1 94.38 276 LYS B C 1
ATOM 4773 O O . LYS B 1 276 ? 7.734 24.812 -15.695 1 94.38 276 LYS B O 1
ATOM 4778 N N . GLN B 1 277 ? 9.633 25.734 -16.375 1 94.69 277 GLN B N 1
ATOM 4779 C CA . GLN B 1 277 ? 10.219 24.484 -16.828 1 94.69 277 GLN B CA 1
ATOM 4780 C C . GLN B 1 277 ? 10.953 23.766 -15.711 1 94.69 277 GLN B C 1
ATOM 4782 O O . GLN B 1 277 ? 11.656 24.391 -14.922 1 94.69 277 GLN B O 1
ATOM 4787 N N . ALA B 1 278 ? 10.703 22.469 -15.727 1 94.31 278 ALA B N 1
ATOM 4788 C CA . ALA B 1 278 ? 11.328 21.672 -14.672 1 94.31 278 ALA B CA 1
ATOM 4789 C C . ALA B 1 278 ? 11.539 20.219 -15.133 1 94.31 278 ALA B C 1
ATOM 4791 O O . ALA B 1 278 ? 11.008 19.812 -16.172 1 94.31 278 ALA B O 1
ATOM 4792 N N . LYS B 1 279 ? 12.383 19.594 -14.484 1 95.06 279 LYS B N 1
ATOM 4793 C CA . LYS B 1 279 ? 12.555 18.156 -14.703 1 95.06 279 LYS B CA 1
ATOM 4794 C C . LYS B 1 279 ? 11.523 17.359 -13.914 1 95.06 279 LYS B C 1
ATOM 4796 O O . LYS B 1 279 ? 11.422 17.5 -12.695 1 95.06 279 LYS B O 1
ATOM 4801 N N . LEU B 1 280 ? 10.688 16.609 -14.594 1 93.25 280 LEU B N 1
ATOM 4802 C CA . LEU B 1 280 ? 9.742 15.672 -13.977 1 93.25 280 LEU B CA 1
ATOM 4803 C C . LEU B 1 280 ? 10.375 14.297 -13.797 1 93.25 280 LEU B C 1
ATOM 4805 O O . LEU B 1 280 ? 10.828 13.688 -14.766 1 93.25 280 LEU B O 1
ATOM 4809 N N . ILE B 1 281 ? 10.414 13.922 -12.531 1 88.31 281 ILE B N 1
ATOM 4810 C CA . ILE B 1 281 ? 10.984 12.617 -12.219 1 88.31 281 ILE B CA 1
ATOM 4811 C C . ILE B 1 281 ? 9.883 11.672 -11.758 1 88.31 281 ILE B C 1
ATOM 4813 O O . ILE B 1 281 ? 9.195 11.953 -10.766 1 88.31 281 ILE B O 1
ATOM 4817 N N . THR B 1 282 ? 9.664 10.664 -12.57 1 83.19 282 THR B N 1
ATOM 4818 C CA . THR B 1 282 ? 8.75 9.586 -12.188 1 83.19 282 THR B CA 1
ATOM 4819 C C . THR B 1 282 ? 9.508 8.273 -12.016 1 83.19 282 THR B C 1
ATOM 4821 O O . THR B 1 282 ? 10.734 8.25 -12.047 1 83.19 282 THR B O 1
ATOM 4824 N N . TYR B 1 283 ? 8.828 7.242 -11.586 1 71 283 TYR B N 1
ATOM 4825 C CA . TYR B 1 283 ? 9.461 5.957 -11.305 1 71 283 TYR B CA 1
ATOM 4826 C C . TYR B 1 283 ? 10.297 5.488 -12.492 1 71 283 TYR B C 1
ATOM 4828 O O . TYR B 1 283 ? 11.359 4.891 -12.312 1 71 283 TYR B O 1
ATOM 4836 N N . ASN B 1 284 ? 9.844 5.785 -13.672 1 68.81 284 ASN B N 1
ATOM 4837 C CA . ASN B 1 284 ? 10.547 5.18 -14.797 1 68.81 284 ASN B CA 1
ATOM 4838 C C . ASN B 1 284 ? 11.008 6.234 -15.805 1 68.81 284 ASN B C 1
ATOM 4840 O O . ASN B 1 284 ? 11.609 5.898 -16.828 1 68.81 284 ASN B O 1
ATOM 4844 N N . THR B 1 285 ? 10.742 7.441 -15.469 1 77.38 285 THR B N 1
ATOM 4845 C CA . THR B 1 285 ? 11.062 8.414 -16.5 1 77.38 285 THR B CA 1
ATOM 4846 C C . THR B 1 285 ? 11.555 9.719 -15.891 1 77.38 285 THR B C 1
ATOM 4848 O O . THR B 1 285 ? 11.234 10.031 -14.742 1 77.38 285 THR B O 1
ATOM 4851 N N . GLU B 1 286 ? 12.461 10.273 -16.594 1 89.94 286 GLU B N 1
ATOM 4852 C CA . GLU B 1 286 ? 12.859 11.656 -16.359 1 89.94 286 GLU B CA 1
ATOM 4853 C C . GLU B 1 286 ? 12.703 12.5 -17.625 1 89.94 286 GLU B C 1
ATOM 4855 O O . GLU B 1 286 ? 13.18 12.109 -18.688 1 89.94 286 GLU B O 1
ATOM 4860 N N . GLU B 1 287 ? 11.984 13.555 -17.516 1 92.19 287 GLU B N 1
ATOM 4861 C CA . GLU B 1 287 ? 11.781 14.391 -18.703 1 92.19 287 GLU B CA 1
ATOM 4862 C C . GLU B 1 287 ? 11.602 15.859 -18.312 1 92.19 287 GLU B C 1
ATOM 4864 O O . GLU B 1 287 ? 11.164 16.172 -17.203 1 92.19 287 GLU B O 1
ATOM 4869 N N . ILE B 1 288 ? 12 16.703 -19.219 1 94.5 288 ILE B N 1
ATOM 4870 C CA . ILE B 1 288 ? 11.789 18.141 -19.016 1 94.5 288 ILE B CA 1
ATOM 4871 C C . ILE B 1 288 ? 10.367 18.5 -19.422 1 94.5 288 ILE B C 1
ATOM 4873 O O . ILE B 1 288 ? 9.93 18.188 -20.531 1 94.5 288 ILE B O 1
ATOM 4877 N N . VAL B 1 289 ? 9.734 19.25 -18.484 1 95.38 289 VAL B N 1
ATOM 4878 C CA . VAL B 1 289 ? 8.352 19.609 -18.766 1 95.38 289 VAL B CA 1
ATOM 4879 C C . VAL B 1 289 ? 8.109 21.047 -18.312 1 95.38 289 VAL B C 1
ATOM 4881 O O . VAL B 1 289 ? 8.93 21.641 -17.594 1 95.38 289 VAL B O 1
ATOM 4884 N N . THR B 1 290 ? 7.062 21.609 -18.828 1 96.75 290 THR B N 1
ATOM 4885 C CA . THR B 1 290 ? 6.535 22.859 -18.281 1 96.75 290 THR B CA 1
ATOM 4886 C C . THR B 1 290 ? 5.32 22.578 -17.391 1 96.75 290 THR B C 1
ATOM 4888 O O . THR B 1 290 ? 4.359 21.953 -17.828 1 96.75 290 THR B O 1
ATOM 4891 N N . CYS B 1 291 ? 5.402 23.094 -16.219 1 96.75 291 CYS B N 1
ATOM 4892 C CA . CYS B 1 291 ? 4.281 22.922 -15.297 1 96.75 291 CYS B CA 1
ATOM 4893 C C . CYS B 1 291 ? 3.15 23.891 -15.633 1 96.75 291 CYS B C 1
ATOM 4895 O O . CYS B 1 291 ? 3.361 25.109 -15.68 1 96.75 291 CYS B O 1
ATOM 4897 N N . ILE B 1 292 ? 1.998 23.359 -15.758 1 96.75 292 ILE B N 1
ATOM 4898 C CA . ILE B 1 292 ? 0.899 24.188 -16.234 1 96.75 292 ILE B CA 1
ATOM 4899 C C . ILE B 1 292 ? -0.067 24.484 -15.086 1 96.75 292 ILE B C 1
ATOM 4901 O O . ILE B 1 292 ? -0.425 25.641 -14.844 1 96.75 292 ILE B O 1
ATOM 4905 N N . SER B 1 293 ? -0.581 23.391 -14.539 1 96.5 293 SER B N 1
ATOM 4906 C CA . SER B 1 293 ? -1.586 23.547 -13.492 1 96.5 293 SER B CA 1
ATOM 4907 C C . SER B 1 293 ? -1.859 22.234 -12.773 1 96.5 293 SER B C 1
ATOM 4909 O O . SER B 1 293 ? -1.079 21.281 -12.891 1 96.5 293 SER B O 1
ATOM 4911 N N . LEU B 1 294 ? -2.857 22.266 -11.93 1 95.25 294 LEU B N 1
ATOM 4912 C CA . LEU B 1 294 ? -3.428 21.078 -11.312 1 95.25 294 LEU B CA 1
ATOM 4913 C C . LEU B 1 294 ? -4.832 20.797 -11.844 1 95.25 294 LEU B C 1
ATOM 4915 O O . LEU B 1 294 ? -5.629 21.734 -12 1 95.25 294 LEU B O 1
ATOM 4919 N N . SER B 1 295 ? -5.094 19.578 -12.125 1 94 295 SER B N 1
ATOM 4920 C CA . SER B 1 295 ? -6.445 19.219 -12.531 1 94 295 SER B CA 1
ATOM 4921 C C . SER B 1 295 ? -7.414 19.266 -11.352 1 94 295 SER B C 1
ATOM 4923 O O . SER B 1 295 ? -6.988 19.406 -10.203 1 94 295 SER B O 1
ATOM 4925 N N . ASP B 1 296 ? -8.68 19.094 -11.664 1 91.19 296 ASP B N 1
ATOM 4926 C CA . ASP B 1 296 ? -9.695 19.141 -10.625 1 91.19 296 ASP B CA 1
ATOM 4927 C C . ASP B 1 296 ? -9.633 17.891 -9.75 1 91.19 296 ASP B C 1
ATOM 4929 O O . ASP B 1 296 ? -10.211 17.859 -8.656 1 91.19 296 ASP B O 1
ATOM 4933 N N . THR B 1 297 ? -8.891 16.938 -10.227 1 86.31 297 THR B N 1
ATOM 4934 C CA . THR B 1 297 ? -8.742 15.711 -9.438 1 86.31 297 THR B CA 1
ATOM 4935 C C . THR B 1 297 ? -7.387 15.672 -8.742 1 86.31 297 THR B C 1
ATOM 4937 O O . THR B 1 297 ? -7.035 14.68 -8.109 1 86.31 297 THR B O 1
ATOM 4940 N N . GLY B 1 298 ? -6.617 16.703 -8.922 1 88.5 298 GLY B N 1
ATOM 4941 C CA . GLY B 1 298 ? -5.379 16.828 -8.164 1 88.5 298 GLY B CA 1
ATOM 4942 C C . GLY B 1 298 ? -4.156 16.375 -8.938 1 88.5 298 GLY B C 1
ATOM 4943 O O . GLY B 1 298 ? -3.045 16.375 -8.406 1 88.5 298 GLY B O 1
ATOM 4944 N N . ASP B 1 299 ? -4.289 16.062 -10.164 1 90.69 299 ASP B N 1
ATOM 4945 C CA . ASP B 1 299 ? -3.156 15.656 -10.992 1 90.69 299 ASP B CA 1
ATOM 4946 C C . ASP B 1 299 ? -2.393 16.875 -11.508 1 90.69 299 ASP B C 1
ATOM 4948 O O . ASP B 1 299 ? -2.998 17.891 -11.867 1 90.69 299 ASP B O 1
ATOM 4952 N N . LEU B 1 300 ? -1.093 16.703 -11.523 1 94.56 300 LEU B N 1
ATOM 4953 C CA . LEU B 1 300 ? -0.289 17.766 -12.125 1 94.56 300 LEU B CA 1
ATOM 4954 C C . LEU B 1 300 ? -0.403 17.734 -13.648 1 94.56 300 LEU B C 1
ATOM 4956 O O . LEU B 1 300 ? -0.269 16.688 -14.266 1 94.56 300 LEU B O 1
ATOM 4960 N N . ILE B 1 301 ? -0.734 18.844 -14.195 1 96.12 301 ILE B N 1
ATOM 4961 C CA . ILE B 1 301 ? -0.774 18.984 -15.648 1 96.12 301 ILE B CA 1
ATOM 4962 C C . ILE B 1 301 ? 0.545 19.578 -16.141 1 96.12 301 ILE B C 1
ATOM 4964 O O . ILE B 1 301 ? 0.958 20.656 -15.703 1 96.12 301 ILE B O 1
ATOM 4968 N N . VAL B 1 302 ? 1.143 18.859 -17.031 1 96.38 302 VAL B N 1
ATOM 4969 C CA . VAL B 1 302 ? 2.412 19.344 -17.578 1 96.38 302 VAL B CA 1
ATOM 4970 C C . VAL B 1 302 ? 2.361 19.328 -19.094 1 96.38 302 VAL B C 1
ATOM 4972 O O . VAL B 1 302 ? 1.499 18.672 -19.688 1 96.38 302 VAL B O 1
ATOM 4975 N N . LYS B 1 303 ? 3.152 20.156 -19.703 1 96.5 303 LYS B N 1
ATOM 4976 C CA . LYS B 1 303 ? 3.389 20.141 -21.141 1 96.5 303 LYS B CA 1
ATOM 4977 C C . LYS B 1 303 ? 4.781 19.594 -21.469 1 96.5 303 LYS B C 1
ATOM 4979 O O . LYS B 1 303 ? 5.777 20.094 -20.938 1 96.5 303 LYS B O 1
ATOM 4984 N N . ASP B 1 304 ? 4.715 18.594 -22.328 1 93.81 304 ASP B N 1
ATOM 4985 C CA . ASP B 1 304 ? 6.012 18.031 -22.688 1 93.81 304 ASP B CA 1
ATOM 4986 C C . ASP B 1 304 ? 6.688 18.844 -23.781 1 93.81 304 ASP B C 1
ATOM 4988 O O . ASP B 1 304 ? 6.199 19.906 -24.156 1 93.81 304 ASP B O 1
ATOM 4992 N N . SER B 1 305 ? 7.844 18.312 -24.281 1 91.25 305 SER B N 1
ATOM 4993 C CA . SER B 1 305 ? 8.641 19.047 -25.25 1 91.25 305 SER B CA 1
ATOM 4994 C C . SER B 1 305 ? 7.906 19.172 -26.578 1 91.25 305 SER B C 1
ATOM 4996 O O . SER B 1 305 ? 8.148 20.094 -27.344 1 91.25 305 SER B O 1
ATOM 4998 N N . ASN B 1 306 ? 6.98 18.266 -26.828 1 93.69 306 ASN B N 1
ATOM 4999 C CA . ASN B 1 306 ? 6.227 18.281 -28.078 1 93.69 306 ASN B CA 1
ATOM 5000 C C . ASN B 1 306 ? 4.957 19.125 -27.953 1 93.69 306 ASN B C 1
ATOM 5002 O O . ASN B 1 306 ? 4.188 19.234 -28.906 1 93.69 306 ASN B O 1
ATOM 5006 N N . GLY B 1 307 ? 4.75 19.625 -26.797 1 92.69 307 GLY B N 1
ATOM 5007 C CA . GLY B 1 307 ? 3.604 20.484 -26.578 1 92.69 307 GLY B CA 1
ATOM 5008 C C . GLY B 1 307 ? 2.363 19.734 -26.141 1 92.69 307 GLY B C 1
ATOM 5009 O O . GLY B 1 307 ? 1.286 20.328 -26.016 1 92.69 307 GLY B O 1
ATOM 5010 N N . ASN B 1 308 ? 2.561 18.5 -25.891 1 94.19 308 ASN B N 1
ATOM 5011 C CA . ASN B 1 308 ? 1.428 17.688 -25.453 1 94.19 308 ASN B CA 1
ATOM 5012 C C . ASN B 1 308 ? 1.211 17.797 -23.938 1 94.19 308 ASN B C 1
ATOM 5014 O O . ASN B 1 308 ? 2.172 17.797 -23.172 1 94.19 308 ASN B O 1
ATOM 5018 N N . GLU B 1 309 ? -0.076 17.906 -23.609 1 93.94 309 GLU B N 1
ATOM 5019 C CA . GLU B 1 309 ? -0.425 17.938 -22.188 1 93.94 309 GLU B CA 1
ATOM 5020 C C . GLU B 1 309 ? -0.599 16.531 -21.641 1 93.94 309 GLU B C 1
ATOM 5022 O O . GLU B 1 309 ? -1.138 15.648 -22.312 1 93.94 309 GLU B O 1
ATOM 5027 N N . LYS B 1 310 ? -0.044 16.438 -20.453 1 91.62 310 LYS B N 1
ATOM 5028 C CA . LYS B 1 310 ? -0.187 15.156 -19.766 1 91.62 310 LYS B CA 1
ATOM 5029 C C . LYS B 1 310 ? -0.536 15.352 -18.297 1 91.62 310 LYS B C 1
ATOM 5031 O O . LYS B 1 310 ? -0.219 16.391 -17.719 1 91.62 310 LYS B O 1
ATOM 5036 N N . PHE B 1 311 ? -1.226 14.289 -17.75 1 89.06 311 PHE B N 1
ATOM 5037 C CA . PHE B 1 311 ? -1.589 14.266 -16.328 1 89.06 311 PHE B CA 1
ATOM 5038 C C . PHE B 1 311 ? -0.644 13.367 -15.547 1 89.06 311 PHE B C 1
ATOM 5040 O O . PHE B 1 311 ? -0.369 12.234 -15.953 1 89.06 311 PHE B O 1
ATOM 5047 N N . VAL B 1 312 ? -0.112 13.992 -14.453 1 88.25 312 VAL B N 1
ATOM 5048 C CA . VAL B 1 312 ? 0.853 13.258 -13.641 1 88.25 312 VAL B CA 1
ATOM 5049 C C . VAL B 1 312 ? 0.278 13.016 -12.25 1 88.25 312 VAL B C 1
ATOM 5051 O O . VAL B 1 312 ? -0.004 13.969 -11.516 1 88.25 312 VAL B O 1
ATOM 5054 N N . LEU B 1 313 ? 0.115 11.75 -11.867 1 81.62 313 LEU B N 1
ATOM 5055 C CA . LEU B 1 313 ? -0.479 11.391 -10.586 1 81.62 313 LEU B CA 1
ATOM 5056 C C . LEU B 1 313 ? 0.569 11.398 -9.477 1 81.62 313 LEU B C 1
ATOM 5058 O O . LEU B 1 313 ? 0.274 11.773 -8.344 1 81.62 313 LEU B O 1
ATOM 5062 N N . ALA B 1 314 ? 1.714 10.953 -9.828 1 82.56 314 ALA B N 1
ATOM 5063 C CA . ALA B 1 314 ? 2.787 10.82 -8.852 1 82.56 314 ALA B CA 1
ATOM 5064 C C . ALA B 1 314 ? 4.145 11.133 -9.477 1 82.56 314 ALA B C 1
ATOM 5066 O O . ALA B 1 314 ? 4.359 10.875 -10.664 1 82.56 314 ALA B O 1
ATOM 5067 N N . GLY B 1 315 ? 5.039 11.656 -8.594 1 87.38 315 GLY B N 1
ATOM 5068 C CA . GLY B 1 315 ? 6.363 12.031 -9.055 1 87.38 315 GLY B CA 1
ATOM 5069 C C . GLY B 1 315 ? 6.953 13.203 -8.281 1 87.38 315 GLY B C 1
ATOM 5070 O O . GLY B 1 315 ? 6.496 13.516 -7.18 1 87.38 315 GLY B O 1
ATOM 5071 N N . GLU B 1 316 ? 8.078 13.688 -8.984 1 88.5 316 GLU B N 1
ATOM 5072 C CA . GLU B 1 316 ? 8.773 14.82 -8.383 1 88.5 316 GLU B CA 1
ATOM 5073 C C . GLU B 1 316 ? 9.164 15.859 -9.43 1 88.5 316 GLU B C 1
ATOM 5075 O O . GLU B 1 316 ? 9.516 15.5 -10.555 1 88.5 316 GLU B O 1
ATOM 5080 N N . ILE B 1 317 ? 9 17.078 -9.016 1 91.69 317 ILE B N 1
ATOM 5081 C CA . ILE B 1 317 ? 9.445 18.188 -9.844 1 91.69 317 ILE B CA 1
ATOM 5082 C C . ILE B 1 317 ? 10.75 18.75 -9.289 1 91.69 317 ILE B C 1
ATOM 5084 O O . ILE B 1 317 ? 10.836 19.094 -8.102 1 91.69 317 ILE B O 1
ATOM 5088 N N . SER B 1 318 ? 11.734 18.781 -10.156 1 90.38 318 SER B N 1
ATOM 5089 C CA . SER B 1 318 ? 13.031 19.312 -9.75 1 90.38 318 SER B CA 1
ATOM 5090 C C . SER B 1 318 ? 13.477 20.438 -10.672 1 90.38 318 SER B C 1
ATOM 5092 O O . SER B 1 318 ? 13.312 20.359 -11.891 1 90.38 318 SER B O 1
ATOM 5094 N N . PHE B 1 319 ? 14.023 21.453 -10.125 1 86.88 319 PHE B N 1
ATOM 5095 C CA . PHE B 1 319 ? 14.531 22.578 -10.891 1 86.88 319 PHE B CA 1
ATOM 5096 C C . PHE B 1 319 ? 16.047 22.547 -10.992 1 86.88 319 PHE B C 1
ATOM 5098 O O . PHE B 1 319 ? 16.656 23.391 -11.648 1 86.88 319 PHE B O 1
ATOM 5105 N N . ASN B 1 320 ? 16.594 21.516 -10.367 1 74.88 320 ASN B N 1
ATOM 5106 C CA . ASN B 1 320 ? 18.047 21.422 -10.367 1 74.88 320 ASN B CA 1
ATOM 5107 C C . ASN B 1 320 ? 18.594 21.062 -11.75 1 74.88 320 ASN B C 1
ATOM 5109 O O . ASN B 1 320 ? 18.078 20.156 -12.406 1 74.88 320 ASN B O 1
ATOM 5113 N N . GLY B 1 321 ? 19.594 21.797 -12.266 1 63.66 321 GLY B N 1
ATOM 5114 C CA . GLY B 1 321 ? 20.312 21.5 -13.492 1 63.66 321 GLY B CA 1
ATOM 5115 C C . GLY B 1 321 ? 19.719 22.188 -14.711 1 63.66 321 GLY B C 1
ATOM 5116 O O . GLY B 1 321 ? 20.172 21.984 -15.836 1 63.66 321 GLY B O 1
ATOM 5117 N N . LEU B 1 322 ? 18.5 22.688 -14.648 1 63.16 322 LEU B N 1
ATOM 5118 C CA . LEU B 1 322 ? 17.984 23.438 -15.789 1 63.16 322 LEU B CA 1
ATOM 5119 C C . LEU B 1 322 ? 18.766 24.75 -15.984 1 63.16 322 LEU B C 1
ATOM 5121 O O . LEU B 1 322 ? 19.078 25.438 -15.016 1 63.16 322 LEU B O 1
ATOM 5125 N N . ASN B 1 323 ? 19.859 24.719 -16.625 1 44.78 323 ASN B N 1
ATOM 5126 C CA . ASN B 1 323 ? 20.609 25.906 -17.016 1 44.78 323 ASN B CA 1
ATOM 5127 C C . ASN B 1 323 ? 19.672 27.016 -17.5 1 44.78 323 ASN B C 1
ATOM 5129 O O . ASN B 1 323 ? 18.875 26.812 -18.406 1 44.78 323 ASN B O 1
ATOM 5133 N N . ASN B 1 324 ? 19.094 27.844 -16.625 1 35.78 324 ASN B N 1
ATOM 5134 C CA . ASN B 1 324 ? 18.75 29.125 -17.25 1 35.78 324 ASN B CA 1
ATOM 5135 C C . ASN B 1 324 ? 19.938 29.719 -18 1 35.78 324 ASN B C 1
ATOM 5137 O O . ASN B 1 324 ? 21.078 29.641 -17.531 1 35.78 324 ASN B O 1
#

Secondary structure (DSSP, 8-state):
-HHHHHHHHHH-SS-B-HHHHHHHHT--HHHHHHHHHHHHHTT-EEEEETTTEEEEEE-----SHHHHGGG---SSTT-SEEEEEEES-HHHHHHHHHHTTPPTT-EEEEEEESS-B-GGG-B--B-TTSEEEEEEE---S-GGGTHHHHHHHHHHHHHHHHHTT---EEETTTEEEETTEEEEEEEEEEEEESS-EEEEEEEEEE-SS--GGGS-TTTTTTB--HHHHHSS---HHHHHHHHHHHHHHHHHHHHHH---HHHHHHHHHTBS-TT-EEEEE-SS-EEEEEEEEE-TTSPEEEE-TTS-EEEESS-EEE-TT---/-HHHHHHHHHH-SS-B-HHHHHHHHT--HHHHHHHHHHHHHTT-EEEEETTTEEEEEE-----SHHHHGGG---SSTT-SEEEEEEES-HHHHHHHHHHTTPPTT-EEEEEEESS-B-GGG-B--B-TTSEEEEEEE---S-GGGTHHHHHHHHHHHHHHHHHTT---EEETTTEEEETTEEEEEEEEEEEEESS-EEEEEEEEEE-SS--GGGS-TTTTTTB--HHHHHSS---HHHHHHHHHHHHHHHHHHHHHH---HHHHHHHHHTBS-TT-EEEEE-SS-EEEEEEEEE-TTSPEEEE-TTS-EEEESS-EEE-TT---